Protein 3K5W (pdb70)

B-factor: mean 48.66, std 11.47, range [19.4, 100.02]

Radius of gyration: 25.43 Å; Cα contacts (8 Å, |Δi|>4): 1025; chains: 1; bounding box: 56×66×70 Å

CATH classification: 3.40.50.10260 (+1 more: 3.40.1190.20)

Sequence (454 aa):
SLSVYEKVNALDKRAIEELFLSEDILENAAALERAVLQNASLGAKVIILCGSGDNGGDGYALARRLVGRFRVLVFEKLTKSPCQLQKERAKKAGVVIKTYEENNLECDVLIDCVIGSHFKGKLEPFLNFESLSQKARFKIACDIPSGIDSKGRVDKRAFKADLTISGAIKSCLLSDRAKDYVGELKVGHLGVFNPIYEIPTDTFLLEKSDLKLPLRDKKNAHKGDYGHAHVLLGKHSGAGLLSALSALSFGSGVVSVQALECEITSNNKPLELVFCENFPNLLSAFALGGLENIPKDFNRWLELAPCVLDAGVFYHKEILQALEKEAVLTPHPKEFLSLLNLVGINISLELLDNKLARDFSQKYPKVVLLLKGANTLIAHQGQVFINILGSVALAKAGSGDVLAGLILSLLSQNYTPLDAAINASLAHALASLEFKNNYALTPLDLIEKIKQLE

Solvent-accessible surface area: 20883 Å² total

Secondary structure (DSSP, 8-state):
-EEEES--HHHHHHHHHTS---TTT------HHHHHHTTS-TT-EEEEEE-SSHHHHHHHHHHHHHBTTBEEEEE--------HHHHHHHHHTT-EEE--------EEEEEEES--TT--S---TT--HHHHTTTEEEEEEESS-TTB-TTS-B-TT----SEEE---EEGGGG-GGGHHHH-EEEPPP-SS-HHHH----SEEE--GGG--------SS--GGGG-EEEEEE-SSHHHHHHHHHHHHHTT-SEEEEEESSS--SSSSS-TTSEEESS--SS-SEEEE---SS--TTHHHHHHHS-EEEEGGGGGSGGGGTTTTSSEEEE--HHHHHHHHHHTS------GGGS---HHHHHH-TTEEEEE-SSSEEEEETTEEEEE----GGG-STTHHHHHHHHHHHHHHTT--HHHHHHHHHHHHHHGGGG-SSTT---HHHHHHHHHT--

Structure (mmCIF, N/CA/C/O backbone):
data_3K5W
#
_entry.id   3K5W
#
_cell.length_a   119.955
_cell.length_b   119.955
_cell.length_c   162.226
_cell.angle_alpha   90.00
_cell.angle_beta   90.00
_cell.angle_gamma   90.00
#
_symmetry.space_group_name_H-M   'I 4 2 2'
#
loop_
_entity.id
_entity.type
_entity.pdbx_description
1 polymer 'Carbohydrate kinase'
2 non-polymer 'PHOSPHATE ION'
3 water water
#
loop_
_atom_site.group_PDB
_atom_site.id
_atom_site.type_symbol
_atom_site.label_atom_id
_atom_site.label_alt_id
_atom_site.label_comp_id
_atom_site.label_asym_id
_atom_site.label_entity_id
_atom_site.label_seq_id
_atom_site.pdbx_PDB_ins_code
_atom_site.Cartn_x
_atom_site.Cartn_y
_atom_site.Cartn_z
_atom_site.occupancy
_atom_site.B_iso_or_equiv
_atom_site.auth_seq_id
_atom_site.auth_comp_id
_atom_site.auth_asym_id
_atom_site.auth_atom_id
_atom_site.pdbx_PDB_model_num
ATOM 1 N N . SER A 1 2 ? 32.502 -9.111 21.686 1.00 41.36 -1 SER A N 1
ATOM 2 C CA . SER A 1 2 ? 33.680 -8.690 22.495 1.00 40.14 -1 SER A CA 1
ATOM 3 C C . SER A 1 2 ? 34.837 -8.296 21.592 1.00 40.22 -1 SER A C 1
ATOM 4 O O . SER A 1 2 ? 35.223 -9.045 20.704 1.00 41.32 -1 SER A O 1
ATOM 7 N N . LEU A 1 3 ? 35.389 -7.112 21.809 1.00 41.00 2 LEU A N 1
ATOM 8 C CA . LEU A 1 3 ? 36.510 -6.658 21.004 1.00 40.09 2 LEU A CA 1
ATOM 9 C C . LEU A 1 3 ? 37.719 -6.559 21.899 1.00 40.86 2 LEU A C 1
ATOM 10 O O . LEU A 1 3 ? 37.620 -6.131 23.050 1.00 42.04 2 LEU A O 1
ATOM 15 N N . SER A 1 4 ? 38.861 -6.956 21.360 1.00 41.01 3 SER A N 1
ATOM 16 C CA . SER A 1 4 ? 40.118 -6.901 22.088 1.00 41.07 3 SER A CA 1
ATOM 17 C C . SER A 1 4 ? 40.477 -5.427 22.293 1.00 41.11 3 SER A C 1
ATOM 18 O O . SER A 1 4 ? 40.231 -4.592 21.421 1.00 39.29 3 SER A O 1
ATOM 21 N N . VAL A 1 5 ? 41.055 -5.110 23.447 1.00 42.15 4 VAL A N 1
ATOM 22 C CA . VAL A 1 5 ? 41.441 -3.737 23.752 1.00 41.50 4 VAL A CA 1
ATOM 23 C C . VAL A 1 5 ? 42.923 -3.664 24.102 1.00 40.82 4 VAL A C 1
ATOM 24 O O . VAL A 1 5 ? 43.457 -4.547 24.763 1.00 39.90 4 VAL A O 1
ATOM 28 N N . TYR A 1 6 ? 43.586 -2.605 23.658 1.00 42.07 5 TYR A N 1
ATOM 29 C CA . TYR A 1 6 ? 45.014 -2.438 23.932 1.00 42.84 5 TYR A CA 1
ATOM 30 C C . TYR A 1 6 ? 45.300 -1.012 24.396 1.00 44.45 5 TYR A C 1
ATOM 31 O O . TYR A 1 6 ? 44.633 -0.067 23.962 1.00 43.66 5 TYR A O 1
ATOM 40 N N . GLU A 1 7 ? 46.293 -0.859 25.272 1.00 47.25 6 GLU A N 1
ATOM 41 C CA . GLU A 1 7 ? 46.674 0.462 25.761 1.00 50.37 6 GLU A CA 1
ATOM 42 C C . GLU A 1 7 ? 47.438 1.163 24.643 1.00 51.01 6 GLU A C 1
ATOM 43 O O . GLU A 1 7 ? 47.310 2.371 24.438 1.00 51.39 6 GLU A O 1
ATOM 49 N N . LYS A 1 8 ? 48.233 0.382 23.926 1.00 52.32 7 LYS A N 1
ATOM 50 C CA . LYS A 1 8 ? 49.008 0.869 22.789 1.00 53.97 7 LYS A CA 1
ATOM 51 C C . LYS A 1 8 ? 49.033 -0.254 21.755 1.00 53.32 7 LYS A C 1
ATOM 52 O O . LYS A 1 8 ? 49.085 -1.433 22.111 1.00 52.72 7 LYS A O 1
ATOM 58 N N . VAL A 1 9 ? 48.985 0.109 20.480 1.00 53.03 8 VAL A N 1
ATOM 59 C CA . VAL A 1 9 ? 49.020 -0.883 19.419 1.00 53.40 8 VAL A CA 1
ATOM 60 C C . VAL A 1 9 ? 50.415 -0.927 18.795 1.00 53.92 8 VAL A C 1
ATOM 61 O O . VAL A 1 9 ? 50.611 -1.487 17.712 1.00 53.70 8 VAL A O 1
ATOM 65 N N . ASN A 1 10 ? 51.383 -0.338 19.487 1.00 53.73 9 ASN A N 1
ATOM 66 C CA . ASN A 1 10 ? 52.746 -0.307 18.988 1.00 54.55 9 ASN A CA 1
ATOM 67 C C . ASN A 1 10 ? 53.205 -1.697 18.600 1.00 53.28 9 ASN A C 1
ATOM 68 O O . ASN A 1 10 ? 53.591 -1.935 17.450 1.00 52.49 9 ASN A O 1
ATOM 73 N N . ALA A 1 11 ? 53.151 -2.618 19.554 1.00 51.67 10 ALA A N 1
ATOM 74 C CA . ALA A 1 11 ? 53.556 -3.991 19.295 1.00 51.33 10 ALA A CA 1
ATOM 75 C C . ALA A 1 11 ? 52.819 -4.589 18.087 1.00 51.26 10 ALA A C 1
ATOM 76 O O . ALA A 1 11 ? 53.424 -5.290 17.271 1.00 51.92 10 ALA A O 1
ATOM 78 N N . LEU A 1 12 ? 51.523 -4.305 17.966 1.00 50.19 11 LEU A N 1
ATOM 79 C CA . LEU A 1 12 ? 50.731 -4.840 16.860 1.00 49.82 11 LEU A CA 1
ATOM 80 C C . LEU A 1 12 ? 51.151 -4.323 15.487 1.00 49.64 11 LEU A C 1
ATOM 81 O O . LEU A 1 12 ? 51.151 -5.077 14.511 1.00 48.34 11 LEU A O 1
ATOM 86 N N . ASP A 1 13 ? 51.505 -3.045 15.406 1.00 50.42 12 ASP A N 1
ATOM 87 C CA . ASP A 1 13 ? 51.958 -2.460 14.142 1.00 51.87 12 ASP A CA 1
ATOM 88 C C . ASP A 1 13 ? 53.295 -3.099 13.792 1.00 52.02 12 ASP A C 1
ATOM 89 O O . ASP A 1 13 ? 53.541 -3.496 12.650 1.00 52.05 12 ASP A O 1
ATOM 94 N N . LYS A 1 14 ? 54.151 -3.185 14.805 1.00 52.03 13 LYS A N 1
ATOM 95 C CA . LYS A 1 14 ? 55.470 -3.780 14.694 1.00 50.75 13 LYS A CA 1
ATOM 96 C C . LYS A 1 14 ? 55.313 -5.187 14.115 1.00 49.37 13 LYS A C 1
ATOM 97 O O . LYS A 1 14 ? 55.948 -5.546 13.124 1.00 48.64 13 LYS A O 1
ATOM 103 N N . ARG A 1 15 ? 54.448 -5.969 14.754 1.00 46.74 14 ARG A N 1
ATOM 104 C CA . ARG A 1 15 ? 54.175 -7.347 14.358 1.00 43.62 14 ARG A CA 1
ATOM 105 C C . ARG A 1 15 ? 53.497 -7.470 12.986 1.00 41.96 14 ARG A C 1
ATOM 106 O O . ARG A 1 15 ? 53.595 -8.506 12.323 1.00 41.35 14 ARG A O 1
ATOM 114 N N . ALA A 1 16 ? 52.799 -6.419 12.570 1.00 39.59 15 ALA A N 1
ATOM 115 C CA . ALA A 1 16 ? 52.121 -6.426 11.286 1.00 38.04 15 ALA A CA 1
ATOM 116 C C . ALA A 1 16 ? 53.174 -6.376 10.193 1.00 38.27 15 ALA A C 1
ATOM 117 O O . ALA A 1 16 ? 52.953 -6.833 9.070 1.00 37.97 15 ALA A O 1
ATOM 119 N N . ILE A 1 17 ? 54.328 -5.821 10.544 1.00 39.81 16 ILE A N 1
ATOM 120 C CA . ILE A 1 17 ? 55.446 -5.689 9.626 1.00 40.58 16 ILE A CA 1
ATOM 121 C C . ILE A 1 17 ? 56.438 -6.850 9.742 1.00 41.28 16 ILE A C 1
ATOM 122 O O . ILE A 1 17 ? 56.875 -7.402 8.733 1.00 41.20 16 ILE A O 1
ATOM 127 N N . GLU A 1 18 ? 56.775 -7.237 10.970 1.00 43.29 17 GLU A N 1
ATOM 128 C CA . GLU A 1 18 ? 57.736 -8.316 11.202 1.00 44.60 17 GLU A CA 1
ATOM 129 C C . GLU A 1 18 ? 57.199 -9.736 11.064 1.00 45.27 17 GLU A C 1
ATOM 130 O O . GLU A 1 18 ? 57.903 -10.608 10.565 1.00 45.39 17 GLU A O 1
ATOM 136 N N . GLU A 1 19 ? 55.966 -9.976 11.510 1.00 46.64 18 GLU A N 1
ATOM 137 C CA . GLU A 1 19 ? 55.359 -11.315 11.423 1.00 46.25 18 GLU A CA 1
ATOM 138 C C . GLU A 1 19 ? 54.416 -11.486 10.230 1.00 43.31 18 GLU A C 1
ATOM 139 O O . GLU A 1 19 ? 54.404 -12.537 9.590 1.00 42.15 18 GLU A O 1
ATOM 145 N N . LEU A 1 20 ? 53.633 -10.451 9.930 1.00 41.51 19 LEU A N 1
ATOM 146 C CA . LEU A 1 20 ? 52.672 -10.512 8.830 1.00 39.07 19 LEU A CA 1
ATOM 147 C C . LEU A 1 20 ? 53.203 -10.039 7.477 1.00 37.49 19 LEU A C 1
ATOM 148 O O . LEU A 1 20 ? 52.538 -10.201 6.449 1.00 37.52 19 LEU A O 1
ATOM 153 N N . PHE A 1 21 ? 54.395 -9.450 7.475 1.00 35.04 20 PHE A N 1
ATOM 154 C CA . PHE A 1 21 ? 55.006 -8.973 6.243 1.00 32.57 20 PHE A CA 1
ATOM 155 C C . PHE A 1 21 ? 54.210 -7.881 5.535 1.00 32.31 20 PHE A C 1
ATOM 156 O O . PHE A 1 21 ? 54.216 -7.795 4.309 1.00 31.30 20 PHE A O 1
ATOM 164 N N . LEU A 1 22 ? 53.507 -7.062 6.305 1.00 32.09 21 LEU A N 1
ATOM 165 C CA . LEU A 1 22 ? 52.763 -5.950 5.731 1.00 32.87 21 LEU A CA 1
ATOM 166 C C . LEU A 1 22 ? 53.748 -4.787 5.737 1.00 34.92 21 LEU A C 1
ATOM 167 O O . LEU A 1 22 ? 54.691 -4.762 6.541 1.00 36.49 21 LEU A O 1
ATOM 172 N N . SER A 1 23 ? 53.554 -3.835 4.835 1.00 35.04 22 SER A N 1
ATOM 173 C CA . SER A 1 23 ? 54.426 -2.669 4.782 1.00 34.41 22 SER A CA 1
ATOM 174 C C . SER A 1 23 ? 53.675 -1.507 5.405 1.00 35.39 22 SER A C 1
ATOM 175 O O . SER A 1 23 ? 52.449 -1.546 5.528 1.00 36.32 22 SER A O 1
ATOM 178 N N . GLU A 1 24 ? 54.400 -0.473 5.802 1.00 36.67 23 GLU A N 1
ATOM 179 C CA . GLU A 1 24 ? 53.754 0.694 6.376 1.00 37.19 23 GLU A CA 1
ATOM 180 C C . GLU A 1 24 ? 52.828 1.330 5.338 1.00 35.17 23 GLU A C 1
ATOM 181 O O . GLU A 1 24 ? 51.747 1.804 5.676 1.00 35.47 23 GLU A O 1
ATOM 187 N N . ASP A 1 25 ? 53.239 1.308 4.074 1.00 35.06 24 ASP A N 1
ATOM 188 C CA . ASP A 1 25 ? 52.429 1.869 2.988 1.00 34.64 24 ASP A CA 1
ATOM 189 C C . ASP A 1 25 ? 51.030 1.212 2.932 1.00 34.46 24 ASP A C 1
ATOM 190 O O . ASP A 1 25 ? 50.021 1.887 2.773 1.00 33.32 24 ASP A O 1
ATOM 195 N N . ILE A 1 26 ? 50.995 -0.111 3.063 1.00 35.74 25 ILE A N 1
ATOM 196 C CA . ILE A 1 26 ? 49.753 -0.876 3.045 1.00 37.75 25 ILE A CA 1
ATOM 197 C C . ILE A 1 26 ? 48.917 -0.586 4.293 1.00 37.98 25 ILE A C 1
ATOM 198 O O . ILE A 1 26 ? 47.697 -0.500 4.213 1.00 38.17 25 ILE A O 1
ATOM 203 N N . LEU A 1 27 ? 49.560 -0.436 5.447 1.00 38.70 26 LEU A N 1
ATOM 204 C CA . LEU A 1 27 ? 48.802 -0.138 6.656 1.00 40.57 26 LEU A CA 1
ATOM 205 C C . LEU A 1 27 ? 48.086 1.203 6.485 1.00 39.87 26 LEU A C 1
ATOM 206 O O . LEU A 1 27 ? 46.872 1.309 6.688 1.00 39.87 26 LEU A O 1
ATOM 219 N N . GLU A 1 29 ? 47.471 2.972 3.661 1.00 33.32 28 GLU A N 1
ATOM 220 C CA . GLU A 1 29 ? 46.515 2.985 2.567 1.00 31.54 28 GLU A CA 1
ATOM 221 C C . GLU A 1 29 ? 45.195 2.407 3.079 1.00 32.24 28 GLU A C 1
ATOM 222 O O . GLU A 1 29 ? 44.110 2.899 2.758 1.00 28.07 28 GLU A O 1
ATOM 228 N N . ASN A 1 30 ? 45.294 1.358 3.888 1.00 31.95 29 ASN A N 1
ATOM 229 C CA . ASN A 1 30 ? 44.101 0.741 4.428 1.00 33.49 29 ASN A CA 1
ATOM 230 C C . ASN A 1 30 ? 43.427 1.682 5.414 1.00 34.15 29 ASN A C 1
ATOM 231 O O . ASN A 1 30 ? 42.195 1.785 5.449 1.00 34.11 29 ASN A O 1
ATOM 236 N N . ALA A 1 31 ? 44.241 2.345 6.235 1.00 35.38 30 ALA A N 1
ATOM 237 C CA . ALA A 1 31 ? 43.723 3.298 7.214 1.00 34.90 30 ALA A CA 1
ATOM 238 C C . ALA A 1 31 ? 42.948 4.335 6.424 1.00 34.84 30 ALA A C 1
ATOM 239 O O . ALA A 1 31 ? 41.884 4.773 6.844 1.00 35.46 30 ALA A O 1
ATOM 241 N N . ALA A 1 32 ? 43.484 4.715 5.269 1.00 34.78 31 ALA A N 1
ATOM 242 C CA . ALA A 1 32 ? 42.842 5.708 4.420 1.00 34.96 31 ALA A CA 1
ATOM 243 C C . ALA A 1 32 ? 41.513 5.197 3.873 1.00 36.11 31 ALA A C 1
ATOM 244 O O . ALA A 1 32 ? 40.585 5.964 3.660 1.00 34.95 31 ALA A O 1
ATOM 254 N N . ALA A 1 34 ? 39.543 2.983 5.466 1.00 37.78 33 ALA A N 1
ATOM 255 C CA . ALA A 1 34 ? 38.636 2.966 6.604 1.00 36.76 33 ALA A CA 1
ATOM 256 C C . ALA A 1 34 ? 38.028 4.357 6.773 1.00 36.15 33 ALA A C 1
ATOM 257 O O . ALA A 1 34 ? 36.843 4.506 7.062 1.00 34.94 33 ALA A O 1
ATOM 259 N N . LEU A 1 35 ? 38.856 5.375 6.584 1.00 35.82 34 LEU A N 1
ATOM 260 C CA . LEU A 1 35 ? 38.400 6.752 6.701 1.00 37.46 34 LEU A CA 1
ATOM 261 C C . LEU A 1 35 ? 37.440 7.068 5.558 1.00 38.79 34 LEU A C 1
ATOM 262 O O . LEU A 1 35 ? 36.411 7.725 5.744 1.00 39.07 34 LEU A O 1
ATOM 267 N N . GLU A 1 36 ? 37.775 6.581 4.372 1.00 40.21 35 GLU A N 1
ATOM 268 C CA . GLU A 1 36 ? 36.946 6.812 3.199 1.00 40.71 35 GLU A CA 1
ATOM 269 C C . GLU A 1 36 ? 35.554 6.223 3.405 1.00 42.49 35 GLU A C 1
ATOM 270 O O . GLU A 1 36 ? 34.542 6.861 3.104 1.00 42.81 35 GLU A O 1
ATOM 276 N N . ARG A 1 37 ? 35.518 4.999 3.918 1.00 43.77 36 ARG A N 1
ATOM 277 C CA . ARG A 1 37 ? 34.275 4.294 4.172 1.00 46.26 36 ARG A CA 1
ATOM 278 C C . ARG A 1 37 ? 33.411 5.124 5.129 1.00 46.73 36 ARG A C 1
ATOM 279 O O . ARG A 1 37 ? 32.189 5.193 4.975 1.00 46.25 36 ARG A O 1
ATOM 287 N N . ALA A 1 38 ? 34.055 5.757 6.109 1.00 45.15 37 ALA A N 1
ATOM 288 C CA . ALA A 1 38 ? 33.349 6.571 7.090 1.00 43.76 37 ALA A CA 1
ATOM 289 C C . ALA A 1 38 ? 32.775 7.831 6.456 1.00 43.35 37 ALA A C 1
ATOM 290 O O . ALA A 1 38 ? 31.710 8.295 6.848 1.00 43.46 37 ALA A O 1
ATOM 292 N N . VAL A 1 39 ? 33.477 8.389 5.476 1.00 43.32 38 VAL A N 1
ATOM 293 C CA . VAL A 1 39 ? 32.990 9.588 4.809 1.00 44.36 38 VAL A CA 1
ATOM 294 C C . VAL A 1 39 ? 31.809 9.249 3.899 1.00 45.26 38 VAL A C 1
ATOM 295 O O . VAL A 1 39 ? 30.807 9.969 3.877 1.00 45.87 38 VAL A O 1
ATOM 299 N N . LEU A 1 40 ? 31.927 8.149 3.160 1.00 45.54 39 LEU A N 1
ATOM 300 C CA . LEU A 1 40 ? 30.871 7.703 2.257 1.00 45.56 39 LEU A CA 1
ATOM 301 C C . LEU A 1 40 ? 29.603 7.327 3.018 1.00 46.17 39 LEU A C 1
ATOM 302 O O . LEU A 1 40 ? 28.503 7.420 2.480 1.00 46.66 39 LEU A O 1
ATOM 307 N N . GLN A 1 41 ? 29.764 6.906 4.269 1.00 46.92 40 GLN A N 1
ATOM 308 C CA . GLN A 1 41 ? 28.635 6.513 5.111 1.00 47.62 40 GLN A CA 1
ATOM 309 C C . GLN A 1 41 ? 27.940 7.685 5.802 1.00 47.80 40 GLN A C 1
ATOM 310 O O . GLN A 1 41 ? 26.846 7.517 6.342 1.00 48.69 40 GLN A O 1
ATOM 316 N N . ASN A 1 42 ? 28.554 8.864 5.797 1.00 46.75 41 ASN A N 1
ATOM 317 C CA . ASN A 1 42 ? 27.934 10.004 6.457 1.00 46.60 41 ASN A CA 1
AT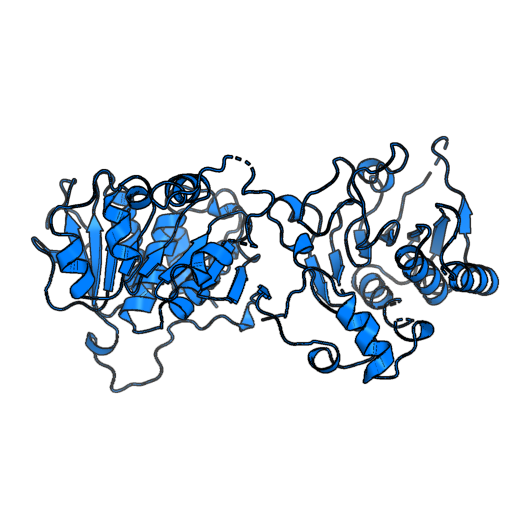OM 318 C C . ASN A 1 42 ? 27.935 11.292 5.650 1.00 47.20 41 ASN A C 1
ATOM 319 O O . ASN A 1 42 ? 27.682 12.364 6.195 1.00 47.95 41 ASN A O 1
ATOM 324 N N . ALA A 1 43 ? 28.209 11.198 4.354 1.00 47.62 42 ALA A N 1
ATOM 325 C CA . ALA A 1 43 ? 28.219 12.390 3.511 1.00 48.55 42 ALA A CA 1
ATOM 326 C C . ALA A 1 43 ? 27.957 12.036 2.048 1.00 50.00 42 ALA A C 1
ATOM 327 O O . ALA A 1 43 ? 28.499 11.057 1.525 1.00 51.54 42 ALA A O 1
ATOM 329 N N . SER A 1 44 ? 27.122 12.832 1.389 1.00 49.31 43 SER A N 1
ATOM 330 C CA . SER A 1 44 ? 26.793 12.594 -0.009 1.00 48.76 43 SER A CA 1
ATOM 331 C C . SER A 1 44 ? 27.924 12.946 -0.963 1.00 48.25 43 SER A C 1
ATOM 332 O O . SER A 1 44 ? 28.792 13.760 -0.654 1.00 47.58 43 SER A O 1
ATOM 335 N N . LEU A 1 45 ? 27.884 12.320 -2.134 1.00 48.65 44 LEU A N 1
ATOM 336 C CA . LEU A 1 45 ? 28.880 12.505 -3.180 1.00 49.43 44 LEU A CA 1
ATOM 337 C C . LEU A 1 45 ? 28.895 13.921 -3.733 1.00 49.89 44 LEU A C 1
ATOM 338 O O . LEU A 1 45 ? 28.236 14.202 -4.727 1.00 52.55 44 LEU A O 1
ATOM 343 N N . GLY A 1 46 ? 29.655 14.807 -3.100 1.00 49.67 45 GLY A N 1
ATOM 344 C CA . GLY A 1 46 ? 29.732 16.181 -3.564 1.00 48.05 45 GLY A CA 1
ATOM 345 C C . GLY A 1 46 ? 29.969 17.142 -2.414 1.00 47.82 45 GLY A C 1
ATOM 346 O O . GLY A 1 46 ? 30.402 18.284 -2.611 1.00 46.74 45 GLY A O 1
ATOM 347 N N . ALA A 1 47 ? 29.691 16.671 -1.203 1.00 47.12 46 ALA A N 1
ATOM 348 C CA . ALA A 1 47 ? 29.864 17.482 -0.009 1.00 47.19 46 ALA A CA 1
ATOM 349 C C . ALA A 1 47 ? 31.287 18.032 0.148 1.00 47.97 46 ALA A C 1
ATOM 350 O O . ALA A 1 47 ? 32.235 17.577 -0.514 1.00 48.30 46 ALA A O 1
ATOM 352 N N . LYS A 1 48 ? 31.419 19.022 1.029 1.00 47.51 47 LYS A N 1
ATOM 353 C CA . LYS A 1 48 ? 32.698 19.650 1.318 1.00 46.41 47 LYS A CA 1
ATOM 354 C C . LYS A 1 48 ? 33.313 18.894 2.490 1.00 45.58 47 LYS A C 1
ATOM 355 O O . LYS A 1 48 ? 32.669 18.701 3.525 1.00 44.23 47 LYS A O 1
ATOM 361 N N . VAL A 1 49 ? 34.554 18.452 2.321 1.00 44.75 48 VAL A N 1
ATOM 362 C CA . VAL A 1 49 ? 35.236 17.721 3.375 1.00 43.54 48 VAL A CA 1
ATOM 363 C C . VAL A 1 49 ? 36.536 18.402 3.776 1.00 42.40 48 VAL A C 1
ATOM 364 O O . VAL A 1 49 ? 37.409 18.640 2.941 1.00 42.50 48 VAL A O 1
ATOM 368 N N . ILE A 1 50 ? 36.657 18.733 5.058 1.00 41.20 49 ILE A N 1
ATOM 369 C CA . ILE A 1 50 ? 37.878 19.359 5.550 1.00 39.58 49 ILE A CA 1
ATOM 370 C C . ILE A 1 50 ? 38.671 18.352 6.369 1.00 38.20 49 ILE A C 1
ATOM 371 O O . ILE A 1 50 ? 38.135 17.680 7.265 1.00 37.76 49 ILE A O 1
ATOM 376 N N . ILE A 1 51 ? 39.952 18.254 6.053 1.00 36.56 50 ILE A N 1
ATOM 377 C CA . ILE A 1 51 ? 40.834 17.332 6.744 1.00 36.96 50 ILE A CA 1
ATOM 378 C C . ILE A 1 51 ? 41.996 18.094 7.347 1.00 36.70 50 ILE A C 1
ATOM 379 O O . ILE A 1 51 ? 42.748 18.757 6.631 1.00 35.95 50 ILE A O 1
ATOM 384 N N . LEU A 1 52 ? 42.130 18.010 8.665 1.00 36.66 51 LEU A N 1
ATOM 385 C CA . LEU A 1 52 ? 43.225 18.677 9.365 1.00 37.46 51 LEU A CA 1
ATOM 386 C C . LEU A 1 52 ? 44.378 17.680 9.503 1.00 36.90 51 LEU A C 1
ATOM 387 O O . LEU A 1 52 ? 44.197 16.590 10.050 1.00 36.73 51 LEU A O 1
ATOM 392 N N . CYS A 1 53 ? 45.557 18.043 9.008 1.00 36.69 52 CYS A N 1
ATOM 393 C CA . CYS A 1 53 ? 46.712 17.147 9.089 1.00 37.80 52 CYS A CA 1
ATOM 394 C C . CYS A 1 53 ? 47.831 17.590 10.030 1.00 38.68 52 CYS A C 1
ATOM 395 O O . CYS A 1 53 ? 48.323 18.718 9.945 1.00 39.09 52 CYS A O 1
ATOM 398 N N . GLY A 1 54 ? 48.224 16.678 10.921 1.00 39.06 53 GLY A N 1
ATOM 399 C CA . GLY A 1 54 ? 49.310 16.934 11.850 1.00 37.62 53 GLY A CA 1
ATOM 400 C C . GLY A 1 54 ? 50.624 16.611 11.156 1.00 37.01 53 GLY A C 1
ATOM 401 O O . GLY A 1 54 ? 50.655 16.458 9.936 1.00 38.86 53 GLY A O 1
ATOM 402 N N . SER A 1 55 ? 51.703 16.463 11.919 1.00 36.24 54 SER A N 1
ATOM 403 C CA . SER A 1 55 ? 53.023 16.206 11.338 1.00 34.29 54 SER A CA 1
ATOM 404 C C . SER A 1 55 ? 53.516 14.772 11.322 1.00 34.32 54 SER A C 1
ATOM 405 O O . SER A 1 55 ? 54.558 14.482 10.735 1.00 34.94 54 SER A O 1
ATOM 408 N N . GLY A 1 56 ? 52.800 13.876 11.985 1.00 35.12 55 GLY A N 1
ATOM 409 C CA . GLY A 1 56 ? 53.224 12.490 12.010 1.00 34.41 55 GLY A CA 1
ATOM 410 C C . GLY A 1 56 ? 52.395 11.590 11.115 1.00 34.66 55 GLY A C 1
ATOM 411 O O . GLY A 1 56 ? 51.776 12.050 10.151 1.00 33.84 55 GLY A O 1
ATOM 412 N N . ASP A 1 57 ? 52.382 10.299 11.450 1.00 34.76 56 ASP A N 1
ATOM 413 C CA . ASP A 1 57 ? 51.646 9.292 10.694 1.00 34.11 56 ASP A CA 1
ATOM 414 C C . ASP A 1 57 ? 50.121 9.489 10.704 1.00 34.41 56 ASP A C 1
ATOM 415 O O . ASP A 1 57 ? 49.420 9.035 9.793 1.00 33.13 56 ASP A O 1
ATOM 420 N N . ASN A 1 58 ? 49.610 10.144 11.741 1.00 35.04 57 ASN A N 1
ATOM 421 C CA . ASN A 1 58 ? 48.183 10.406 11.833 1.00 35.34 57 ASN A CA 1
ATOM 422 C C . ASN A 1 58 ? 47.868 11.335 10.657 1.00 35.16 57 ASN A C 1
ATOM 423 O O . ASN A 1 58 ? 46.970 11.062 9.852 1.00 33.82 57 ASN A O 1
ATOM 428 N N . GLY A 1 59 ? 48.627 12.425 10.557 1.00 32.17 58 GLY A N 1
ATOM 429 C CA . GLY A 1 59 ? 48.445 13.359 9.463 1.00 31.82 58 GLY A CA 1
ATOM 430 C C . GLY A 1 59 ? 48.648 12.621 8.152 1.00 31.31 58 GLY A C 1
ATOM 431 O O . GLY A 1 59 ? 48.033 12.958 7.131 1.00 30.72 58 GLY A O 1
ATOM 432 N N . GLY A 1 60 ? 49.523 11.615 8.181 1.00 30.62 59 GLY A N 1
ATOM 433 C CA . GLY A 1 60 ? 49.776 10.817 6.996 1.00 29.02 59 GLY A CA 1
ATOM 434 C C . GLY A 1 60 ? 48.464 10.211 6.512 1.00 28.95 59 GLY A C 1
ATOM 435 O O . GLY A 1 60 ? 48.156 10.243 5.313 1.00 26.57 59 GLY A O 1
ATOM 436 N N . ASP A 1 61 ? 47.686 9.664 7.446 1.00 29.46 60 ASP A N 1
ATOM 437 C CA . ASP A 1 61 ? 46.391 9.067 7.115 1.00 30.61 60 ASP A CA 1
ATOM 438 C C . ASP A 1 61 ? 45.537 10.107 6.397 1.00 29.71 60 ASP A C 1
ATOM 439 O O . ASP A 1 61 ? 44.888 9.811 5.399 1.00 27.51 60 ASP A O 1
ATOM 444 N N . GLY A 1 62 ? 45.576 11.334 6.917 1.00 29.66 61 GLY A N 1
ATOM 445 C CA . GLY A 1 62 ? 44.816 12.431 6.356 1.00 29.14 61 GLY A CA 1
ATOM 446 C C . GLY A 1 62 ? 45.169 12.812 4.936 1.00 30.43 61 GLY A C 1
ATOM 447 O O . GLY A 1 62 ? 44.284 13.172 4.159 1.00 29.75 61 GLY A O 1
ATOM 448 N N . TYR A 1 63 ? 46.454 12.759 4.594 1.00 31.26 62 TYR A N 1
ATOM 449 C CA . TYR A 1 63 ? 46.888 13.101 3.240 1.00 33.35 62 TYR A CA 1
ATOM 450 C C . TYR A 1 63 ? 46.565 11.967 2.287 1.00 32.40 62 TYR A C 1
ATOM 451 O O . TYR A 1 63 ? 46.297 12.193 1.110 1.00 32.44 62 TYR A O 1
ATOM 460 N N . ALA A 1 64 ? 46.616 10.746 2.809 1.00 31.91 63 ALA A N 1
ATOM 461 C CA . ALA A 1 64 ? 46.314 9.568 2.024 1.00 31.72 63 ALA A CA 1
ATOM 462 C C . ALA A 1 64 ? 44.824 9.624 1.697 1.00 32.60 63 ALA A C 1
ATOM 463 O O . ALA A 1 64 ? 44.425 9.389 0.558 1.00 31.67 63 ALA A O 1
ATOM 465 N N . LEU A 1 65 ? 44.013 9.961 2.697 1.00 32.30 64 LEU A N 1
ATOM 466 C CA . LEU A 1 65 ? 42.568 10.072 2.528 1.00 33.60 64 LEU A CA 1
ATOM 467 C C . LEU A 1 65 ? 42.198 11.164 1.520 1.00 34.99 64 LEU A C 1
ATOM 468 O O . LEU A 1 65 ? 41.397 10.937 0.603 1.00 33.96 64 LEU A O 1
ATOM 473 N N . ALA A 1 66 ? 42.779 12.345 1.705 1.00 35.11 65 ALA A N 1
ATOM 474 C CA . ALA A 1 66 ? 42.540 13.477 0.819 1.00 36.12 65 ALA A CA 1
ATOM 475 C C . ALA A 1 66 ? 42.738 13.000 -0.612 1.00 37.99 65 ALA A C 1
ATOM 476 O O . ALA A 1 66 ? 41.924 13.273 -1.507 1.00 37.75 65 ALA A O 1
ATOM 478 N N . ARG A 1 67 ? 43.833 12.278 -0.814 1.00 38.00 66 ARG A N 1
ATOM 479 C CA . ARG A 1 67 ? 44.163 11.749 -2.119 1.00 37.36 66 ARG A CA 1
ATOM 480 C C . ARG A 1 67 ? 43.010 10.906 -2.669 1.00 37.84 66 ARG A C 1
ATOM 481 O O . ARG A 1 67 ? 42.558 11.121 -3.795 1.00 37.86 66 ARG A O 1
ATOM 489 N N . ARG A 1 68 ? 42.530 9.965 -1.858 1.00 38.62 67 ARG A N 1
ATOM 490 C CA . ARG A 1 68 ? 41.458 9.052 -2.248 1.00 38.90 67 ARG A CA 1
ATOM 491 C C . ARG A 1 68 ? 40.086 9.686 -2.508 1.00 39.90 67 ARG A C 1
ATOM 492 O O . ARG A 1 68 ? 39.236 9.081 -3.169 1.00 40.96 67 ARG A O 1
ATOM 500 N N . LEU A 1 69 ? 39.864 10.894 -1.996 1.00 38.80 68 LEU A N 1
ATOM 501 C CA . LEU A 1 69 ? 38.576 11.567 -2.172 1.00 37.30 68 LEU A CA 1
ATOM 502 C C . LEU A 1 69 ? 38.498 12.487 -3.401 1.00 37.57 68 LEU A C 1
ATOM 503 O O . LEU A 1 69 ? 37.402 12.823 -3.868 1.00 36.03 68 LEU A O 1
ATOM 508 N N . VAL A 1 70 ? 39.649 12.887 -3.926 1.00 36.53 69 VAL A N 1
ATOM 509 C CA . VAL A 1 70 ? 39.676 13.754 -5.100 1.00 37.84 69 VAL A CA 1
ATOM 510 C C . VAL A 1 70 ? 38.729 13.227 -6.186 1.00 40.26 69 VAL A C 1
ATOM 511 O O . VAL A 1 70 ? 38.806 12.054 -6.578 1.00 41.30 69 VAL A O 1
ATOM 515 N N . GLY A 1 71 ? 37.832 14.092 -6.656 1.00 40.85 70 GLY A N 1
ATOM 516 C CA . GLY A 1 71 ? 36.894 13.697 -7.693 1.00 41.86 70 GLY A CA 1
ATOM 517 C C . GLY A 1 71 ? 35.494 13.316 -7.227 1.00 42.85 70 GLY A C 1
ATOM 518 O O . GLY A 1 71 ? 34.551 13.345 -8.015 1.00 44.49 70 GLY A O 1
ATOM 519 N N . ARG A 1 72 ? 35.346 12.950 -5.960 1.00 42.18 71 ARG A N 1
ATOM 520 C CA . ARG A 1 72 ? 34.039 12.574 -5.430 1.00 41.62 71 ARG A CA 1
ATOM 521 C C . ARG A 1 72 ? 33.581 13.543 -4.340 1.00 41.55 71 ARG A C 1
ATOM 522 O O . ARG A 1 72 ? 32.435 13.487 -3.887 1.00 42.45 71 ARG A O 1
ATOM 530 N N . PHE A 1 73 ? 34.480 14.431 -3.921 1.00 41.26 72 PHE A N 1
ATOM 531 C CA . PHE A 1 73 ? 34.174 15.398 -2.868 1.00 42.27 72 PHE A CA 1
ATOM 532 C C . PHE A 1 73 ? 35.020 16.644 -3.038 1.00 42.01 72 PHE A C 1
ATOM 533 O O . PHE A 1 73 ? 36.035 16.624 -3.724 1.00 42.77 72 PHE A O 1
ATOM 541 N N . ARG A 1 74 ? 34.597 17.739 -2.423 1.00 42.90 73 ARG A N 1
ATOM 542 C CA . ARG A 1 74 ? 35.385 18.964 -2.481 1.00 44.50 73 ARG A CA 1
ATOM 543 C C . ARG A 1 74 ? 36.239 18.918 -1.222 1.00 43.89 73 ARG A C 1
ATOM 544 O O . ARG A 1 74 ? 35.745 19.101 -0.100 1.00 42.74 73 ARG A O 1
ATOM 552 N N . VAL A 1 75 ? 37.523 18.658 -1.428 1.00 41.87 74 VAL A N 1
ATOM 553 C CA . VAL A 1 75 ? 38.461 18.498 -0.337 1.00 39.99 74 VAL A CA 1
ATOM 554 C C . VAL A 1 75 ? 39.416 19.651 -0.121 1.00 39.00 74 VAL A C 1
ATOM 555 O O . VAL A 1 75 ? 40.012 20.169 -1.060 1.00 38.24 74 VAL A O 1
ATOM 559 N N . LEU A 1 76 ? 39.552 20.037 1.142 1.00 38.98 75 LEU A N 1
ATOM 560 C CA . LEU A 1 76 ? 40.464 21.095 1.558 1.00 37.58 75 LEU A CA 1
ATOM 561 C C . LEU A 1 76 ? 41.276 20.510 2.706 1.00 37.57 75 LEU A C 1
ATOM 562 O O . LEU A 1 76 ? 40.729 20.075 3.724 1.00 35.57 75 LEU A O 1
ATOM 567 N N . VAL A 1 77 ? 42.586 20.477 2.536 1.00 38.96 76 VAL A N 1
ATOM 568 C CA . VAL A 1 77 ? 43.428 19.955 3.581 1.00 41.49 76 VAL A CA 1
ATOM 569 C C . VAL A 1 77 ? 44.150 21.095 4.271 1.00 41.46 76 VAL A C 1
ATOM 570 O O . VAL A 1 77 ? 44.815 21.900 3.630 1.00 39.95 76 VAL A O 1
ATOM 574 N N . PHE A 1 78 ? 43.989 21.167 5.584 1.00 43.00 77 PHE A N 1
ATOM 575 C CA . PHE A 1 78 ? 44.668 22.175 6.372 1.00 44.59 77 PHE A CA 1
ATOM 576 C C . PHE A 1 78 ? 45.867 21.533 7.050 1.00 45.01 77 PHE A C 1
ATOM 577 O O . PHE A 1 78 ? 45.712 20.656 7.892 1.00 43.88 77 PHE A O 1
ATOM 585 N N . GLU A 1 79 ? 47.059 21.972 6.662 1.00 47.74 78 GLU A N 1
ATOM 586 C CA . GLU A 1 79 ? 48.306 21.472 7.232 1.00 50.14 78 GLU A CA 1
ATOM 587 C C . GLU A 1 79 ? 48.537 22.177 8.572 1.00 51.55 78 GLU A C 1
ATOM 588 O O . GLU A 1 79 ? 49.189 23.223 8.626 1.00 51.38 78 GLU A O 1
ATOM 602 N N . LYS A 1 81 ? 50.400 21.342 11.047 1.00 52.79 80 LYS A N 1
ATOM 603 C CA . LYS A 1 81 ? 51.813 21.339 11.399 1.00 52.94 80 LYS A CA 1
ATOM 604 C C . LYS A 1 81 ? 52.571 20.884 10.171 1.00 52.72 80 LYS A C 1
ATOM 605 O O . LYS A 1 81 ? 52.066 20.071 9.397 1.00 53.46 80 LYS A O 1
ATOM 611 N N . LEU A 1 82 ? 53.775 21.406 9.977 1.00 52.29 81 LEU A N 1
ATOM 612 C CA . LEU A 1 82 ? 54.572 20.996 8.827 1.00 51.65 81 LEU A CA 1
ATOM 613 C C . LEU A 1 82 ? 54.849 19.510 8.991 1.00 49.81 81 LEU A C 1
ATOM 614 O O . LEU A 1 82 ? 54.869 19.000 10.107 1.00 49.99 81 LEU A O 1
ATOM 619 N N . THR A 1 83 ? 55.045 18.819 7.878 1.00 49.66 82 THR A N 1
ATOM 620 C CA . THR A 1 83 ? 55.306 17.387 7.906 1.00 48.61 82 THR A CA 1
ATOM 621 C C . THR A 1 83 ? 56.700 17.060 8.445 1.00 48.50 82 THR A C 1
ATOM 622 O O . THR A 1 83 ? 57.670 17.744 8.135 1.00 48.21 82 THR A O 1
ATOM 626 N N . LYS A 1 84 ? 56.788 16.014 9.261 1.00 46.75 83 LYS A N 1
ATOM 627 C CA . LYS A 1 84 ? 58.059 15.578 9.828 1.00 45.89 83 LYS A CA 1
ATOM 628 C C . LYS A 1 84 ? 58.318 14.123 9.471 1.00 43.89 83 LYS A C 1
ATOM 629 O O . LYS A 1 84 ? 59.305 13.790 8.812 1.00 43.26 83 LYS A O 1
ATOM 635 N N . SER A 1 85 ? 57.420 13.258 9.927 1.00 43.06 84 SER A N 1
ATOM 636 C CA . SER A 1 85 ? 57.526 11.831 9.672 1.00 42.74 84 SER A CA 1
ATOM 637 C C . SER A 1 85 ? 57.704 11.572 8.177 1.00 43.45 84 SER A C 1
ATOM 638 O O . SER A 1 85 ? 57.184 12.310 7.340 1.00 43.86 84 SER A O 1
ATOM 641 N N . PRO A 1 86 ? 58.458 10.527 7.817 1.00 43.61 85 PRO A N 1
ATOM 642 C CA . PRO A 1 86 ? 58.639 10.258 6.389 1.00 44.20 85 PRO A CA 1
ATOM 643 C C . PRO A 1 86 ? 57.325 9.894 5.683 1.00 44.62 85 PRO A C 1
ATOM 644 O O . PRO A 1 86 ? 57.026 10.412 4.599 1.00 43.62 85 PRO A O 1
ATOM 656 N N . CYS A 1 88 ? 54.431 10.744 6.399 1.00 43.61 87 CYS A N 1
ATOM 657 C CA . CYS A 1 88 ? 53.633 11.939 6.289 1.00 42.17 87 CYS A CA 1
ATOM 658 C C . CYS A 1 88 ? 54.086 12.778 5.095 1.00 42.14 87 CYS A C 1
ATOM 659 O O . CYS A 1 88 ? 53.260 13.293 4.340 1.00 41.88 87 CYS A O 1
ATOM 662 N N . GLN A 1 89 ? 55.399 12.917 4.924 1.00 42.87 88 GLN A N 1
ATOM 663 C CA . GLN A 1 89 ? 55.922 13.704 3.816 1.00 42.77 88 GLN A CA 1
ATOM 664 C C . GLN A 1 89 ? 55.620 13.043 2.487 1.00 40.58 88 GLN A C 1
ATOM 665 O O . GLN A 1 89 ? 55.320 13.726 1.504 1.00 41.05 88 GLN A O 1
ATOM 671 N N . LEU A 1 90 ? 55.683 11.716 2.459 1.00 37.58 89 LEU A N 1
ATOM 672 C CA . LEU A 1 90 ? 55.404 10.989 1.229 1.00 36.23 89 LEU A CA 1
ATOM 673 C C . LEU A 1 90 ? 53.945 11.207 0.825 1.00 36.69 89 LEU A C 1
ATOM 674 O O . LEU A 1 90 ? 53.650 11.552 -0.326 1.00 36.08 89 LEU A O 1
ATOM 679 N N . GLN A 1 91 ? 53.038 11.022 1.781 1.00 35.62 90 GLN A N 1
ATOM 680 C CA . GLN A 1 91 ? 51.615 11.193 1.521 1.00 34.92 90 GLN A CA 1
ATOM 681 C C . GLN A 1 91 ? 51.261 12.624 1.131 1.00 35.13 90 GLN A C 1
ATOM 682 O O . GLN A 1 91 ? 50.306 12.843 0.379 1.00 34.09 90 GLN A O 1
ATOM 688 N N . LYS A 1 92 ? 52.010 13.600 1.641 1.00 35.30 91 LYS A N 1
ATOM 689 C CA . LYS A 1 92 ? 51.720 14.989 1.304 1.00 35.81 91 LYS A CA 1
ATOM 690 C C . LYS A 1 92 ? 52.064 15.192 -0.167 1.00 36.75 91 LYS A C 1
ATOM 691 O O . LYS A 1 92 ? 51.300 15.809 -0.914 1.00 36.45 91 LYS A O 1
ATOM 697 N N . GLU A 1 93 ? 53.208 14.654 -0.583 1.00 36.78 92 GLU A N 1
ATOM 698 C CA . GLU A 1 93 ? 53.636 14.771 -1.968 1.00 38.52 92 GLU A CA 1
ATOM 699 C C . GLU A 1 93 ? 52.637 14.082 -2.873 1.00 36.86 92 GLU A C 1
ATOM 700 O O . GLU A 1 93 ? 52.325 14.569 -3.946 1.00 37.39 92 GLU A O 1
ATOM 706 N N . ARG A 1 94 ? 52.147 12.933 -2.436 1.00 37.23 93 ARG A N 1
ATOM 707 C CA . ARG A 1 94 ? 51.186 12.185 -3.221 1.00 37.76 93 ARG A CA 1
ATOM 708 C C . ARG A 1 94 ? 49.904 12.981 -3.376 1.00 37.36 93 ARG A C 1
ATOM 709 O O . ARG A 1 94 ? 49.332 13.030 -4.471 1.00 37.57 93 ARG A O 1
ATOM 717 N N . ALA A 1 95 ? 49.459 13.611 -2.289 1.00 36.92 94 ALA A N 1
ATOM 718 C CA . ALA A 1 95 ? 48.243 14.427 -2.326 1.00 38.29 94 ALA A CA 1
ATOM 719 C C . ALA A 1 95 ? 48.385 15.577 -3.327 1.00 38.68 94 ALA A C 1
ATOM 720 O O . ALA A 1 95 ? 47.510 15.778 -4.165 1.00 38.08 94 ALA A O 1
ATOM 722 N N . LYS A 1 96 ? 49.480 16.331 -3.242 1.00 39.46 95 LYS A N 1
ATOM 723 C CA . LYS A 1 96 ? 49.692 17.445 -4.162 1.00 41.38 95 LYS A CA 1
ATOM 724 C C . LYS A 1 96 ? 49.643 16.944 -5.602 1.00 41.26 95 LYS A C 1
ATOM 725 O O . LYS A 1 96 ? 48.990 17.540 -6.468 1.00 39.26 95 LYS A O 1
ATOM 731 N N . LYS A 1 97 ? 50.340 15.846 -5.855 1.00 41.12 96 LYS A N 1
ATOM 732 C CA . LYS A 1 97 ? 50.381 15.285 -7.194 1.00 42.33 96 LYS A CA 1
ATOM 733 C C . LYS A 1 97 ? 49.045 14.689 -7.621 1.00 42.33 96 LYS A C 1
ATOM 734 O O . LYS A 1 97 ? 48.793 14.491 -8.815 1.00 43.23 96 LYS A O 1
ATOM 740 N N . ALA A 1 98 ? 48.183 14.417 -6.648 1.00 40.98 97 ALA A N 1
ATOM 741 C CA . ALA A 1 98 ? 46.878 13.834 -6.937 1.00 38.98 97 ALA A CA 1
ATOM 742 C C . ALA A 1 98 ? 45.797 14.909 -7.040 1.00 38.57 97 ALA A C 1
ATOM 743 O O . ALA A 1 98 ? 44.608 14.607 -6.995 1.00 38.93 97 ALA A O 1
ATOM 745 N N . GLY A 1 99 ? 46.211 16.165 -7.173 1.00 37.73 98 GLY A N 1
ATOM 746 C CA . GLY A 1 99 ? 45.252 17.253 -7.301 1.00 37.13 98 GLY A CA 1
ATOM 747 C C . GLY A 1 99 ? 44.470 17.618 -6.050 1.00 38.35 98 GLY A C 1
ATOM 748 O O . GLY A 1 99 ? 43.294 17.983 -6.131 1.00 38.62 98 GLY A O 1
ATOM 749 N N . VAL A 1 100 ? 45.116 17.523 -4.892 1.00 38.25 99 VAL A N 1
ATOM 750 C CA . VAL A 1 100 ? 44.481 17.865 -3.627 1.00 37.71 99 VAL A CA 1
ATOM 751 C C . VAL A 1 100 ? 44.802 19.311 -3.247 1.00 37.65 99 VAL A C 1
ATOM 752 O O . VAL A 1 100 ? 45.936 19.763 -3.393 1.00 34.95 99 VAL A O 1
ATOM 756 N N . VAL A 1 101 ? 43.803 20.032 -2.753 1.00 38.29 100 VAL A N 1
ATOM 757 C CA . VAL A 1 101 ? 44.028 21.411 -2.347 1.00 39.87 100 VAL A CA 1
ATOM 758 C C . VAL A 1 101 ? 44.489 21.419 -0.904 1.00 40.78 100 VAL A C 1
ATOM 759 O O . VAL A 1 101 ? 43.714 21.122 0.001 1.00 40.59 100 VAL A O 1
ATOM 763 N N . ILE A 1 102 ? 45.759 21.750 -0.698 1.00 42.71 101 ILE A N 1
ATOM 764 C CA . ILE A 1 102 ? 46.332 21.797 0.642 1.00 44.62 101 ILE A CA 1
ATOM 765 C C . ILE A 1 102 ? 46.697 23.235 0.953 1.00 45.76 101 ILE A C 1
ATOM 766 O O . ILE A 1 102 ? 47.415 23.883 0.200 1.00 46.56 101 ILE A O 1
ATOM 771 N N . LYS A 1 103 ? 46.194 23.736 2.068 1.00 48.53 102 LYS A N 1
ATOM 772 C CA . LYS A 1 103 ? 46.481 25.095 2.470 1.00 51.25 102 LYS A CA 1
ATOM 773 C C . LYS A 1 103 ? 47.097 25.049 3.852 1.00 54.11 102 LYS A C 1
ATOM 774 O O . LYS A 1 103 ? 46.797 24.157 4.646 1.00 53.94 102 LYS A O 1
ATOM 780 N N . THR A 1 104 ? 47.976 26.007 4.119 1.00 58.91 103 THR A N 1
ATOM 781 C CA . THR A 1 104 ? 48.615 26.135 5.419 1.00 62.10 103 THR A CA 1
ATOM 782 C C . THR A 1 104 ? 47.656 26.975 6.248 1.00 64.82 103 THR A C 1
ATOM 783 O O . THR A 1 104 ? 47.206 28.025 5.808 1.00 64.69 103 THR A O 1
ATOM 787 N N . TYR A 1 105 ? 47.342 26.514 7.445 1.00 65.89 104 TYR A N 1
ATOM 788 C CA . TYR A 1 105 ? 46.414 27.224 8.307 1.00 68.27 104 TYR A CA 1
ATOM 789 C C . TYR A 1 105 ? 47.061 28.317 9.151 1.00 70.58 104 TYR A C 1
ATOM 790 O O . TYR A 1 105 ? 48.278 28.336 9.351 1.00 70.30 104 TYR A O 1
ATOM 799 N N . GLU A 1 106 ? 46.224 29.232 9.629 1.00 73.89 105 GLU A N 1
ATOM 800 C CA . GLU A 1 106 ? 46.655 30.325 10.485 1.00 77.36 105 GLU A CA 1
ATOM 801 C C . GLU A 1 106 ? 45.461 30.965 11.176 1.00 77.99 105 GLU A C 1
ATOM 802 O O . GLU A 1 106 ? 44.410 31.173 10.563 1.00 78.10 105 GLU A O 1
ATOM 808 N N . GLU A 1 107 ? 45.633 31.261 12.462 1.00 78.68 106 GLU A N 1
ATOM 809 C CA . GLU A 1 107 ? 44.581 31.859 13.275 1.00 79.65 106 GLU A CA 1
ATOM 810 C C . GLU A 1 107 ? 43.837 33.017 12.606 1.00 79.82 106 GLU A C 1
ATOM 811 O O . GLU A 1 107 ? 42.607 33.080 12.666 1.00 79.61 106 GLU A O 1
ATOM 817 N N . ASN A 1 108 ? 44.570 33.929 11.972 1.00 79.81 107 ASN A N 1
ATOM 818 C CA . ASN A 1 108 ? 43.933 35.064 11.304 1.00 80.04 107 ASN A CA 1
ATOM 819 C C . ASN A 1 108 ? 43.051 34.612 10.137 1.00 79.33 107 ASN A C 1
ATOM 820 O O . ASN A 1 108 ? 43.482 34.586 8.982 1.00 78.34 107 ASN A O 1
ATOM 825 N N . ASN A 1 113 ? 35.882 30.223 6.800 1.00 66.84 112 ASN A N 1
ATOM 826 C CA . ASN A 1 113 ? 35.001 29.273 6.123 1.00 66.74 112 ASN A CA 1
ATOM 827 C C . ASN A 1 113 ? 35.365 27.814 6.427 1.00 66.03 112 ASN A C 1
ATOM 828 O O . ASN A 1 113 ? 35.486 26.996 5.510 1.00 66.90 112 ASN A O 1
ATOM 833 N N . LEU A 1 114 ? 35.554 27.492 7.706 1.00 64.08 113 LEU A N 1
ATOM 834 C CA . LEU A 1 114 ? 35.875 26.123 8.102 1.00 61.02 113 LEU A CA 1
ATOM 835 C C . LEU A 1 114 ? 34.578 25.344 8.039 1.00 59.09 113 LEU A C 1
ATOM 836 O O . LEU A 1 114 ? 34.436 24.288 8.657 1.00 59.86 113 LEU A O 1
ATOM 841 N N . GLU A 1 115 ? 33.630 25.892 7.290 1.00 55.70 114 GLU A N 1
ATOM 842 C CA . GLU A 1 115 ? 32.324 25.287 7.118 1.00 53.60 114 GLU A CA 1
ATOM 843 C C . GLU A 1 115 ? 32.507 24.096 6.196 1.00 50.56 114 GLU A C 1
ATOM 844 O O . GLU A 1 115 ? 33.154 24.204 5.157 1.00 50.01 114 GLU A O 1
ATOM 850 N N . CYS A 1 116 ? 31.940 22.960 6.581 1.00 47.49 115 CYS A N 1
ATOM 851 C CA . CYS A 1 116 ? 32.075 21.751 5.792 1.00 45.07 115 CYS A CA 1
ATOM 852 C C . CYS A 1 116 ? 30.997 20.753 6.182 1.00 44.15 115 CYS A C 1
ATOM 853 O O . CYS A 1 116 ? 30.321 20.918 7.198 1.00 43.10 115 CYS A O 1
ATOM 856 N N . ASP A 1 117 ? 30.849 19.708 5.378 1.00 43.32 116 ASP A N 1
ATOM 857 C CA . ASP A 1 117 ? 29.857 18.688 5.648 1.00 44.03 116 ASP A CA 1
ATOM 858 C C . ASP A 1 117 ? 30.430 17.667 6.622 1.00 43.43 116 ASP A C 1
ATOM 859 O O . ASP A 1 117 ? 29.715 17.077 7.438 1.00 41.99 116 ASP A O 1
ATOM 864 N N . VAL A 1 118 ? 31.731 17.449 6.515 1.00 43.32 117 VAL A N 1
ATOM 865 C CA . VAL A 1 118 ? 32.418 16.511 7.385 1.00 42.77 117 VAL A CA 1
ATOM 866 C C . VAL A 1 118 ? 33.859 16.943 7.560 1.00 41.39 117 VAL A C 1
ATOM 867 O O . VAL A 1 118 ? 34.592 17.126 6.584 1.00 40.08 117 VAL A O 1
ATOM 871 N N . LEU A 1 119 ? 34.234 17.132 8.821 1.00 39.51 118 LEU A N 1
ATOM 872 C CA . LEU A 1 119 ? 35.575 17.538 9.209 1.00 37.72 118 LEU A CA 1
ATOM 873 C C . LEU A 1 119 ? 36.278 16.304 9.765 1.00 36.87 118 LEU A C 1
ATOM 874 O O . LEU A 1 119 ? 35.697 15.530 10.531 1.00 34.72 118 LEU A O 1
ATOM 879 N N . ILE A 1 120 ? 37.534 16.121 9.390 1.00 36.29 119 ILE A N 1
ATOM 880 C CA . ILE A 1 120 ? 38.272 14.963 9.869 1.00 36.10 119 ILE A CA 1
ATOM 881 C C . ILE A 1 120 ? 39.535 15.361 10.610 1.00 35.65 119 ILE A C 1
ATOM 882 O O . ILE A 1 120 ? 40.402 16.038 10.062 1.00 36.98 119 ILE A O 1
ATOM 887 N N . ASP A 1 121 ? 39.618 14.919 11.858 1.00 34.80 120 ASP A N 1
ATOM 888 C CA . ASP A 1 121 ? 40.743 15.192 12.746 1.00 34.13 120 ASP A CA 1
ATOM 889 C C . ASP A 1 121 ? 41.901 14.215 12.535 1.00 32.58 120 ASP A C 1
ATOM 890 O O . ASP A 1 121 ? 41.816 13.051 12.907 1.00 29.58 120 ASP A O 1
ATOM 895 N N . CYS A 1 122 ? 42.985 14.691 11.944 1.00 33.95 121 CYS A N 1
ATOM 896 C CA . CYS A 1 122 ? 44.166 13.852 11.723 1.00 36.85 121 CYS A CA 1
ATOM 897 C C . CYS A 1 122 ? 45.414 14.589 12.220 1.00 36.45 121 CYS A C 1
ATOM 898 O O . CYS A 1 122 ? 46.494 14.468 11.639 1.00 37.35 121 CYS A O 1
ATOM 901 N N . VAL A 1 123 ? 45.265 15.334 13.310 1.00 37.45 122 VAL A N 1
ATOM 902 C CA . VAL A 1 123 ? 46.374 16.121 13.838 1.00 39.83 122 VAL A CA 1
ATOM 903 C C . VAL A 1 123 ? 47.376 15.347 14.681 1.00 40.71 122 VAL A C 1
ATOM 904 O O . VAL A 1 123 ? 48.567 15.320 14.357 1.00 40.02 122 VAL A O 1
ATOM 908 N N . ILE A 1 124 ? 46.911 14.742 15.768 1.00 41.71 123 ILE A N 1
ATOM 909 C CA . ILE A 1 124 ? 47.802 13.958 16.609 1.00 45.53 123 ILE A CA 1
ATOM 910 C C . ILE A 1 124 ? 47.132 12.622 16.907 1.00 46.86 123 ILE A C 1
ATOM 911 O O . ILE A 1 124 ? 45.918 12.555 17.131 1.00 47.41 123 ILE A O 1
ATOM 916 N N . GLY A 1 125 ? 47.926 11.557 16.896 1.00 48.19 124 GLY A N 1
ATOM 917 C CA . GLY A 1 125 ? 47.387 10.235 17.147 1.00 50.13 124 GLY A CA 1
ATOM 918 C C . GLY A 1 125 ? 47.506 9.710 18.565 1.00 51.85 124 GLY A C 1
ATOM 919 O O . GLY A 1 125 ? 47.031 10.326 19.521 1.00 52.50 124 GLY A O 1
ATOM 920 N N . SER A 1 126 ? 48.162 8.562 18.687 1.00 53.64 125 SER A N 1
ATOM 921 C CA . SER A 1 126 ? 48.340 7.875 19.958 1.00 55.48 125 SER A CA 1
ATOM 922 C C . SER A 1 126 ? 49.612 8.237 20.703 1.00 58.11 125 SER A C 1
ATOM 923 O O . SER A 1 126 ? 49.998 7.549 21.647 1.00 58.40 125 SER A O 1
ATOM 926 N N . HIS A 1 127 ? 50.270 9.309 20.282 1.00 61.70 126 HIS A N 1
ATOM 927 C CA . HIS A 1 127 ? 51.503 9.730 20.936 1.00 64.42 126 HIS A CA 1
ATOM 928 C C . HIS A 1 127 ? 51.373 11.111 21.580 1.00 64.48 126 HIS A C 1
ATOM 929 O O . HIS A 1 127 ? 52.368 11.739 21.934 1.00 63.21 126 HIS A O 1
ATOM 936 N N . PHE A 1 128 ? 50.130 11.565 21.735 1.00 65.14 127 PHE A N 1
ATOM 937 C CA . PHE A 1 128 ? 49.831 12.859 22.338 1.00 65.85 127 PHE A CA 1
ATOM 938 C C . PHE A 1 128 ? 50.490 12.960 23.699 1.00 66.68 127 PHE A C 1
ATOM 939 O O . PHE A 1 128 ? 50.328 12.074 24.536 1.00 66.92 127 PHE A O 1
ATOM 947 N N . LYS A 1 129 ? 51.225 14.045 23.922 1.00 68.18 128 LYS A N 1
ATOM 948 C CA . LYS A 1 129 ? 51.911 14.240 25.194 1.00 69.35 128 LYS A CA 1
ATOM 949 C C . LYS A 1 129 ? 51.543 15.553 25.876 1.00 68.80 128 LYS A C 1
ATOM 950 O O . LYS A 1 129 ? 51.614 16.626 25.283 1.00 68.64 128 LYS A O 1
ATOM 956 N N . GLY A 1 130 ? 51.134 15.444 27.130 1.00 69.15 129 GLY A N 1
ATOM 957 C CA . GLY A 1 130 ? 50.812 16.609 27.931 1.00 68.44 129 GLY A CA 1
ATOM 958 C C . GLY A 1 130 ? 49.848 17.698 27.502 1.00 68.17 129 GLY A C 1
ATOM 959 O O . GLY A 1 130 ? 48.710 17.717 27.975 1.00 68.82 129 GLY A O 1
ATOM 960 N N . LYS A 1 131 ? 50.271 18.609 26.624 1.00 67.22 130 LYS A N 1
ATOM 961 C CA . LYS A 1 131 ? 49.380 19.711 26.265 1.00 66.79 130 LYS A CA 1
ATOM 962 C C . LYS A 1 131 ? 49.218 20.123 24.799 1.00 66.62 130 LYS A C 1
ATOM 963 O O . LYS A 1 131 ? 50.160 20.101 24.010 1.00 66.58 130 LYS A O 1
ATOM 969 N N . LEU A 1 132 ? 47.996 20.525 24.465 1.00 66.01 131 LEU A N 1
ATOM 970 C CA . LEU A 1 132 ? 47.637 20.970 23.123 1.00 64.89 131 LEU A CA 1
ATOM 971 C C . LEU A 1 132 ? 47.827 22.484 23.063 1.00 65.30 131 LEU A C 1
ATOM 972 O O . LEU A 1 132 ? 47.337 23.209 23.933 1.00 64.75 131 LEU A O 1
ATOM 977 N N . GLU A 1 133 ? 48.534 22.958 22.043 1.00 65.98 132 GLU A N 1
ATOM 978 C CA . GLU A 1 133 ? 48.783 24.388 21.880 1.00 67.18 132 GLU A CA 1
ATOM 979 C C . GLU A 1 133 ? 47.503 25.197 21.624 1.00 67.19 132 GLU A C 1
ATOM 980 O O . GLU A 1 133 ? 46.490 24.660 21.185 1.00 67.41 132 GLU A O 1
ATOM 986 N N . PRO A 1 134 ? 47.542 26.511 21.897 1.00 67.08 133 PRO A N 1
ATOM 987 C CA . PRO A 1 134 ? 46.408 27.424 21.717 1.00 66.93 133 PRO A CA 1
ATOM 988 C C . PRO A 1 134 ? 45.748 27.502 20.337 1.00 66.58 133 PRO A C 1
ATOM 989 O O . PRO A 1 134 ? 44.538 27.720 20.242 1.00 66.55 133 PRO A O 1
ATOM 993 N N . PHE A 1 135 ? 46.525 27.340 19.269 1.00 66.26 134 PHE A N 1
ATOM 994 C CA . PHE A 1 135 ? 45.948 27.416 17.927 1.00 66.00 134 PHE A CA 1
ATOM 995 C C . PHE A 1 135 ? 45.224 26.124 17.554 1.00 66.09 134 PHE A C 1
ATOM 996 O O . PHE A 1 135 ? 44.611 26.017 16.492 1.00 66.03 134 PHE A O 1
ATOM 1004 N N . LEU A 1 136 ? 45.282 25.149 18.450 1.00 65.25 135 LEU A N 1
ATOM 1005 C CA . LEU A 1 136 ? 44.615 23.883 18.219 1.00 64.54 135 LEU A CA 1
ATOM 1006 C C . LEU A 1 136 ? 43.317 23.822 19.013 1.00 65.15 135 LEU A C 1
ATOM 1007 O O . LEU A 1 136 ? 43.071 22.868 19.754 1.00 64.79 135 LEU A O 1
ATOM 1012 N N . ASN A 1 137 ? 42.495 24.858 18.866 1.00 65.75 136 ASN A N 1
ATOM 1013 C CA . ASN A 1 137 ? 41.205 24.902 19.546 1.00 66.11 136 ASN A CA 1
ATOM 1014 C C . ASN A 1 137 ? 40.173 24.263 18.617 1.00 65.46 136 ASN A C 1
ATOM 1015 O O . ASN A 1 137 ? 39.457 24.957 17.891 1.00 65.21 136 ASN A O 1
ATOM 1020 N N . PHE A 1 138 ? 40.108 22.935 18.644 1.00 64.93 137 PHE A N 1
ATOM 1021 C CA . PHE A 1 138 ? 39.180 22.192 17.804 1.00 64.49 137 PHE A CA 1
ATOM 1022 C C . PHE A 1 138 ? 37.734 22.615 18.011 1.00 65.24 137 PHE A C 1
ATOM 1023 O O . PHE A 1 138 ? 36.956 22.640 17.055 1.00 65.50 137 PHE A O 1
ATOM 1031 N N . GLU A 1 139 ? 37.376 22.944 19.252 1.00 66.27 138 GLU A N 1
ATOM 1032 C CA . GLU A 1 139 ? 36.015 23.377 19.551 1.00 66.56 138 GLU A CA 1
ATOM 1033 C C . GLU A 1 139 ? 35.662 24.454 18.531 1.00 65.97 138 GLU A C 1
ATOM 1034 O O . GLU A 1 139 ? 34.568 24.459 17.959 1.00 66.21 138 GLU A O 1
ATOM 1040 N N . SER A 1 140 ? 36.617 25.353 18.304 1.00 64.55 139 SER A N 1
ATOM 1041 C CA . SER A 1 140 ? 36.454 26.452 17.364 1.00 63.78 139 SER A CA 1
ATOM 1042 C C . SER A 1 140 ? 36.565 25.995 15.912 1.00 63.10 139 SER A C 1
ATOM 1043 O O . SER A 1 140 ? 35.734 26.349 15.071 1.00 62.35 139 SER A O 1
ATOM 1046 N N . LEU A 1 141 ? 37.604 25.212 15.635 1.00 61.99 140 LEU A N 1
ATOM 1047 C CA . LEU A 1 141 ? 37.870 24.691 14.298 1.00 61.29 140 LEU A CA 1
ATOM 1048 C C . LEU A 1 141 ? 36.687 23.943 13.706 1.00 60.74 140 LEU A C 1
ATOM 1049 O O . LEU A 1 141 ? 36.492 23.925 12.486 1.00 58.99 140 LEU A O 1
ATOM 1054 N N . SER A 1 142 ? 35.895 23.336 14.582 1.00 60.87 141 SER A N 1
ATOM 1055 C CA . SER A 1 142 ? 34.757 22.538 14.159 1.00 61.99 141 SER A CA 1
ATOM 1056 C C . SER A 1 142 ? 33.377 23.097 14.476 1.00 62.32 141 SER A C 1
ATOM 1057 O O . SER A 1 142 ? 32.406 22.343 14.520 1.00 62.73 141 SER A O 1
ATOM 1060 N N . GLN A 1 143 ? 33.277 24.406 14.682 1.00 62.60 142 GLN A N 1
ATOM 1061 C CA . GLN A 1 143 ? 31.986 25.012 14.994 1.00 62.31 142 GLN A CA 1
ATOM 1062 C C . GLN A 1 143 ? 31.059 25.024 13.781 1.00 61.11 142 GLN A C 1
ATOM 1063 O O . GLN A 1 143 ? 29.837 25.064 13.924 1.00 60.69 142 GLN A O 1
ATOM 1069 N N . LYS A 1 144 ? 31.639 24.985 12.586 1.00 59.95 143 LYS A N 1
ATOM 1070 C CA . LYS A 1 144 ? 30.849 25.007 11.360 1.00 58.94 143 LYS A CA 1
ATOM 1071 C C . LYS A 1 144 ? 30.942 23.703 10.571 1.00 57.72 143 LYS A C 1
ATOM 1072 O O . LYS A 1 144 ? 30.951 23.712 9.336 1.00 58.17 143 LYS A O 1
ATOM 1078 N N . ALA A 1 145 ? 31.000 22.586 11.293 1.00 55.25 144 ALA A N 1
ATOM 1079 C CA . ALA A 1 145 ? 31.101 21.266 10.684 1.00 52.65 144 ALA A CA 1
ATOM 1080 C C . ALA A 1 145 ? 29.909 20.396 11.058 1.00 51.04 144 ALA A C 1
ATOM 1081 O O . ALA A 1 145 ? 29.618 20.213 12.237 1.00 50.90 144 ALA A O 1
ATOM 1083 N N . ARG A 1 146 ? 29.232 19.847 10.055 1.00 49.46 145 ARG A N 1
ATOM 1084 C CA . ARG A 1 146 ? 28.068 19.000 10.298 1.00 49.76 145 ARG A CA 1
ATOM 1085 C C . ARG A 1 146 ? 28.474 17.692 10.956 1.00 47.90 145 ARG A C 1
ATOM 1086 O O . ARG A 1 146 ? 27.957 17.328 12.008 1.00 48.17 145 ARG A O 1
ATOM 1094 N N . PHE A 1 147 ? 29.405 16.982 10.332 1.00 46.07 146 PHE A N 1
ATOM 1095 C CA . PHE A 1 147 ? 29.863 15.719 10.880 1.00 44.04 146 PHE A CA 1
ATOM 1096 C C . PHE A 1 147 ? 31.367 15.791 11.186 1.00 44.09 146 PHE A C 1
ATOM 1097 O O . PHE A 1 147 ? 32.157 16.269 10.367 1.00 43.58 146 PHE A O 1
ATOM 1105 N N . LYS A 1 148 ? 31.743 15.325 12.374 1.00 43.22 147 LYS A N 1
ATOM 1106 C CA . LYS A 1 148 ? 33.131 15.310 12.816 1.00 41.91 147 LYS A CA 1
ATOM 1107 C C . LYS A 1 148 ? 33.621 13.882 13.030 1.00 41.17 147 LYS A C 1
ATOM 1108 O O . LYS A 1 148 ? 33.049 13.119 13.823 1.00 39.45 147 LYS A O 1
ATOM 1114 N N . ILE A 1 149 ? 34.697 13.536 12.324 1.00 41.32 148 ILE A N 1
ATOM 1115 C CA . ILE A 1 149 ? 35.302 12.208 12.404 1.00 38.75 148 ILE A CA 1
ATOM 1116 C C . ILE A 1 149 ? 36.744 12.282 12.898 1.00 38.49 148 ILE A C 1
ATOM 1117 O O . ILE A 1 149 ? 37.547 13.070 12.398 1.00 39.42 148 ILE A O 1
ATOM 1122 N N . ALA A 1 150 ? 37.064 11.456 13.886 1.00 38.10 149 ALA A N 1
ATOM 1123 C CA . ALA A 1 150 ? 38.410 11.414 14.452 1.00 37.85 149 ALA A CA 1
ATOM 1124 C C . ALA A 1 150 ? 39.180 10.211 13.923 1.00 36.84 149 ALA A C 1
ATOM 1125 O O . ALA A 1 150 ? 38.687 9.089 13.981 1.00 36.77 149 ALA A O 1
ATOM 1127 N N . CYS A 1 151 ? 40.391 10.459 13.419 1.00 36.53 150 CYS A N 1
ATOM 1128 C CA . CYS A 1 151 ? 41.261 9.411 12.896 1.00 35.01 150 CYS A CA 1
ATOM 1129 C C . CYS A 1 151 ? 42.062 8.738 14.018 1.00 35.19 150 CYS A C 1
ATOM 1130 O O . CYS A 1 151 ? 42.999 9.321 14.566 1.00 33.58 150 CYS A O 1
ATOM 1133 N N . ASP A 1 152 ? 41.675 7.507 14.343 1.00 35.98 151 ASP A N 1
ATOM 1134 C CA . ASP A 1 152 ? 42.317 6.689 15.373 1.00 36.29 151 ASP A CA 1
ATOM 1135 C C . ASP A 1 152 ? 41.968 7.082 16.797 1.00 35.82 151 ASP A C 1
ATOM 1136 O O . ASP A 1 152 ? 41.460 6.256 17.548 1.00 35.66 151 ASP A O 1
ATOM 1141 N N . ILE A 1 153 ? 42.258 8.333 17.161 1.00 35.11 152 ILE A N 1
ATOM 1142 C CA . ILE A 1 153 ? 42.004 8.863 18.505 1.00 33.81 152 ILE A CA 1
ATOM 1143 C C . ILE A 1 153 ? 41.844 10.380 18.423 1.00 33.97 152 ILE A C 1
ATOM 1144 O O . ILE A 1 153 ? 42.660 11.053 17.800 1.00 35.89 152 ILE A O 1
ATOM 1149 N N . PRO A 1 154 ? 40.806 10.945 19.059 1.00 32.53 153 PRO A N 1
ATOM 1150 C CA . PRO A 1 154 ? 40.677 12.402 18.971 1.00 32.43 153 PRO A CA 1
ATOM 1151 C C . PRO A 1 154 ? 41.931 13.111 19.504 1.00 33.73 153 PRO A C 1
ATOM 1152 O O . PRO A 1 154 ? 42.431 12.782 20.585 1.00 32.39 153 PRO A O 1
ATOM 1156 N N . SER A 1 155 ? 42.424 14.082 18.736 1.00 35.16 154 SER A N 1
ATOM 1157 C CA . SER A 1 155 ? 43.593 14.867 19.113 1.00 36.09 154 SER A CA 1
ATOM 1158 C C . SER A 1 155 ? 43.406 15.432 20.518 1.00 38.15 154 SER A C 1
ATOM 1159 O O . SER A 1 155 ? 42.417 16.121 20.784 1.00 36.85 154 SER A O 1
ATOM 1162 N N . GLY A 1 156 ? 44.354 15.149 21.411 1.00 39.01 155 GLY A N 1
ATOM 1163 C CA . GLY A 1 156 ? 44.259 15.655 22.768 1.00 39.77 155 GLY A CA 1
ATOM 1164 C C . GLY A 1 156 ? 43.906 14.612 23.815 1.00 40.80 155 GLY A C 1
ATOM 1165 O O . GLY A 1 156 ? 43.567 14.943 24.957 1.00 41.13 155 GLY A O 1
ATOM 1166 N N . ILE A 1 157 ? 43.971 13.342 23.437 1.00 40.80 156 ILE A N 1
ATOM 1167 C CA . ILE A 1 157 ? 43.676 12.286 24.386 1.00 40.09 156 ILE A CA 1
ATOM 1168 C C . ILE A 1 157 ? 44.903 11.400 24.519 1.00 41.51 156 ILE A C 1
ATOM 1169 O O . ILE A 1 157 ? 45.418 10.886 23.522 1.00 41.70 156 ILE A O 1
ATOM 1174 N N . ASP A 1 158 ? 45.381 11.241 25.753 1.00 43.29 157 ASP A N 1
ATOM 1175 C CA . ASP A 1 158 ? 46.561 10.424 26.014 1.00 44.43 157 ASP A CA 1
ATOM 1176 C C . ASP A 1 158 ? 46.206 8.966 26.288 1.00 44.54 157 ASP A C 1
ATOM 1177 O O . ASP A 1 158 ? 45.035 8.613 26.458 1.00 42.60 157 ASP A O 1
ATOM 1182 N N . SER A 1 159 ? 47.237 8.130 26.337 1.00 46.15 158 SER A N 1
ATOM 1183 C CA . SER A 1 159 ? 47.080 6.700 26.552 1.00 47.16 158 SER A CA 1
ATOM 1184 C C . SER A 1 159 ? 46.335 6.306 27.826 1.00 47.49 158 SER A C 1
ATOM 1185 O O . SER A 1 159 ? 45.752 5.222 27.892 1.00 46.89 158 SER A O 1
ATOM 1188 N N . LYS A 1 160 ? 46.349 7.174 28.835 1.00 47.55 159 LYS A N 1
ATOM 1189 C CA . LYS A 1 160 ? 45.682 6.864 30.096 1.00 47.05 159 LYS A CA 1
ATOM 1190 C C . LYS A 1 160 ? 44.217 7.264 30.128 1.00 46.54 159 LYS A C 1
ATOM 1191 O O . LYS A 1 160 ? 43.518 6.972 31.092 1.00 47.02 159 LYS A O 1
ATOM 1197 N N . GLY A 1 161 ? 43.751 7.929 29.075 1.00 46.51 160 GLY A N 1
ATOM 1198 C CA . GLY A 1 161 ? 42.354 8.329 29.011 1.00 45.51 160 GLY A CA 1
ATOM 1199 C C . GLY A 1 161 ? 42.049 9.748 29.456 1.00 46.28 160 GLY A C 1
ATOM 1200 O O . GLY A 1 161 ? 40.877 10.114 29.609 1.00 44.65 160 GLY A O 1
ATOM 1201 N N . ARG A 1 162 ? 43.089 10.550 29.675 1.00 45.94 161 ARG A N 1
ATOM 1202 C CA . ARG A 1 162 ? 42.896 11.937 30.094 1.00 46.90 161 ARG A CA 1
ATOM 1203 C C . ARG A 1 162 ? 42.703 12.823 28.861 1.00 46.61 161 ARG A C 1
ATOM 1204 O O . ARG A 1 162 ? 43.405 12.658 27.862 1.00 47.55 161 ARG A O 1
ATOM 1212 N N . VAL A 1 163 ? 41.770 13.768 28.937 1.00 46.12 162 VAL A N 1
ATOM 1213 C CA . VAL A 1 163 ? 41.460 14.628 27.797 1.00 46.76 162 VAL A CA 1
ATOM 1214 C C . VAL A 1 163 ? 41.826 16.105 27.929 1.00 47.05 162 VAL A C 1
ATOM 1215 O O . VAL A 1 163 ? 41.400 16.783 28.857 1.00 46.13 162 VAL A O 1
ATOM 1219 N N . ASP A 1 164 ? 42.606 16.601 26.973 1.00 48.78 163 ASP A N 1
ATOM 1220 C CA . ASP A 1 164 ? 43.020 18.003 26.955 1.00 51.33 163 ASP A CA 1
ATOM 1221 C C . ASP A 1 164 ? 41.770 18.879 26.858 1.00 52.20 163 ASP A C 1
ATOM 1222 O O . ASP A 1 164 ? 40.765 18.482 26.257 1.00 50.43 163 ASP A O 1
ATOM 1227 N N . LYS A 1 165 ? 41.836 20.073 27.438 1.00 52.94 164 LYS A N 1
ATOM 1228 C CA . LYS A 1 165 ? 40.692 20.972 27.425 1.00 54.76 164 LYS A CA 1
ATOM 1229 C C . LYS A 1 165 ? 40.174 21.266 26.020 1.00 55.02 164 LYS A C 1
ATOM 1230 O O . LYS A 1 165 ? 38.964 21.359 25.805 1.00 55.55 164 LYS A O 1
ATOM 1236 N N . ARG A 1 166 ? 41.075 21.406 25.056 1.00 54.38 165 ARG A N 1
ATOM 1237 C CA . ARG A 1 166 ? 40.627 21.695 23.704 1.00 53.33 165 ARG A CA 1
ATOM 1238 C C . ARG A 1 166 ? 40.694 20.492 22.764 1.00 52.35 165 ARG A C 1
ATOM 1239 O O . ARG A 1 166 ? 40.827 20.648 21.545 1.00 52.52 165 ARG A O 1
ATOM 1247 N N . ALA A 1 167 ? 40.585 19.296 23.341 1.00 48.38 166 ALA A N 1
ATOM 1248 C CA . ALA A 1 167 ? 40.611 18.056 22.576 1.00 45.64 166 ALA A CA 1
ATOM 1249 C C . ALA A 1 167 ? 39.520 18.083 21.526 1.00 44.98 166 ALA A C 1
ATOM 1250 O O . ALA A 1 167 ? 38.584 18.880 21.605 1.00 47.24 166 ALA A O 1
ATOM 1252 N N . PHE A 1 168 ? 39.636 17.203 20.543 1.00 43.45 167 PHE A N 1
ATOM 1253 C CA . PHE A 1 168 ? 38.658 17.142 19.468 1.00 40.99 167 PHE A CA 1
ATOM 1254 C C . PHE A 1 168 ? 37.441 16.332 19.913 1.00 40.82 167 PHE A C 1
ATOM 1255 O O . PHE A 1 168 ? 37.570 15.345 20.638 1.00 40.20 167 PHE A O 1
ATOM 1263 N N . LYS A 1 169 ? 36.256 16.768 19.499 1.00 41.92 168 LYS A N 1
ATOM 1264 C CA . LYS A 1 169 ? 35.017 16.061 19.821 1.00 42.99 168 LYS A CA 1
ATOM 1265 C C . LYS A 1 169 ? 34.471 15.544 18.513 1.00 43.32 168 LYS A C 1
ATOM 1266 O O . LYS A 1 169 ? 34.060 16.332 17.665 1.00 44.99 168 LYS A O 1
ATOM 1272 N N . ALA A 1 170 ? 34.463 14.225 18.351 1.00 43.29 169 ALA A N 1
ATOM 1273 C CA . ALA A 1 170 ? 33.977 13.605 17.117 1.00 41.46 169 ALA A CA 1
ATOM 1274 C C . ALA A 1 170 ? 32.669 12.843 17.301 1.00 40.86 169 ALA A C 1
ATOM 1275 O O . ALA A 1 170 ? 32.350 12.378 18.397 1.00 38.56 169 ALA A O 1
ATOM 1277 N N . ASP A 1 171 ? 31.904 12.728 16.223 1.00 40.72 170 ASP A N 1
ATOM 1278 C CA . ASP A 1 171 ? 30.659 11.977 16.286 1.00 41.03 170 ASP A CA 1
ATOM 1279 C C . ASP A 1 171 ? 31.065 10.513 16.123 1.00 40.87 170 ASP A C 1
ATOM 1280 O O . ASP A 1 171 ? 30.482 9.610 16.726 1.00 38.88 170 ASP A O 1
ATOM 1285 N N . LEU A 1 172 ? 32.097 10.301 15.310 1.00 41.14 171 LEU A N 1
ATOM 1286 C CA . LEU A 1 172 ? 32.618 8.969 15.039 1.00 40.48 171 LEU A CA 1
ATOM 1287 C C . LEU A 1 172 ? 34.143 8.898 15.148 1.00 39.90 171 LEU A C 1
ATOM 1288 O O . LEU A 1 172 ? 34.862 9.766 14.654 1.00 40.69 171 LEU A O 1
ATOM 1293 N N . THR A 1 173 ? 34.629 7.864 15.819 1.00 38.53 172 THR A N 1
ATOM 1294 C CA . THR A 1 173 ? 36.061 7.661 15.960 1.00 36.59 172 THR A CA 1
ATOM 1295 C C . THR A 1 173 ? 36.398 6.334 15.294 1.00 35.98 172 THR A C 1
ATOM 1296 O O . THR A 1 173 ? 35.777 5.304 15.587 1.00 35.99 172 THR A O 1
ATOM 1300 N N . ILE A 1 174 ? 37.367 6.361 14.386 1.00 34.48 173 ILE A N 1
ATOM 1301 C CA . ILE A 1 174 ? 37.781 5.154 13.691 1.00 34.66 173 ILE A CA 1
ATOM 1302 C C . ILE A 1 174 ? 39.119 4.672 14.268 1.00 35.16 173 ILE A C 1
ATOM 1303 O O . ILE A 1 174 ? 40.199 5.099 13.849 1.00 34.66 173 ILE A O 1
ATOM 1308 N N . SER A 1 175 ? 39.031 3.791 15.254 1.00 35.54 174 SER A N 1
ATOM 1309 C CA . SER A 1 175 ? 40.207 3.236 15.903 1.00 36.79 174 SER A CA 1
ATOM 1310 C C . SER A 1 175 ? 40.923 2.337 14.885 1.00 38.15 174 SER A C 1
ATOM 1311 O O . SER A 1 175 ? 40.340 1.383 14.379 1.00 39.29 174 SER A O 1
ATOM 1322 N N . GLY A 1 177 ? 43.269 -0.565 13.387 1.00 39.98 176 GLY A N 1
ATOM 1323 C CA . GLY A 1 177 ? 43.759 -1.871 13.795 1.00 39.56 176 GLY A CA 1
ATOM 1324 C C . GLY A 1 177 ? 42.995 -2.512 14.936 1.00 41.32 176 GLY A C 1
ATOM 1325 O O . GLY A 1 177 ? 42.632 -3.693 14.865 1.00 40.78 176 GLY A O 1
ATOM 1326 N N . ALA A 1 178 ? 42.759 -1.737 15.993 1.00 40.64 177 ALA A N 1
ATOM 1327 C CA . ALA A 1 178 ? 42.045 -2.219 17.165 1.00 41.18 177 ALA A CA 1
ATOM 1328 C C . ALA A 1 178 ? 41.755 -1.068 18.113 1.00 42.16 177 ALA A C 1
ATOM 1329 O O . ALA A 1 178 ? 42.325 0.017 17.975 1.00 43.21 177 ALA A O 1
ATOM 1331 N N . ILE A 1 179 ? 40.868 -1.329 19.074 1.00 40.99 178 ILE A N 1
ATOM 1332 C CA . ILE A 1 179 ? 40.448 -0.355 20.082 1.00 40.80 178 ILE A CA 1
ATOM 1333 C C . ILE A 1 179 ? 41.519 -0.066 21.153 1.00 41.35 178 ILE A C 1
ATOM 1334 O O . ILE A 1 179 ? 42.130 -0.990 21.704 1.00 40.27 178 ILE A O 1
ATOM 1339 N N . LYS A 1 180 ? 41.743 1.211 21.453 1.00 41.60 179 LYS A N 1
ATOM 1340 C CA . LYS A 1 180 ? 42.693 1.558 22.512 1.00 43.08 179 LYS A CA 1
ATOM 1341 C C . LYS A 1 180 ? 41.900 1.827 23.792 1.00 42.64 179 LYS A C 1
ATOM 1342 O O . LYS A 1 180 ? 40.748 2.264 23.743 1.00 42.68 179 LYS A O 1
ATOM 1348 N N . SER A 1 181 ? 42.533 1.560 24.930 1.00 42.71 180 SER A N 1
ATOM 1349 C CA . SER A 1 181 ? 41.935 1.762 26.248 1.00 41.38 180 SER A CA 1
ATOM 1350 C C . SER A 1 181 ? 41.423 3.186 26.409 1.00 40.64 180 SER A C 1
ATOM 1351 O O . SER A 1 181 ? 40.287 3.406 26.835 1.00 39.45 180 SER A O 1
ATOM 1354 N N . CYS A 1 182 ? 42.286 4.142 26.069 1.00 40.86 181 CYS A N 1
ATOM 1355 C CA . CYS A 1 182 ? 41.987 5.563 26.179 1.00 41.68 181 CYS A CA 1
ATOM 1356 C C . CYS A 1 182 ? 40.642 5.992 25.598 1.00 42.95 181 CYS A C 1
ATOM 1357 O O . CYS A 1 182 ? 40.005 6.919 26.104 1.00 43.86 181 CYS A O 1
ATOM 1360 N N . LEU A 1 183 ? 40.195 5.325 24.543 1.00 43.79 182 LEU A N 1
ATOM 1361 C CA . LEU A 1 183 ? 38.920 5.700 23.948 1.00 44.10 182 LEU A CA 1
ATOM 1362 C C . LEU A 1 183 ? 37.746 5.314 24.843 1.00 44.42 182 LEU A C 1
ATOM 1363 O O . LEU A 1 183 ? 36.629 5.780 24.636 1.00 46.32 182 LEU A O 1
ATOM 1368 N N . LEU A 1 184 ? 38.013 4.486 25.853 1.00 43.76 183 LEU A N 1
ATOM 1369 C CA . LEU A 1 184 ? 36.976 4.006 26.771 1.00 42.37 183 LEU A CA 1
ATOM 1370 C C . LEU A 1 184 ? 36.988 4.645 28.161 1.00 43.31 183 LEU A C 1
ATOM 1371 O O . LEU A 1 184 ? 36.349 4.138 29.082 1.00 41.99 183 LEU A O 1
ATOM 1376 N N . SER A 1 185 ? 37.722 5.736 28.333 1.00 44.72 184 SER A N 1
ATOM 1377 C CA . SER A 1 185 ? 37.753 6.381 29.637 1.00 47.43 184 SER A CA 1
ATOM 1378 C C . SER A 1 185 ? 36.442 7.140 29.824 1.00 48.96 184 SER A C 1
ATOM 1379 O O . SER A 1 185 ? 35.877 7.663 28.854 1.00 48.30 184 SER A O 1
ATOM 1382 N N . ASP A 1 186 ? 35.955 7.190 31.063 1.00 49.67 185 ASP A N 1
ATOM 1383 C CA . ASP A 1 186 ? 34.706 7.884 31.359 1.00 51.33 185 ASP A CA 1
ATOM 1384 C C . ASP A 1 186 ? 34.712 9.315 30.824 1.00 51.44 185 ASP A C 1
ATOM 1385 O O . ASP A 1 186 ? 33.746 9.761 30.210 1.00 52.36 185 ASP A O 1
ATOM 1390 N N . ARG A 1 187 ? 35.815 10.017 31.049 1.00 51.17 186 ARG A N 1
ATOM 1391 C CA . ARG A 1 187 ? 35.964 11.393 30.611 1.00 51.57 186 ARG A CA 1
ATOM 1392 C C . ARG A 1 187 ? 36.039 11.529 29.098 1.00 52.11 186 ARG A C 1
ATOM 1393 O O . ARG A 1 187 ? 35.707 12.578 28.551 1.00 52.46 186 ARG A O 1
ATOM 1401 N N . ALA A 1 188 ? 36.467 10.472 28.420 1.00 51.80 187 ALA A N 1
ATOM 1402 C CA . ALA A 1 188 ? 36.580 10.511 26.966 1.00 51.53 187 ALA A CA 1
ATOM 1403 C C . ALA A 1 188 ? 35.275 10.211 26.235 1.00 51.85 187 ALA A C 1
ATOM 1404 O O . ALA A 1 188 ? 35.177 10.426 25.020 1.00 51.90 187 ALA A O 1
ATOM 1406 N N . LYS A 1 189 ? 34.271 9.716 26.957 1.00 52.24 188 LYS A N 1
ATOM 1407 C CA . LYS A 1 189 ? 33.003 9.395 26.313 1.00 52.20 188 LYS A CA 1
ATOM 1408 C C . LYS A 1 189 ? 32.483 10.561 25.498 1.00 52.33 188 LYS A C 1
ATOM 1409 O O . LYS A 1 189 ? 32.021 10.378 24.376 1.00 54.67 188 LYS A O 1
ATOM 1415 N N . ASP A 1 190 ? 32.571 11.762 26.051 1.00 51.22 189 ASP A N 1
ATOM 1416 C CA . ASP A 1 190 ? 32.067 12.942 25.366 1.00 51.53 189 ASP A CA 1
ATOM 1417 C C . ASP A 1 190 ? 32.897 13.430 24.189 1.00 50.74 189 ASP A C 1
ATOM 1418 O O . ASP A 1 190 ? 32.535 14.416 23.552 1.00 49.50 189 ASP A O 1
ATOM 1423 N N . TYR A 1 191 ? 33.993 12.741 23.888 1.00 50.17 190 TYR A N 1
ATOM 1424 C CA . TYR A 1 191 ? 34.871 13.153 22.794 1.00 50.36 190 TYR A CA 1
ATOM 1425 C C . TYR A 1 191 ? 35.044 12.139 21.664 1.00 49.04 190 TYR A C 1
ATOM 1426 O O . TYR A 1 191 ? 35.438 12.497 20.554 1.00 49.52 190 TYR A O 1
ATOM 1435 N N . VAL A 1 192 ? 34.748 10.878 21.939 1.00 47.69 191 VAL A N 1
ATOM 1436 C CA . VAL A 1 192 ? 34.939 9.846 20.934 1.00 45.86 191 VAL A CA 1
ATOM 1437 C C . VAL A 1 192 ? 33.749 9.519 20.047 1.00 45.67 191 VAL A C 1
ATOM 1438 O O . VAL A 1 192 ? 33.915 8.974 18.954 1.00 46.21 191 VAL A O 1
ATOM 1442 N N . GLY A 1 193 ? 32.549 9.851 20.500 1.00 45.08 192 GLY A N 1
ATOM 1443 C CA . GLY A 1 193 ? 31.386 9.550 19.689 1.00 43.26 192 GLY A CA 1
ATOM 1444 C C . GLY A 1 193 ? 31.259 8.052 19.517 1.00 42.16 192 GLY A C 1
ATOM 1445 O O . GLY A 1 193 ? 31.452 7.294 20.470 1.00 41.92 192 GLY A O 1
ATOM 1446 N N . GLU A 1 194 ? 30.941 7.610 18.308 1.00 41.80 193 GLU A N 1
ATOM 1447 C CA . GLU A 1 194 ? 30.798 6.182 18.069 1.00 42.23 193 GLU A CA 1
ATOM 1448 C C . GLU A 1 194 ? 32.178 5.565 17.814 1.00 40.79 193 GLU A C 1
ATOM 1449 O O . GLU A 1 194 ? 33.020 6.174 17.149 1.00 38.61 193 GLU A O 1
ATOM 1455 N N . LEU A 1 195 ? 32.409 4.370 18.360 1.00 39.30 194 LEU A N 1
ATOM 1456 C CA . LEU A 1 195 ? 33.680 3.674 18.167 1.00 37.94 194 LEU A CA 1
ATOM 1457 C C . LEU A 1 195 ? 33.537 2.633 17.083 1.00 38.45 194 LEU A C 1
ATOM 1458 O O . LEU A 1 195 ? 32.646 1.796 17.138 1.00 38.73 194 LEU A O 1
ATOM 1463 N N . LYS A 1 196 ? 34.413 2.692 16.092 1.00 40.18 195 LYS A N 1
ATOM 1464 C CA . LYS A 1 196 ? 34.401 1.718 15.013 1.00 40.25 195 LYS A CA 1
ATOM 1465 C C . LYS A 1 196 ? 35.854 1.358 14.703 1.00 38.81 195 LYS A C 1
ATOM 1466 O O . LYS A 1 196 ? 36.709 2.237 14.575 1.00 38.32 195 LYS A O 1
ATOM 1472 N N . VAL A 1 197 ? 36.132 0.064 14.616 1.00 37.91 196 VAL A N 1
ATOM 1473 C CA . VAL A 1 197 ? 37.474 -0.407 14.310 1.00 37.61 196 VAL A CA 1
ATOM 1474 C C . VAL A 1 197 ? 37.719 -0.351 12.810 1.00 38.35 196 VAL A C 1
ATOM 1475 O O . VAL A 1 197 ? 36.904 -0.848 12.023 1.00 39.26 196 VAL A O 1
ATOM 1479 N N . GLY A 1 198 ? 38.830 0.267 12.422 1.00 37.01 197 GLY A N 1
ATOM 1480 C CA . GLY A 1 198 ? 39.184 0.350 11.018 1.00 38.54 197 GLY A CA 1
ATOM 1481 C C . GLY A 1 198 ? 40.241 -0.707 10.740 1.00 40.15 197 GLY A C 1
ATOM 1482 O O . GLY A 1 198 ? 41.296 -0.713 11.373 1.00 40.35 197 GLY A O 1
ATOM 1483 N N . HIS A 1 199 ? 39.978 -1.600 9.793 1.00 40.83 198 HIS A N 1
ATOM 1484 C CA . HIS A 1 199 ? 40.927 -2.664 9.480 1.00 42.09 198 HIS A CA 1
ATOM 1485 C C . HIS A 1 199 ? 42.134 -2.229 8.656 1.00 41.19 198 HIS A C 1
ATOM 1486 O O . HIS A 1 199 ? 42.050 -1.333 7.816 1.00 39.06 198 HIS A O 1
ATOM 1493 N N . LEU A 1 200 ? 43.262 -2.890 8.903 1.00 40.97 199 LEU A N 1
ATOM 1494 C CA . LEU A 1 200 ? 44.518 -2.534 8.249 1.00 40.31 199 LEU A CA 1
ATOM 1495 C C . LEU A 1 200 ? 45.037 -3.385 7.090 1.00 40.58 199 LEU A C 1
ATOM 1496 O O . LEU A 1 200 ? 46.188 -3.232 6.689 1.00 41.71 199 LEU A O 1
ATOM 1501 N N . GLY A 1 201 ? 44.215 -4.269 6.540 1.00 40.90 200 GLY A N 1
ATOM 1502 C CA . GLY A 1 201 ? 44.690 -5.079 5.435 1.00 39.96 200 GLY A CA 1
ATOM 1503 C C . GLY A 1 201 ? 44.511 -6.564 5.670 1.00 40.17 200 GLY A C 1
ATOM 1504 O O . GLY A 1 201 ? 44.628 -7.363 4.738 1.00 40.08 200 GLY A O 1
ATOM 1505 N N . VAL A 1 202 ? 44.243 -6.934 6.920 1.00 39.72 201 VAL A N 1
ATOM 1506 C CA . VAL A 1 202 ? 44.014 -8.328 7.276 1.00 38.97 201 VAL A CA 1
ATOM 1507 C C . VAL A 1 202 ? 42.835 -8.429 8.246 1.00 39.89 201 VAL A C 1
ATOM 1508 O O . VAL A 1 202 ? 42.460 -7.438 8.896 1.00 39.81 201 VAL A O 1
ATOM 1512 N N . PHE A 1 203 ? 42.251 -9.626 8.316 1.00 39.50 202 PHE A N 1
ATOM 1513 C CA . PHE A 1 203 ? 41.134 -9.932 9.207 1.00 38.93 202 PHE A CA 1
ATOM 1514 C C . PHE A 1 203 ? 41.695 -9.647 10.607 1.00 40.10 202 PHE A C 1
ATOM 1515 O O . PHE A 1 203 ? 42.802 -10.088 10.936 1.00 40.60 202 PHE A O 1
ATOM 1523 N N . ASN A 1 204 ? 40.941 -8.909 11.419 1.00 41.48 203 ASN A N 1
ATOM 1524 C CA . ASN A 1 204 ? 41.413 -8.495 12.738 1.00 44.73 203 ASN A CA 1
ATOM 1525 C C . ASN A 1 204 ? 41.997 -9.529 13.700 1.00 46.32 203 ASN A C 1
ATOM 1526 O O . ASN A 1 204 ? 42.947 -9.224 14.420 1.00 46.60 203 ASN A O 1
ATOM 1531 N N . PRO A 1 205 ? 41.453 -10.756 13.737 1.00 46.39 204 PRO A N 1
ATOM 1532 C CA . PRO A 1 205 ? 42.038 -11.732 14.668 1.00 45.92 204 PRO A CA 1
ATOM 1533 C C . PRO A 1 205 ? 43.518 -12.001 14.332 1.00 45.66 204 PRO A C 1
ATOM 1534 O O . PRO A 1 205 ? 44.324 -12.332 15.207 1.00 46.42 204 PRO A O 1
ATOM 1538 N N . ILE A 1 206 ? 43.861 -11.846 13.056 1.00 42.89 205 ILE A N 1
ATOM 1539 C CA . ILE A 1 206 ? 45.224 -12.055 12.577 1.00 40.73 205 ILE A CA 1
ATOM 1540 C C . ILE A 1 206 ? 46.095 -10.922 13.092 1.00 39.98 205 ILE A C 1
ATOM 1541 O O . ILE A 1 206 ? 47.226 -11.137 13.526 1.00 40.27 205 ILE A O 1
ATOM 1546 N N . TYR A 1 207 ? 45.555 -9.710 13.025 1.00 40.29 206 TYR A N 1
ATOM 1547 C CA . TYR A 1 207 ? 46.258 -8.515 13.479 1.00 40.66 206 TYR A CA 1
ATOM 1548 C C . TYR A 1 207 ? 46.356 -8.486 15.008 1.00 40.18 206 TYR A C 1
ATOM 1549 O O . TYR A 1 207 ? 47.351 -8.024 15.572 1.00 38.21 206 TYR A O 1
ATOM 1558 N N . GLU A 1 208 ? 45.326 -8.998 15.672 1.00 40.34 207 GLU A N 1
ATOM 1559 C CA . GLU A 1 208 ? 45.299 -9.013 17.127 1.00 41.31 207 GLU A CA 1
ATOM 1560 C C . GLU A 1 208 ? 46.244 -10.015 17.773 1.00 40.80 207 GLU A C 1
ATOM 1561 O O . GLU A 1 208 ? 46.667 -10.993 17.162 1.00 40.40 207 GLU A O 1
ATOM 1567 N N . ILE A 1 209 ? 46.573 -9.736 19.025 1.00 40.34 208 ILE A N 1
ATOM 1568 C CA . ILE A 1 209 ? 47.442 -10.578 19.832 1.00 40.09 208 ILE A CA 1
ATOM 1569 C C . ILE A 1 209 ? 46.756 -10.685 21.201 1.00 41.34 208 ILE A C 1
ATOM 1570 O O . ILE A 1 209 ? 45.908 -9.852 21.547 1.00 41.66 208 ILE A O 1
ATOM 1575 N N . PRO A 1 210 ? 47.102 -11.709 21.991 1.00 40.85 209 PRO A N 1
ATOM 1576 C CA . PRO A 1 210 ? 46.494 -11.880 23.313 1.00 40.57 209 PRO A CA 1
ATOM 1577 C C . PRO A 1 210 ? 46.423 -10.586 24.123 1.00 40.93 209 PRO A C 1
ATOM 1578 O O . PRO A 1 210 ? 47.270 -9.699 23.990 1.00 41.10 209 PRO A O 1
ATOM 1582 N N . THR A 1 211 ? 45.401 -10.485 24.963 1.00 41.17 210 THR A N 1
ATOM 1583 C CA . THR A 1 211 ? 45.221 -9.319 25.811 1.00 40.93 210 THR A CA 1
ATOM 1584 C C . THR A 1 211 ? 44.344 -9.698 26.999 1.00 41.38 210 THR A C 1
ATOM 1585 O O . THR A 1 211 ? 43.892 -10.834 27.105 1.00 41.12 210 THR A O 1
ATOM 1589 N N . ASP A 1 212 ? 44.107 -8.752 27.897 1.00 42.92 211 ASP A N 1
ATOM 1590 C CA . ASP A 1 212 ? 43.275 -9.021 29.064 1.00 44.44 211 ASP A CA 1
ATOM 1591 C C . ASP A 1 212 ? 42.291 -7.884 29.288 1.00 43.73 211 ASP A C 1
ATOM 1592 O O . ASP A 1 212 ? 41.874 -7.617 30.412 1.00 44.67 211 ASP A O 1
ATOM 1597 N N . THR A 1 213 ? 41.932 -7.208 28.207 1.00 42.10 212 THR A N 1
ATOM 1598 C CA . THR A 1 213 ? 40.991 -6.109 28.283 1.00 42.03 212 THR A CA 1
ATOM 1599 C C . THR A 1 213 ? 40.059 -6.281 27.109 1.00 41.25 212 THR A C 1
ATOM 1600 O O . THR A 1 213 ? 40.511 -6.478 25.979 1.00 40.21 212 THR A O 1
ATOM 1604 N N . PHE A 1 214 ? 38.757 -6.213 27.374 1.00 40.44 213 PHE A N 1
ATOM 1605 C CA . PHE A 1 214 ? 37.774 -6.394 26.317 1.00 39.63 213 PHE A CA 1
ATOM 1606 C C . PHE A 1 214 ? 36.626 -5.410 26.385 1.00 39.39 213 PHE A C 1
ATOM 1607 O O . PHE A 1 214 ? 36.161 -5.038 27.467 1.00 39.35 213 PHE A O 1
ATOM 1615 N N . LEU A 1 215 ? 36.192 -4.979 25.205 1.00 39.41 214 LEU A N 1
ATOM 1616 C CA . LEU A 1 215 ? 35.072 -4.063 25.070 1.00 38.31 214 LEU A CA 1
ATOM 1617 C C . LEU A 1 215 ? 33.898 -4.963 24.700 1.00 37.42 214 LEU A C 1
ATOM 1618 O O . LEU A 1 215 ? 33.912 -5.615 23.666 1.00 38.48 214 LEU A O 1
ATOM 1623 N N . LEU A 1 216 ? 32.899 -5.021 25.566 1.00 37.01 215 LEU A N 1
ATOM 1624 C CA . LEU A 1 216 ? 31.727 -5.855 25.334 1.00 37.44 215 LEU A CA 1
ATOM 1625 C C . LEU A 1 216 ? 30.863 -5.304 24.203 1.00 37.50 215 LEU A C 1
ATOM 1626 O O . LEU A 1 216 ? 30.880 -4.114 23.926 1.00 38.07 215 LEU A O 1
ATOM 1631 N N . GLU A 1 217 ? 30.120 -6.175 23.537 1.00 39.50 216 GLU A N 1
ATOM 1632 C CA . GLU A 1 217 ? 29.222 -5.742 22.465 1.00 41.04 216 GLU A CA 1
ATOM 1633 C C . GLU A 1 217 ? 27.838 -6.263 22.800 1.00 40.54 216 GLU A C 1
ATOM 1634 O O . GLU A 1 217 ? 27.675 -7.128 23.668 1.00 39.46 216 GLU A O 1
ATOM 1640 N N . LYS A 1 218 ? 26.846 -5.746 22.091 1.00 40.62 217 LYS A N 1
ATOM 1641 C CA . LYS A 1 218 ? 25.483 -6.185 22.288 1.00 41.35 217 LYS A CA 1
ATOM 1642 C C . LYS A 1 218 ? 25.428 -7.707 22.098 1.00 41.03 217 LYS A C 1
ATOM 1643 O O . LYS A 1 218 ? 24.701 -8.404 22.800 1.00 39.99 217 LYS A O 1
ATOM 1649 N N . SER A 1 219 ? 26.217 -8.224 21.164 1.00 40.89 218 SER A N 1
ATOM 1650 C CA . SER A 1 219 ? 26.210 -9.656 20.904 1.00 42.61 218 SER A CA 1
ATOM 1651 C C . SER A 1 219 ? 26.728 -10.534 22.047 1.00 42.97 218 SER A C 1
ATOM 1652 O O . SER A 1 219 ? 26.402 -11.721 22.099 1.00 42.26 218 SER A O 1
ATOM 1655 N N . ASP A 1 220 ? 27.522 -9.975 22.961 1.00 43.79 219 ASP A N 1
ATOM 1656 C CA . ASP A 1 220 ? 28.034 -10.770 24.085 1.00 43.9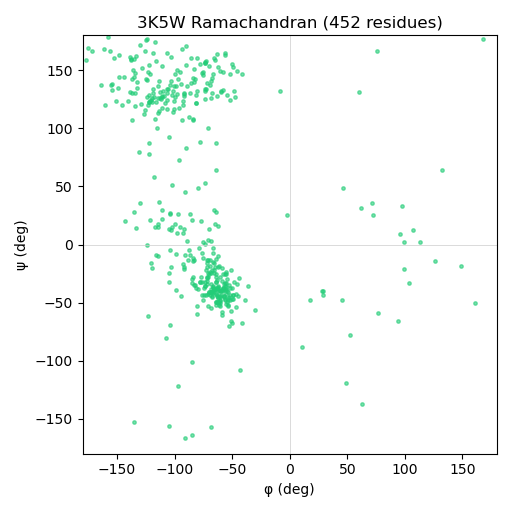9 219 ASP A CA 1
ATOM 1657 C C . ASP A 1 220 ? 26.931 -11.084 25.102 1.00 44.28 219 ASP A C 1
ATOM 1658 O O . ASP A 1 220 ? 27.099 -11.959 25.949 1.00 43.72 219 ASP A O 1
ATOM 1663 N N . LEU A 1 221 ? 25.817 -10.358 25.024 1.00 44.37 220 LEU A N 1
ATOM 1664 C CA . LEU A 1 221 ? 24.707 -10.549 25.952 1.00 44.87 220 LEU A CA 1
ATOM 1665 C C . LEU A 1 221 ? 24.051 -11.920 25.887 1.00 44.81 220 LEU A C 1
ATOM 1666 O O . LEU A 1 221 ? 23.654 -12.374 24.815 1.00 43.36 220 LEU A O 1
ATOM 1671 N N . LYS A 1 222 ? 23.928 -12.569 27.044 1.00 45.13 221 LYS A N 1
ATOM 1672 C CA . LYS A 1 222 ? 23.293 -13.878 27.132 1.00 46.03 221 LYS A CA 1
ATOM 1673 C C . LYS A 1 222 ? 22.101 -13.857 28.095 1.00 44.37 221 LYS A C 1
ATOM 1674 O O . LYS A 1 222 ? 22.205 -14.307 29.229 1.00 45.91 221 LYS A O 1
ATOM 1680 N N . LEU A 1 223 ? 20.970 -13.333 27.639 1.00 41.40 222 LEU A N 1
ATOM 1681 C CA . LEU A 1 223 ? 19.774 -13.273 28.467 1.00 39.33 222 LEU A CA 1
ATOM 1682 C C . LEU A 1 223 ? 19.491 -14.632 29.098 1.00 38.81 222 LEU A C 1
ATOM 1683 O O . LEU A 1 223 ? 19.872 -15.662 28.550 1.00 38.00 222 LEU A O 1
ATOM 1688 N N . PRO A 1 224 ? 18.825 -14.650 30.265 1.00 38.17 223 PRO A N 1
ATOM 1689 C CA . PRO A 1 224 ? 18.500 -15.903 30.950 1.00 38.46 223 PRO A CA 1
ATOM 1690 C C . PRO A 1 224 ? 17.284 -16.599 30.345 1.00 40.18 223 PRO A C 1
ATOM 1691 O O . PRO A 1 224 ? 16.368 -16.996 31.064 1.00 40.59 223 PRO A O 1
ATOM 1695 N N . LEU A 1 225 ? 17.271 -16.738 29.024 1.00 41.67 224 LEU A N 1
ATOM 1696 C CA . LEU A 1 225 ? 16.158 -17.390 28.338 1.00 42.12 224 LEU A CA 1
ATOM 1697 C C . LEU A 1 225 ? 16.151 -18.865 28.682 1.00 42.74 224 LEU A C 1
ATOM 1698 O O . LEU A 1 225 ? 17.157 -19.541 28.525 1.00 44.57 224 LEU A O 1
ATOM 1703 N N . ARG A 1 226 ? 15.026 -19.370 29.168 1.00 44.58 225 ARG A N 1
ATOM 1704 C CA . ARG A 1 226 ? 14.951 -20.784 29.542 1.00 48.21 225 ARG A CA 1
ATOM 1705 C C . ARG A 1 226 ? 14.902 -21.646 28.274 1.00 51.30 225 ARG A C 1
ATOM 1706 O O . ARG A 1 226 ? 14.134 -21.343 27.357 1.00 51.26 225 ARG A O 1
ATOM 1714 N N . ASP A 1 227 ? 15.701 -22.714 28.208 1.00 53.60 226 ASP A N 1
ATOM 1715 C CA . ASP A 1 227 ? 15.699 -23.544 26.999 1.00 55.95 226 ASP A CA 1
ATOM 1716 C C . ASP A 1 227 ? 15.401 -25.029 27.177 1.00 58.20 226 ASP A C 1
ATOM 1717 O O . ASP A 1 227 ? 15.398 -25.782 26.198 1.00 60.60 226 ASP A O 1
ATOM 1722 N N . LYS A 1 228 ? 15.182 -25.456 28.418 1.00 59.58 227 LYS A N 1
ATOM 1723 C CA . LYS A 1 228 ? 14.815 -26.848 28.685 1.00 60.13 227 LYS A CA 1
ATOM 1724 C C . LYS A 1 228 ? 13.345 -26.757 29.028 1.00 62.00 227 LYS A C 1
ATOM 1725 O O . LYS A 1 228 ? 12.850 -25.662 29.309 1.00 62.96 227 LYS A O 1
ATOM 1731 N N . LYS A 1 229 ? 12.640 -27.880 29.017 1.00 61.67 228 LYS A N 1
ATOM 1732 C CA . LYS A 1 229 ? 11.226 -27.831 29.333 1.00 61.36 228 LYS A CA 1
ATOM 1733 C C . LYS A 1 229 ? 10.891 -28.696 30.524 1.00 61.43 228 LYS A C 1
ATOM 1734 O O . LYS A 1 229 ? 9.825 -28.564 31.121 1.00 62.31 228 LYS A O 1
ATOM 1740 N N . ASN A 1 230 ? 11.813 -29.584 30.869 1.00 61.97 229 ASN A N 1
ATOM 1741 C CA . ASN A 1 230 ? 11.632 -30.453 32.015 1.00 62.25 229 ASN A CA 1
ATOM 1742 C C . ASN A 1 230 ? 12.139 -29.667 33.228 1.00 62.48 229 ASN A C 1
ATOM 1743 O O . ASN A 1 230 ? 12.568 -30.239 34.228 1.00 62.55 229 ASN A O 1
ATOM 1748 N N . ALA A 1 231 ? 12.083 -28.343 33.119 1.00 63.97 230 ALA A N 1
ATOM 1749 C CA . ALA A 1 231 ? 12.532 -27.448 34.183 1.00 64.41 230 ALA A CA 1
ATOM 1750 C C . ALA A 1 231 ? 11.448 -27.225 35.232 1.00 64.86 230 ALA A C 1
ATOM 1751 O O . ALA A 1 231 ? 10.260 -27.134 34.913 1.00 65.13 230 ALA A O 1
ATOM 1753 N N . HIS A 1 232 ? 11.876 -27.125 36.485 1.00 64.96 231 HIS A N 1
ATOM 1754 C CA . HIS A 1 232 ? 10.970 -26.918 37.607 1.00 64.90 231 HIS A CA 1
ATOM 1755 C C . HIS A 1 232 ? 11.423 -25.627 38.287 1.00 63.56 231 HIS A C 1
ATOM 1756 O O . HIS A 1 232 ? 12.589 -25.250 38.190 1.00 63.41 231 HIS A O 1
ATOM 1763 N N . LYS A 1 233 ? 10.506 -24.951 38.966 1.00 62.27 232 LYS A N 1
ATOM 1764 C CA . LYS A 1 233 ? 10.821 -23.699 39.656 1.00 60.67 232 LYS A CA 1
ATOM 1765 C C . LYS A 1 233 ? 12.198 -23.727 40.323 1.00 58.98 232 LYS A C 1
ATOM 1766 O O . LYS A 1 233 ? 12.996 -22.803 40.167 1.00 57.10 232 LYS A O 1
ATOM 1772 N N . GLY A 1 234 ? 12.466 -24.805 41.054 1.00 57.44 233 GLY A N 1
ATOM 1773 C CA . GLY A 1 234 ? 13.733 -24.959 41.746 1.00 55.28 233 GLY A CA 1
ATOM 1774 C C . GLY A 1 234 ? 14.965 -24.856 40.866 1.00 54.50 233 GLY A C 1
ATOM 1775 O O . GLY A 1 234 ? 16.005 -24.366 41.309 1.00 54.20 233 GLY A O 1
ATOM 1776 N N . ASP A 1 235 ? 14.862 -25.311 39.621 1.00 53.16 234 ASP A N 1
ATOM 1777 C CA . ASP A 1 235 ? 15.994 -25.256 38.703 1.00 51.27 234 ASP A CA 1
ATOM 1778 C C . ASP A 1 235 ? 16.451 -23.828 38.422 1.00 49.00 234 ASP A C 1
ATOM 1779 O O . ASP A 1 235 ? 17.574 -23.607 37.974 1.00 48.77 234 ASP A O 1
ATOM 1784 N N . TYR A 1 236 ? 15.588 -22.854 38.683 1.00 47.26 235 TYR A N 1
ATOM 1785 C CA . TYR A 1 236 ? 15.946 -21.471 38.406 1.00 46.64 235 TYR A CA 1
ATOM 1786 C C . TYR A 1 236 ? 16.418 -20.651 39.602 1.00 46.45 235 TYR A C 1
ATOM 1787 O O . TYR A 1 236 ? 16.459 -19.416 39.549 1.00 45.61 235 TYR A O 1
ATOM 1796 N N . GLY A 1 237 ? 16.792 -21.365 40.665 1.00 46.12 236 GLY A N 1
ATOM 1797 C CA . GLY A 1 237 ? 17.318 -20.743 41.869 1.00 46.28 236 GLY A CA 1
ATOM 1798 C C . GLY A 1 237 ? 16.393 -20.036 42.844 1.00 45.93 236 GLY A C 1
ATOM 1799 O O . GLY A 1 237 ? 15.225 -19.754 42.562 1.00 46.35 236 GLY A O 1
ATOM 1800 N N . HIS A 1 238 ? 16.942 -19.756 44.017 1.00 45.58 237 HIS A N 1
ATOM 1801 C CA . HIS A 1 238 ? 16.216 -19.061 45.071 1.00 45.34 237 HIS A CA 1
ATOM 1802 C C . HIS A 1 238 ? 17.072 -17.866 45.479 1.00 44.48 237 HIS A C 1
ATOM 1803 O O . HIS A 1 238 ? 18.163 -18.021 46.042 1.00 43.02 237 HIS A O 1
ATOM 1810 N N . ALA A 1 239 ? 16.574 -16.676 45.177 1.00 43.23 238 ALA A N 1
ATOM 1811 C CA . ALA A 1 239 ? 17.282 -15.455 45.500 1.00 43.82 238 ALA A CA 1
ATOM 1812 C C . ALA A 1 239 ? 16.740 -14.829 46.792 1.00 43.84 238 ALA A C 1
ATOM 1813 O O . ALA A 1 239 ? 15.532 -14.757 47.009 1.00 42.64 238 ALA A O 1
ATOM 1815 N N . HIS A 1 240 ? 17.651 -14.379 47.648 1.00 44.43 239 HIS A N 1
ATOM 1816 C CA . HIS A 1 240 ? 17.274 -13.771 48.919 1.00 44.52 239 HIS A CA 1
ATOM 1817 C C . HIS A 1 240 ? 17.823 -12.349 49.017 1.00 44.13 239 HIS A C 1
ATOM 1818 O O . HIS A 1 240 ? 19.029 -12.131 48.881 1.00 43.87 239 HIS A O 1
ATOM 1825 N N . VAL A 1 241 ? 16.936 -11.383 49.239 1.00 43.20 240 VAL A N 1
ATOM 1826 C CA . VAL A 1 241 ? 17.341 -9.984 49.354 1.00 42.80 240 VAL A CA 1
ATOM 1827 C C . VAL A 1 241 ? 17.193 -9.492 50.796 1.00 45.12 240 VAL A C 1
ATOM 1828 O O . VAL A 1 241 ? 16.150 -9.709 51.429 1.00 43.69 240 VAL A O 1
ATOM 1832 N N . LEU A 1 242 ? 18.233 -8.834 51.308 1.00 46.16 241 LEU A N 1
ATOM 1833 C CA . LEU A 1 242 ? 18.208 -8.272 52.663 1.00 47.30 241 LEU A CA 1
ATOM 1834 C C . LEU A 1 242 ? 17.827 -6.793 52.602 1.00 47.76 241 LEU A C 1
ATOM 1835 O O . LEU A 1 242 ? 18.542 -5.983 52.014 1.00 47.31 241 LEU A O 1
ATOM 1840 N N . LEU A 1 243 ? 16.696 -6.448 53.210 1.00 48.08 242 LEU A N 1
ATOM 1841 C CA . LEU A 1 243 ? 16.203 -5.069 53.224 1.00 48.35 242 LEU A CA 1
ATOM 1842 C C . LEU A 1 243 ? 16.875 -4.210 54.295 1.00 49.47 242 LEU A C 1
ATOM 1843 O O . LEU A 1 243 ? 16.811 -4.525 55.485 1.00 50.80 242 LEU A O 1
ATOM 1848 N N . GLY A 1 244 ? 17.511 -3.122 53.873 1.00 49.51 243 GLY A N 1
ATOM 1849 C CA . GLY A 1 244 ? 18.170 -2.241 54.820 1.00 48.88 243 GLY A CA 1
ATOM 1850 C C . GLY A 1 244 ? 17.237 -1.145 55.301 1.00 49.95 243 GLY A C 1
ATOM 1851 O O . GLY A 1 244 ? 16.023 -1.225 55.094 1.00 49.90 243 GLY A O 1
ATOM 1852 N N . LYS A 1 245 ? 17.802 -0.125 55.945 1.00 51.28 244 LYS A N 1
ATOM 1853 C CA . LYS A 1 245 ? 17.034 1.004 56.459 1.00 51.41 244 LYS A CA 1
ATOM 1854 C C . LYS A 1 245 ? 16.191 1.640 55.357 1.00 52.17 244 LYS A C 1
ATOM 1855 O O . LYS A 1 245 ? 15.048 2.043 55.588 1.00 51.95 244 LYS A O 1
ATOM 1861 N N . HIS A 1 246 ? 16.765 1.746 54.162 1.00 52.39 245 HIS A N 1
ATOM 1862 C CA . HIS A 1 246 ? 16.050 2.309 53.021 1.00 52.21 245 HIS A CA 1
ATOM 1863 C C . HIS A 1 246 ? 15.475 1.137 52.228 1.00 51.80 245 HIS A C 1
ATOM 1864 O O . HIS A 1 246 ? 15.959 0.808 51.153 1.00 51.29 245 HIS A O 1
ATOM 1871 N N . SER A 1 247 ? 14.439 0.516 52.791 1.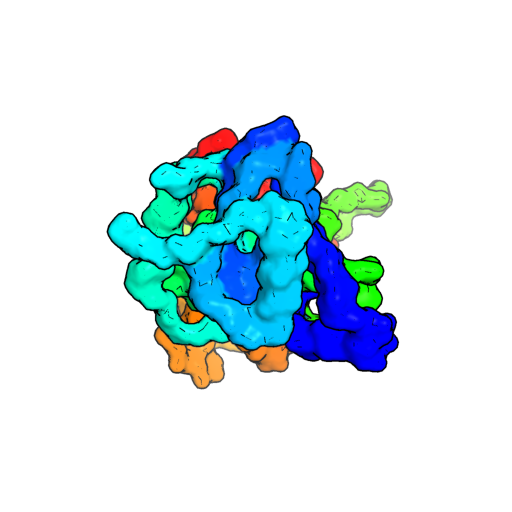00 51.93 246 SER A N 1
ATOM 1872 C CA . SER A 1 247 ? 13.768 -0.651 52.213 1.00 51.76 246 SER A CA 1
ATOM 1873 C C . SER A 1 247 ? 13.460 -0.619 50.718 1.00 50.84 246 SER A C 1
ATOM 1874 O O . SER A 1 247 ? 13.414 -1.666 50.072 1.00 50.86 246 SER A O 1
ATOM 1877 N N . GLY A 1 248 ? 13.256 0.571 50.169 1.00 49.73 247 GLY A N 1
ATOM 1878 C CA . GLY A 1 248 ? 12.957 0.680 48.754 1.00 49.59 247 GLY A CA 1
ATOM 1879 C C . GLY A 1 248 ? 14.023 0.040 47.887 1.00 49.86 247 GLY A C 1
ATOM 1880 O O . GLY A 1 248 ? 13.715 -0.736 46.974 1.00 49.57 247 GLY A O 1
ATOM 1881 N N . ALA A 1 249 ? 15.282 0.364 48.175 1.00 49.10 248 ALA A N 1
ATOM 1882 C CA . ALA A 1 249 ? 16.401 -0.178 47.416 1.00 47.37 248 ALA A CA 1
ATOM 1883 C C . ALA A 1 249 ? 16.288 -1.687 47.313 1.00 47.05 248 ALA A C 1
ATOM 1884 O O . ALA A 1 249 ? 16.065 -2.222 46.232 1.00 47.69 248 ALA A O 1
ATOM 1886 N N . GLY A 1 250 ? 16.444 -2.367 48.446 1.00 46.19 249 GLY A N 1
ATOM 1887 C CA . GLY A 1 250 ? 16.375 -3.821 48.464 1.00 43.30 249 GLY A CA 1
ATOM 1888 C C . GLY A 1 250 ? 15.162 -4.374 47.747 1.00 41.90 249 GLY A C 1
ATOM 1889 O O . GLY A 1 250 ? 15.255 -5.339 46.986 1.00 39.44 249 GLY A O 1
ATOM 1890 N N . LEU A 1 251 ? 14.015 -3.750 47.994 1.00 40.95 250 LEU A N 1
ATOM 1891 C CA . LEU A 1 251 ? 12.766 -4.168 47.380 1.00 38.66 250 LEU A CA 1
ATOM 1892 C C . LEU A 1 251 ? 12.835 -4.064 45.860 1.00 38.46 250 LEU A C 1
ATOM 1893 O O . LEU A 1 251 ? 12.454 -4.993 45.152 1.00 37.24 250 LEU A O 1
ATOM 1898 N N . LEU A 1 252 ? 13.316 -2.930 45.363 1.00 39.13 251 LEU A N 1
ATOM 1899 C CA . LEU A 1 252 ? 13.436 -2.731 43.926 1.00 40.16 251 LEU A CA 1
ATOM 1900 C C . LEU A 1 252 ? 14.295 -3.863 43.370 1.00 40.90 251 LEU A C 1
ATOM 1901 O O . LEU A 1 252 ? 14.018 -4.404 42.293 1.00 40.83 251 LEU A O 1
ATOM 1906 N N . SER A 1 253 ? 15.324 -4.233 44.130 1.00 40.78 252 SER A N 1
ATOM 1907 C CA . SER A 1 253 ? 16.234 -5.304 43.740 1.00 40.02 252 SER A CA 1
ATOM 1908 C C . SER A 1 253 ? 15.503 -6.633 43.625 1.00 40.85 252 SER A C 1
ATOM 1909 O O . SER A 1 253 ? 15.719 -7.385 42.669 1.00 42.44 252 SER A O 1
ATOM 1912 N N . ALA A 1 254 ? 14.659 -6.936 44.610 1.00 39.44 253 ALA A N 1
ATOM 1913 C CA . ALA A 1 254 ? 13.916 -8.192 44.603 1.00 39.29 253 ALA A CA 1
ATOM 1914 C C . ALA A 1 254 ? 13.015 -8.257 43.366 1.00 39.97 253 ALA A C 1
ATOM 1915 O O . ALA A 1 254 ? 13.018 -9.245 42.634 1.00 39.91 253 ALA A O 1
ATOM 1917 N N . LEU A 1 255 ? 12.248 -7.197 43.134 1.00 40.46 254 LEU A N 1
ATOM 1918 C CA . LEU A 1 255 ? 11.371 -7.146 41.980 1.00 40.21 254 LEU A CA 1
ATOM 1919 C C . LEU A 1 255 ? 12.198 -7.331 40.706 1.00 40.35 254 LEU A C 1
ATOM 1920 O O . LEU A 1 255 ? 11.731 -7.933 39.741 1.00 40.63 254 LEU A O 1
ATOM 1925 N N . SER A 1 256 ? 13.429 -6.831 40.701 1.00 39.03 255 SER A N 1
ATOM 1926 C CA . SER A 1 256 ? 14.277 -7.000 39.528 1.00 38.34 255 SER A CA 1
ATOM 1927 C C . SER A 1 256 ? 14.718 -8.456 39.376 1.00 38.20 255 SER A C 1
ATOM 1928 O O . SER A 1 256 ? 14.742 -8.987 38.270 1.00 38.92 255 SER A O 1
ATOM 1931 N N . ALA A 1 257 ? 15.066 -9.107 40.482 1.00 38.08 256 ALA A N 1
ATOM 1932 C CA . ALA A 1 257 ? 15.505 -10.498 40.414 1.00 38.54 256 ALA A CA 1
ATOM 1933 C C . ALA A 1 257 ? 14.369 -11.410 39.940 1.00 38.84 256 ALA A C 1
ATOM 1934 O O . ALA A 1 257 ? 14.599 -12.352 39.174 1.00 38.48 256 ALA A O 1
ATOM 1936 N N . LEU A 1 258 ? 13.148 -11.125 40.390 1.00 39.47 257 LEU A N 1
ATOM 1937 C CA . LEU A 1 258 ? 11.992 -11.926 39.999 1.00 39.74 257 LEU A CA 1
ATOM 1938 C C . LEU A 1 258 ? 11.699 -11.738 38.508 1.00 40.46 257 LEU A C 1
ATOM 1939 O O . LEU A 1 258 ? 11.389 -12.692 37.797 1.00 41.52 257 LEU A O 1
ATOM 1944 N N . SER A 1 259 ? 11.811 -10.499 38.045 1.00 38.81 258 SER A N 1
ATOM 1945 C CA . SER A 1 259 ? 11.566 -10.167 36.652 1.00 38.19 258 SER A CA 1
ATOM 1946 C C . SER A 1 259 ? 12.599 -10.765 35.708 1.00 37.01 258 SER A C 1
ATOM 1947 O O . SER A 1 259 ? 12.341 -10.941 34.510 1.00 36.06 258 SER A O 1
ATOM 1950 N N . PHE A 1 260 ? 13.767 -11.086 36.246 1.00 35.73 259 PHE A N 1
ATOM 1951 C CA . PHE A 1 260 ? 14.832 -11.597 35.411 1.00 34.48 259 PHE A CA 1
ATOM 1952 C C . PHE A 1 260 ? 14.981 -13.114 35.399 1.00 35.34 259 PHE A C 1
ATOM 1953 O O . PHE A 1 260 ? 15.970 -13.624 34.886 1.00 37.49 259 PHE A O 1
ATOM 1961 N N . GLY A 1 261 ? 14.033 -13.846 35.976 1.00 34.99 260 GLY A N 1
ATOM 1962 C CA . GLY A 1 261 ? 14.139 -15.297 35.917 1.00 36.92 260 GLY A CA 1
ATOM 1963 C C . GLY A 1 261 ? 14.382 -16.155 37.147 1.00 38.18 260 GLY A C 1
ATOM 1964 O O . GLY A 1 261 ? 14.502 -17.380 37.026 1.00 37.80 260 GLY A O 1
ATOM 1965 N N . SER A 1 262 ? 14.463 -15.557 38.328 1.00 38.56 261 SER A N 1
ATOM 1966 C CA . SER A 1 262 ? 14.685 -16.363 39.523 1.00 39.43 261 SER A CA 1
ATOM 1967 C C . SER A 1 262 ? 13.449 -17.207 39.831 1.00 38.96 261 SER A C 1
ATOM 1968 O O . SER A 1 262 ? 12.318 -16.727 39.739 1.00 39.09 261 SER A O 1
ATOM 1971 N N . GLY A 1 263 ? 13.666 -18.468 40.185 1.00 37.33 262 GLY A N 1
ATOM 1972 C CA . GLY A 1 263 ? 12.546 -19.333 40.491 1.00 36.86 262 GLY A CA 1
ATOM 1973 C C . GLY A 1 263 ? 11.706 -18.806 41.637 1.00 37.04 262 GLY A C 1
ATOM 1974 O O . GLY A 1 263 ? 10.477 -18.877 41.620 1.00 35.09 262 GLY A O 1
ATOM 1975 N N . VAL A 1 264 ? 12.379 -18.274 42.645 1.00 39.09 263 VAL A N 1
ATOM 1976 C CA . VAL A 1 264 ? 11.709 -17.743 43.823 1.00 41.57 263 VAL A CA 1
ATOM 1977 C C . VAL A 1 264 ? 12.551 -16.600 44.346 1.00 42.29 263 VAL A C 1
ATOM 1978 O O . VAL A 1 264 ? 13.778 -16.654 44.288 1.00 43.30 263 VAL A O 1
ATOM 1982 N N . VAL A 1 265 ? 11.895 -15.568 44.858 1.00 42.51 264 VAL A N 1
ATOM 1983 C CA . VAL A 1 265 ? 12.614 -14.437 45.411 1.00 41.76 264 VAL A CA 1
ATOM 1984 C C . VAL A 1 265 ? 12.000 -14.056 46.757 1.00 42.80 264 VAL A C 1
ATOM 1985 O O . VAL A 1 265 ? 10.815 -13.716 46.851 1.00 42.07 264 VAL A O 1
ATOM 1989 N N . SER A 1 266 ? 12.816 -14.136 47.802 1.00 43.30 265 SER A N 1
ATOM 1990 C CA . SER A 1 266 ? 12.367 -13.806 49.145 1.00 45.27 265 SER A CA 1
ATOM 1991 C C . SER A 1 266 ? 13.121 -12.599 49.683 1.00 46.64 265 SER A C 1
ATOM 1992 O O . SER A 1 266 ? 14.209 -12.271 49.214 1.00 47.46 265 SER A O 1
ATOM 1995 N N . VAL A 1 267 ? 12.528 -11.928 50.660 1.00 47.55 266 VAL A N 1
ATOM 1996 C CA . VAL A 1 267 ? 13.163 -10.767 51.262 1.00 49.63 266 VAL A CA 1
ATOM 1997 C C . VAL A 1 267 ? 13.265 -10.979 52.765 1.00 51.04 266 VAL A C 1
ATOM 1998 O O . VAL A 1 267 ? 12.785 -11.976 53.296 1.00 52.53 266 VAL A O 1
ATOM 2002 N N . GLN A 1 268 ? 13.902 -10.039 53.445 1.00 51.92 267 GLN A N 1
ATOM 2003 C CA . GLN A 1 268 ? 14.061 -10.127 54.880 1.00 52.42 267 GLN A CA 1
ATOM 2004 C C . GLN A 1 268 ? 14.370 -8.753 55.428 1.00 53.46 267 GLN A C 1
ATOM 2005 O O . GLN A 1 268 ? 15.366 -8.139 55.059 1.00 53.91 267 GLN A O 1
ATOM 2011 N N . ALA A 1 269 ? 13.502 -8.274 56.307 1.00 54.83 268 ALA A N 1
ATOM 2012 C CA . ALA A 1 269 ? 13.679 -6.971 56.924 1.00 55.92 268 ALA A CA 1
ATOM 2013 C C . ALA A 1 269 ? 14.792 -6.992 57.972 1.00 57.18 268 ALA A C 1
ATOM 2014 O O . ALA A 1 269 ? 14.791 -7.811 58.894 1.00 57.12 268 ALA A O 1
ATOM 2016 N N . LEU A 1 270 ? 15.753 -6.093 57.817 1.00 58.72 269 LEU A N 1
ATOM 2017 C CA . LEU A 1 270 ? 16.848 -5.995 58.765 1.00 60.12 269 LEU A CA 1
ATOM 2018 C C . LEU A 1 270 ? 16.629 -4.732 59.565 1.00 61.87 269 LEU A C 1
ATOM 2019 O O . LEU A 1 270 ? 16.088 -4.771 60.668 1.00 63.74 269 LEU A O 1
ATOM 2024 N N . GLU A 1 271 ? 17.014 -3.607 58.978 1.00 63.10 270 GLU A N 1
ATOM 2025 C CA . GLU A 1 271 ? 16.894 -2.308 59.622 1.00 63.68 270 GLU A CA 1
ATOM 2026 C C . GLU A 1 271 ? 15.631 -1.576 59.177 1.00 63.91 270 GLU A C 1
ATOM 2027 O O . GLU A 1 271 ? 15.580 -0.346 59.212 1.00 65.25 270 GLU A O 1
ATOM 2033 N N . CYS A 1 272 ? 14.608 -2.323 58.770 1.00 64.71 271 CYS A N 1
ATOM 2034 C CA . CYS A 1 272 ? 13.367 -1.703 58.289 1.00 65.08 271 CYS A CA 1
ATOM 2035 C C . CYS A 1 272 ? 12.096 -2.387 58.784 1.00 65.84 271 CYS A C 1
ATOM 2036 O O . CYS A 1 272 ? 12.113 -3.560 59.149 1.00 65.07 271 CYS A O 1
ATOM 2039 N N . GLU A 1 273 ? 10.988 -1.652 58.755 1.00 67.78 272 GLU A N 1
ATOM 2040 C CA . GLU A 1 273 ? 9.710 -2.171 59.228 1.00 69.84 272 GLU A CA 1
ATOM 2041 C C . GLU A 1 273 ? 8.836 -2.849 58.173 1.00 70.39 272 GLU A C 1
ATOM 2042 O O . GLU A 1 273 ? 7.631 -2.605 58.095 1.00 70.37 272 GLU A O 1
ATOM 2048 N N . ILE A 1 274 ? 9.442 -3.702 57.359 1.00 71.40 273 ILE A N 1
ATOM 2049 C CA . ILE A 1 274 ? 8.685 -4.434 56.354 1.00 72.79 273 ILE A CA 1
ATOM 2050 C C . ILE A 1 274 ? 8.463 -5.853 56.895 1.00 73.52 273 ILE A C 1
ATOM 2051 O O . ILE A 1 274 ? 9.394 -6.497 57.384 1.00 72.51 273 ILE A O 1
ATOM 2056 N N . THR A 1 275 ? 7.222 -6.323 56.822 1.00 74.68 274 THR A N 1
ATOM 2057 C CA . THR A 1 275 ? 6.869 -7.660 57.300 1.00 75.82 274 THR A CA 1
ATOM 2058 C C . THR A 1 275 ? 5.982 -8.243 56.209 1.00 76.95 274 THR A C 1
ATOM 2059 O O . THR A 1 275 ? 6.111 -7.876 55.035 1.00 77.01 274 THR A O 1
ATOM 2063 N N . SER A 1 276 ? 5.086 -9.156 56.577 1.00 78.05 275 SER A N 1
ATOM 2064 C CA . SER A 1 276 ? 4.151 -9.682 55.592 1.00 78.52 275 SER A CA 1
ATOM 2065 C C . SER A 1 276 ? 3.241 -8.463 55.379 1.00 78.83 275 SER A C 1
ATOM 2066 O O . SER A 1 276 ? 2.244 -8.508 54.653 1.00 79.21 275 SER A O 1
ATOM 2069 N N . ASN A 1 277 ? 3.629 -7.378 56.055 1.00 78.85 276 ASN A N 1
ATOM 2070 C CA . ASN A 1 277 ? 2.976 -6.075 56.032 1.00 78.02 276 ASN A CA 1
ATOM 2071 C C . ASN A 1 277 ? 2.604 -5.713 54.593 1.00 77.17 276 ASN A C 1
ATOM 2072 O O . ASN A 1 277 ? 1.675 -6.304 54.035 1.00 77.04 276 ASN A O 1
ATOM 2077 N N . ASN A 1 278 ? 3.304 -4.762 53.987 1.00 76.32 277 ASN A N 1
ATOM 2078 C CA . ASN A 1 278 ? 3.007 -4.391 52.616 1.00 75.16 277 ASN A CA 1
ATOM 2079 C C . ASN A 1 278 ? 3.783 -5.399 51.799 1.00 73.23 277 ASN A C 1
ATOM 2080 O O . ASN A 1 278 ? 3.352 -6.550 51.665 1.00 73.58 277 ASN A O 1
ATOM 2085 N N . LYS A 1 279 ? 4.933 -4.995 51.272 1.00 70.59 278 LYS A N 1
ATOM 2086 C CA . LYS A 1 279 ? 5.720 -5.939 50.502 1.00 67.13 278 LYS A CA 1
ATOM 2087 C C . LYS A 1 279 ? 4.863 -6.384 49.323 1.00 64.17 278 LYS A C 1
ATOM 2088 O O . LYS A 1 279 ? 3.700 -6.750 49.477 1.00 64.22 278 LYS A O 1
ATOM 2094 N N . PRO A 1 280 ? 5.425 -6.348 48.120 1.00 61.15 279 PRO A N 1
ATOM 2095 C CA . PRO A 1 280 ? 4.634 -6.766 46.960 1.00 58.87 279 PRO A CA 1
ATOM 2096 C 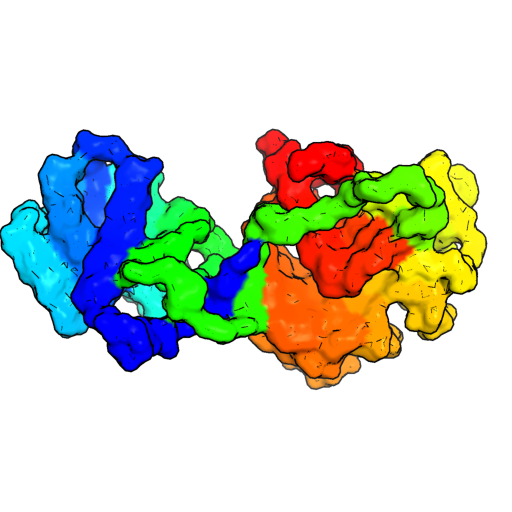C . PRO A 1 280 ? 4.105 -8.196 47.074 1.00 55.23 279 PRO A C 1
ATOM 2097 O O . PRO A 1 280 ? 4.738 -9.064 47.681 1.00 53.22 279 PRO A O 1
ATOM 2101 N N . LEU A 1 281 ? 2.937 -8.421 46.483 1.00 51.57 280 LEU A N 1
ATOM 2102 C CA . LEU A 1 281 ? 2.304 -9.731 46.477 1.00 49.58 280 LEU A CA 1
ATOM 2103 C C . LEU A 1 281 ? 3.193 -10.803 45.846 1.00 48.02 280 LEU A C 1
ATOM 2104 O O . LEU A 1 281 ? 3.055 -11.984 46.163 1.00 49.91 280 LEU A O 1
ATOM 2109 N N . GLU A 1 282 ? 4.100 -10.401 44.960 1.00 46.13 281 GLU A N 1
ATOM 2110 C CA . GLU A 1 282 ? 4.963 -11.358 44.272 1.00 46.21 281 GLU A CA 1
ATOM 2111 C C . GLU A 1 282 ? 6.222 -11.789 45.023 1.00 46.09 281 GLU A C 1
ATOM 2112 O O . GLU A 1 282 ? 6.861 -12.780 44.661 1.00 45.11 281 GLU A O 1
ATOM 2118 N N . LEU A 1 283 ? 6.575 -11.059 46.073 1.00 46.52 282 LEU A N 1
ATOM 2119 C CA . LEU A 1 283 ? 7.754 -11.387 46.864 1.00 45.96 282 LEU A CA 1
ATOM 2120 C C . LEU A 1 283 ? 7.394 -12.227 48.075 1.00 46.79 282 LEU A C 1
ATOM 2121 O O . LEU A 1 283 ? 6.302 -12.107 48.623 1.00 47.36 282 LEU A O 1
ATOM 2126 N N . VAL A 1 284 ? 8.319 -13.089 48.477 1.00 47.80 283 VAL A N 1
ATOM 2127 C CA . VAL A 1 284 ? 8.133 -13.946 49.641 1.00 48.00 283 VAL A CA 1
ATOM 2128 C C . VAL A 1 284 ? 8.900 -13.296 50.786 1.00 49.77 283 VAL A C 1
ATOM 2129 O O . VAL A 1 284 ? 10.030 -12.842 50.604 1.00 49.07 283 VAL A O 1
ATOM 2133 N N . PHE A 1 285 ? 8.295 -13.241 51.965 1.00 51.97 284 PHE A N 1
ATOM 2134 C CA . PHE A 1 285 ? 8.969 -12.633 53.103 1.00 54.97 284 PHE A CA 1
ATOM 2135 C C . PHE A 1 285 ? 9.521 -13.660 54.088 1.00 55.82 284 PHE A C 1
ATOM 2136 O O . PHE A 1 285 ? 8.892 -14.679 54.358 1.00 56.82 284 PHE A O 1
ATOM 2144 N N . CYS A 1 286 ? 10.707 -13.380 54.617 1.00 56.90 285 CYS A N 1
ATOM 2145 C CA . CYS A 1 286 ? 11.348 -14.262 55.588 1.00 58.90 285 CYS A CA 1
ATOM 2146 C C . CYS A 1 286 ? 11.622 -13.539 56.902 1.00 59.89 285 CYS A C 1
ATOM 2147 O O . CYS A 1 286 ? 11.902 -12.336 56.922 1.00 60.41 285 CYS A O 1
ATOM 2150 N N . GLU A 1 287 ? 11.534 -14.270 58.006 1.00 61.10 286 GLU A N 1
ATOM 2151 C CA . GLU A 1 287 ? 11.829 -13.679 59.299 1.00 61.63 286 GLU A CA 1
ATOM 2152 C C . GLU A 1 287 ? 13.303 -13.940 59.593 1.00 60.08 286 GLU A C 1
ATOM 2153 O O . GLU A 1 287 ? 13.901 -13.281 60.437 1.00 60.59 286 GLU A O 1
ATOM 2159 N N . ASN A 1 288 ? 13.885 -14.893 58.864 1.00 59.42 287 ASN A N 1
ATOM 2160 C CA . ASN A 1 288 ? 15.289 -15.267 59.025 1.00 59.14 287 ASN A CA 1
ATOM 2161 C C . ASN A 1 288 ? 15.915 -15.730 57.707 1.00 59.29 287 ASN A C 1
ATOM 2162 O O . ASN A 1 288 ? 15.214 -16.064 56.750 1.00 59.43 287 ASN A O 1
ATOM 2167 N N . PHE A 1 289 ? 17.244 -15.760 57.677 1.00 58.87 288 PHE A N 1
ATOM 2168 C CA . PHE A 1 289 ? 18.004 -16.176 56.502 1.00 59.42 288 PHE A CA 1
ATOM 2169 C C . PHE A 1 289 ? 17.781 -17.668 56.264 1.00 61.77 288 PHE A C 1
ATOM 2170 O O . PHE A 1 289 ? 17.912 -18.468 57.185 1.00 61.89 288 PHE A O 1
ATOM 2178 N N . PRO A 1 290 ? 17.444 -18.062 55.024 1.00 64.56 289 PRO A N 1
ATOM 2179 C CA . PRO A 1 290 ? 17.211 -19.478 54.708 1.00 65.78 289 PRO A CA 1
ATOM 2180 C C . PRO A 1 290 ? 18.509 -20.243 54.476 1.00 67.68 289 PRO A C 1
ATOM 2181 O O . PRO A 1 290 ? 19.375 -19.789 53.729 1.00 69.41 289 PRO A O 1
ATOM 2185 N N . ASN A 1 291 ? 18.643 -21.406 55.104 1.00 69.00 290 ASN A N 1
ATOM 2186 C CA . ASN A 1 291 ? 19.852 -22.207 54.945 1.00 70.25 290 ASN A CA 1
ATOM 2187 C C . ASN A 1 291 ? 19.980 -22.797 53.550 1.00 69.63 290 ASN A C 1
ATOM 2188 O O . ASN A 1 291 ? 21.044 -23.290 53.173 1.00 70.26 290 ASN A O 1
ATOM 2193 N N . LEU A 1 292 ? 18.895 -22.754 52.785 1.00 67.54 291 LEU A N 1
ATOM 2194 C CA . LEU A 1 292 ? 18.922 -23.289 51.434 1.00 65.12 291 LEU A CA 1
ATOM 2195 C C . LEU A 1 292 ? 18.540 -22.256 50.385 1.00 63.19 291 LEU A C 1
ATOM 2196 O O . LEU A 1 292 ? 17.374 -22.128 50.013 1.00 64.91 291 LEU A O 1
ATOM 2201 N N . LEU A 1 293 ? 19.535 -21.510 49.920 1.00 59.28 292 LEU A N 1
ATOM 2202 C CA . LEU A 1 293 ? 19.333 -20.504 48.890 1.00 55.32 292 LEU A CA 1
ATOM 2203 C C . LEU A 1 293 ? 20.370 -20.714 47.801 1.00 53.13 292 LEU A C 1
ATOM 2204 O O . LEU A 1 293 ? 21.277 -21.528 47.951 1.00 52.17 292 LEU A O 1
ATOM 2209 N N . SER A 1 294 ? 20.225 -19.983 46.701 1.00 51.54 293 SER A N 1
ATOM 2210 C CA . SER A 1 294 ? 21.153 -20.083 45.582 1.00 48.84 293 SER A CA 1
ATOM 2211 C C . SER A 1 294 ? 22.061 -18.870 45.581 1.00 48.57 293 SER A C 1
ATOM 2212 O O . SER A 1 294 ? 23.170 -18.919 45.044 1.00 48.42 293 SER A O 1
ATOM 2215 N N . ALA A 1 295 ? 21.574 -17.783 46.185 1.00 47.36 294 ALA A N 1
ATOM 2216 C CA . ALA A 1 295 ? 22.320 -16.527 46.258 1.00 45.73 294 ALA A CA 1
ATOM 2217 C C . ALA A 1 295 ? 21.575 -15.455 47.055 1.00 44.07 294 ALA A C 1
ATOM 2218 O O . ALA A 1 295 ? 20.355 -15.536 47.224 1.00 44.15 294 ALA A O 1
ATOM 2220 N N . PHE A 1 296 ? 22.317 -14.459 47.544 1.00 42.30 295 PHE A N 1
ATOM 2221 C CA . PHE A 1 296 ? 21.721 -13.356 48.291 1.00 42.00 295 PHE A CA 1
ATOM 2222 C C . PHE A 1 296 ? 22.333 -12.009 47.907 1.00 42.03 295 PHE A C 1
ATOM 2223 O O . PHE A 1 296 ? 23.415 -11.948 47.314 1.00 41.71 295 PHE A O 1
ATOM 2231 N N . ALA A 1 297 ? 21.622 -10.932 48.227 1.00 41.67 296 ALA A N 1
ATOM 2232 C CA . ALA A 1 297 ? 22.084 -9.584 47.924 1.00 42.66 296 ALA A CA 1
ATOM 2233 C C . ALA A 1 297 ? 22.098 -8.762 49.206 1.00 43.80 296 ALA A C 1
ATOM 2234 O O . ALA A 1 297 ? 21.212 -8.891 50.046 1.00 42.91 296 ALA A O 1
ATOM 2236 N N . LEU A 1 298 ? 23.105 -7.905 49.342 1.00 46.26 297 LEU A N 1
ATOM 2237 C CA . LEU A 1 298 ? 23.255 -7.078 50.532 1.00 46.33 297 LEU A CA 1
ATOM 2238 C C . LEU A 1 298 ? 24.021 -5.799 50.251 1.00 47.87 297 LEU A C 1
ATOM 2239 O O . LEU A 1 298 ? 25.036 -5.804 49.535 1.00 46.89 297 LEU A O 1
ATOM 2244 N N . GLY A 1 299 ? 23.536 -4.704 50.828 1.00 49.08 298 GLY A N 1
ATOM 2245 C CA . GLY A 1 299 ? 24.205 -3.430 50.652 1.00 50.46 298 GLY A CA 1
ATOM 2246 C C . GLY A 1 299 ? 23.292 -2.281 50.286 1.00 50.89 298 GLY A C 1
ATOM 2247 O O . GLY A 1 299 ? 23.460 -1.168 50.788 1.00 50.10 298 GLY A O 1
ATOM 2256 N N . GLY A 1 301 ? 20.670 0.339 50.324 1.00 52.82 300 GLY A N 1
ATOM 2257 C CA . GLY A 1 301 ? 19.919 1.018 51.363 1.00 52.10 300 GLY A CA 1
ATOM 2258 C C . GLY A 1 301 ? 20.262 0.491 52.739 1.00 51.94 300 GLY A C 1
ATOM 2259 O O . GLY A 1 301 ? 19.454 0.589 53.661 1.00 51.91 300 GLY A O 1
ATOM 2260 N N . LEU A 1 302 ? 21.465 -0.056 52.882 1.00 52.52 301 LEU A N 1
ATOM 2261 C CA . LEU A 1 302 ? 21.913 -0.630 54.147 1.00 53.95 301 LEU A CA 1
ATOM 2262 C C . LEU A 1 302 ? 22.760 0.349 54.946 1.00 55.78 301 LEU A C 1
ATOM 2263 O O . LEU A 1 302 ? 23.568 1.089 54.383 1.00 55.79 301 LEU A O 1
ATOM 2268 N N . GLU A 1 303 ? 22.581 0.334 56.264 1.00 58.65 302 GLU A N 1
ATOM 2269 C CA . GLU A 1 303 ? 23.320 1.229 57.151 1.00 60.62 302 GLU A CA 1
ATOM 2270 C C . GLU A 1 303 ? 24.435 0.531 57.924 1.00 60.28 302 GLU A C 1
ATOM 2271 O O . GLU A 1 303 ? 25.463 1.141 58.216 1.00 59.62 302 GLU A O 1
ATOM 2277 N N . ASN A 1 304 ? 24.230 -0.744 58.255 1.00 60.18 303 ASN A N 1
ATOM 2278 C CA . ASN A 1 304 ? 25.227 -1.518 58.994 1.00 60.59 303 ASN A CA 1
ATOM 2279 C C . ASN A 1 304 ? 25.223 -2.997 58.660 1.00 60.77 303 ASN A C 1
ATOM 2280 O O . ASN A 1 304 ? 24.165 -3.626 58.598 1.00 60.88 303 ASN A O 1
ATOM 2285 N N . ILE A 1 305 ? 26.410 -3.557 58.451 1.00 60.82 304 ILE A N 1
ATOM 2286 C CA . ILE A 1 305 ? 26.517 -4.977 58.141 1.00 61.17 304 ILE A CA 1
ATOM 2287 C C . ILE A 1 305 ? 25.914 -5.787 59.286 1.00 62.06 304 ILE A C 1
ATOM 2288 O O . ILE A 1 305 ? 26.220 -5.552 60.454 1.00 61.87 304 ILE A O 1
ATOM 2293 N N . PRO A 1 306 ? 25.035 -6.746 58.963 1.00 62.53 305 PRO A N 1
ATOM 2294 C CA . PRO A 1 306 ? 24.408 -7.567 60.001 1.00 62.51 305 PRO A CA 1
ATOM 2295 C C . PRO A 1 306 ? 25.389 -8.465 60.741 1.00 61.80 305 PRO A C 1
ATOM 2296 O O . PRO A 1 306 ? 26.484 -8.759 60.263 1.00 59.93 305 PRO A O 1
ATOM 2300 N N . LYS A 1 307 ? 24.960 -8.902 61.913 1.00 62.35 306 LYS A N 1
ATOM 2301 C CA . LYS A 1 307 ? 25.737 -9.774 62.770 1.00 63.40 306 LYS A CA 1
ATOM 2302 C C . LYS A 1 307 ? 26.217 -11.023 62.031 1.00 63.05 306 LYS A C 1
ATOM 2303 O O . LYS A 1 307 ? 27.405 -11.179 61.746 1.00 63.40 306 LYS A O 1
ATOM 2309 N N . ASP A 1 308 ? 25.268 -11.898 61.712 1.00 62.67 307 ASP A N 1
ATOM 2310 C CA . ASP A 1 308 ? 25.525 -13.179 61.049 1.00 63.02 307 ASP A CA 1
ATOM 2311 C C . ASP A 1 308 ? 26.086 -13.186 59.625 1.00 63.06 307 ASP A C 1
ATOM 2312 O O . ASP A 1 308 ? 26.030 -14.212 58.946 1.00 63.32 307 ASP A O 1
ATOM 2317 N N . PHE A 1 309 ? 26.643 -12.062 59.185 1.00 62.27 308 PHE A N 1
ATOM 2318 C CA . PHE A 1 309 ? 27.217 -11.943 57.846 1.00 60.71 308 PHE A CA 1
ATOM 2319 C C . PHE A 1 309 ? 28.025 -13.170 57.406 1.00 59.88 308 PHE A C 1
ATOM 2320 O O . PHE A 1 309 ? 27.624 -13.892 56.496 1.00 59.57 308 PHE A O 1
ATOM 2328 N N . ASN A 1 310 ? 29.157 -13.398 58.066 1.00 58.49 309 ASN A N 1
ATOM 2329 C CA . ASN A 1 310 ? 30.065 -14.507 57.763 1.00 56.40 309 ASN A CA 1
ATOM 2330 C C . ASN A 1 310 ? 29.421 -15.875 57.685 1.00 55.92 309 ASN A C 1
ATOM 2331 O O . ASN A 1 310 ? 29.981 -16.798 57.090 1.00 54.60 309 ASN A O 1
ATOM 2336 N N . ARG A 1 311 ? 28.268 -16.031 58.314 1.00 55.72 310 ARG A N 1
ATOM 2337 C CA . ARG A 1 311 ? 27.603 -17.320 58.247 1.00 55.33 310 ARG A CA 1
ATOM 2338 C C . ARG A 1 311 ? 27.104 -17.416 56.825 1.00 54.80 310 ARG A C 1
ATOM 2339 O O . ARG A 1 311 ? 27.380 -18.372 56.106 1.00 54.55 310 ARG A O 1
ATOM 2347 N N . TRP A 1 312 ? 26.379 -16.377 56.434 1.00 52.16 311 TRP A N 1
ATOM 2348 C CA . TRP A 1 312 ? 25.800 -16.283 55.115 1.00 49.55 311 TRP A CA 1
ATOM 2349 C C . TRP A 1 312 ? 26.807 -16.490 53.994 1.00 50.59 311 TRP A C 1
ATOM 2350 O O . TRP A 1 312 ? 26.460 -17.063 52.969 1.00 51.54 311 TRP A O 1
ATOM 2361 N N . LEU A 1 313 ? 28.047 -16.038 54.176 1.00 51.28 312 LEU A N 1
ATOM 2362 C CA . LEU A 1 313 ? 29.054 -16.202 53.128 1.00 52.51 312 LEU A CA 1
ATOM 2363 C C . LEU A 1 313 ? 29.434 -17.655 52.887 1.00 53.01 312 LEU A C 1
ATOM 2364 O O . LEU A 1 313 ? 30.183 -17.966 51.958 1.00 53.58 312 LEU A O 1
ATOM 2369 N N . GLU A 1 314 ? 28.929 -18.546 53.728 1.00 53.74 313 GLU A N 1
ATOM 2370 C CA . GLU A 1 314 ? 29.224 -19.963 53.570 1.00 54.76 313 GLU A CA 1
ATOM 2371 C C . GLU A 1 314 ? 27.992 -20.627 52.956 1.00 53.10 313 GLU A C 1
ATOM 2372 O O . GLU A 1 314 ? 28.086 -21.709 52.385 1.00 53.60 313 GLU A O 1
ATOM 2378 N N . LEU A 1 315 ? 26.842 -19.963 53.065 1.00 50.68 314 LEU A N 1
ATOM 2379 C CA . LEU A 1 315 ? 25.593 -20.514 52.549 1.00 49.56 314 LEU A CA 1
ATOM 2380 C C . LEU A 1 315 ? 25.347 -20.436 51.048 1.00 48.60 314 LEU A C 1
ATOM 2381 O O . LEU A 1 315 ? 24.688 -21.321 50.495 1.00 49.33 314 LEU A O 1
ATOM 2386 N N . ALA A 1 316 ? 25.851 -19.392 50.388 1.00 47.19 315 ALA A N 1
ATOM 2387 C CA . ALA A 1 316 ? 25.645 -19.244 48.944 1.00 46.28 315 ALA A CA 1
ATOM 2388 C C . ALA A 1 316 ? 26.383 -18.048 48.353 1.00 45.02 315 ALA A C 1
ATOM 2389 O O . ALA A 1 316 ? 26.906 -17.204 49.089 1.00 44.32 315 ALA A O 1
ATOM 2391 N N . PRO A 1 317 ? 26.441 -17.970 47.006 1.00 44.19 316 PRO A N 1
ATOM 2392 C CA . PRO A 1 317 ? 27.104 -16.872 46.287 1.00 43.07 316 PRO A CA 1
ATOM 2393 C C . PRO A 1 317 ? 26.368 -15.580 46.623 1.00 41.94 316 PRO A C 1
ATOM 2394 O O . PRO A 1 317 ? 25.234 -15.618 47.107 1.00 40.69 316 PRO A O 1
ATOM 2398 N N . CYS A 1 318 ? 26.986 -14.437 46.354 1.00 40.22 317 CYS A N 1
ATOM 2399 C CA . CYS A 1 318 ? 26.333 -13.176 46.677 1.00 38.69 317 CYS A CA 1
ATOM 2400 C C . CYS A 1 318 ? 26.819 -11.989 45.864 1.00 38.22 317 CYS A C 1
ATOM 2401 O O . CYS A 1 318 ? 27.852 -12.047 45.190 1.00 37.51 317 CYS A O 1
ATOM 2404 N N . VAL A 1 319 ? 26.045 -10.911 45.950 1.00 37.23 318 VAL A N 1
ATOM 2405 C CA . VAL A 1 319 ? 26.358 -9.655 45.299 1.00 38.05 318 VAL A CA 1
ATOM 2406 C C . VAL A 1 319 ? 26.326 -8.627 46.424 1.00 38.29 318 VAL A C 1
ATOM 2407 O O . VAL A 1 319 ? 25.290 -8.416 47.051 1.00 38.31 318 VAL A O 1
ATOM 2411 N N . LEU A 1 320 ? 27.472 -8.019 46.703 1.00 39.26 319 LEU A N 1
ATOM 2412 C CA . LEU A 1 320 ? 27.567 -7.015 47.751 1.00 40.95 319 LEU A CA 1
ATOM 2413 C C . LEU A 1 320 ? 27.488 -5.625 47.114 1.00 42.04 319 LEU A C 1
ATOM 2414 O O . LEU A 1 320 ? 28.209 -5.318 46.158 1.00 40.17 319 LEU A O 1
ATOM 2419 N N . ASP A 1 321 ? 26.612 -4.781 47.653 1.00 44.43 320 ASP A N 1
ATOM 2420 C CA . ASP A 1 321 ? 26.397 -3.451 47.091 1.00 45.78 320 ASP A CA 1
ATOM 2421 C C . ASP A 1 321 ? 26.593 -2.273 48.045 1.00 46.91 320 ASP A C 1
ATOM 2422 O O . ASP A 1 321 ? 26.858 -2.436 49.231 1.00 47.53 320 ASP A O 1
ATOM 2427 N N . ALA A 1 322 ? 26.459 -1.082 47.470 1.00 48.30 321 ALA A N 1
ATOM 2428 C CA . ALA A 1 322 ? 26.565 0.212 48.134 1.00 49.42 321 ALA A CA 1
ATOM 2429 C C . ALA A 1 322 ? 27.086 0.297 49.572 1.00 50.64 321 ALA A C 1
ATOM 2430 O O . ALA A 1 322 ? 28.277 0.490 49.806 1.00 50.91 321 ALA A O 1
ATOM 2432 N N . GLY A 1 323 ? 26.170 0.167 50.524 1.00 52.19 322 GLY A N 1
ATOM 2433 C CA . GLY A 1 323 ? 26.496 0.285 51.936 1.00 52.91 322 GLY A CA 1
ATOM 2434 C C . GLY A 1 323 ? 27.565 -0.566 52.596 1.00 53.79 322 GLY A C 1
ATOM 2435 O O . GLY A 1 323 ? 28.110 -0.164 53.627 1.00 55.12 322 GLY A O 1
ATOM 2436 N N . VAL A 1 324 ? 27.882 -1.726 52.039 1.00 53.08 323 VAL A N 1
ATOM 2437 C CA . VAL A 1 324 ? 28.886 -2.573 52.667 1.00 53.72 323 VAL A CA 1
ATOM 2438 C C . VAL A 1 324 ? 30.312 -2.056 52.555 1.00 53.93 323 VAL A C 1
ATOM 2439 O O . VAL A 1 324 ? 31.144 -2.328 53.416 1.00 53.97 323 VAL A O 1
ATOM 2443 N N . PHE A 1 325 ? 30.597 -1.307 51.500 1.00 55.15 324 PHE A N 1
ATOM 2444 C CA . PHE A 1 325 ? 31.946 -0.806 51.283 1.00 56.89 324 PHE A CA 1
ATOM 2445 C C . PHE A 1 325 ? 32.433 0.206 52.318 1.00 57.38 324 PHE A C 1
ATOM 2446 O O . PHE A 1 325 ? 33.585 0.638 52.277 1.00 57.34 324 PHE A O 1
ATOM 2454 N N . TYR A 1 326 ? 31.569 0.570 53.259 1.00 58.07 325 TYR A N 1
ATOM 2455 C CA . TYR A 1 326 ? 31.969 1.511 54.303 1.00 60.05 325 TYR A CA 1
ATOM 2456 C C . TYR A 1 326 ? 32.047 0.801 55.665 1.00 60.42 325 TYR A C 1
ATOM 2457 O O . TYR A 1 326 ? 31.830 1.419 56.709 1.00 60.80 325 TYR A O 1
ATOM 2466 N N . HIS A 1 327 ? 32.371 -0.493 55.643 1.00 61.03 326 HIS A N 1
ATOM 2467 C CA . HIS A 1 327 ? 32.457 -1.298 56.863 1.00 61.37 326 HIS A CA 1
ATOM 2468 C C . HIS A 1 327 ? 33.541 -2.393 56.849 1.00 61.34 326 HIS A C 1
ATOM 2469 O O . HIS A 1 327 ? 33.519 -3.299 56.014 1.00 60.92 326 HIS A O 1
ATOM 2476 N N . LYS A 1 328 ? 34.473 -2.300 57.795 1.00 61.39 327 LYS A N 1
ATOM 2477 C CA . LYS A 1 328 ? 35.577 -3.255 57.947 1.00 62.09 327 LYS A CA 1
ATOM 2478 C C . LYS A 1 328 ? 35.211 -4.707 57.642 1.00 60.36 327 LYS A C 1
ATOM 2479 O O . LYS A 1 328 ? 36.031 -5.466 57.123 1.00 59.32 327 LYS A O 1
ATOM 2485 N N . GLU A 1 329 ? 33.990 -5.095 57.996 1.00 58.70 328 GLU A N 1
ATOM 2486 C CA . GLU A 1 329 ? 33.536 -6.468 57.792 1.00 57.38 328 GLU A CA 1
ATOM 2487 C C . GLU A 1 329 ? 33.420 -6.872 56.323 1.00 56.22 328 GLU A C 1
ATOM 2488 O O . GLU A 1 329 ? 33.340 -8.056 56.005 1.00 55.09 328 GLU A O 1
ATOM 2494 N N . ILE A 1 330 ? 33.416 -5.895 55.425 1.00 56.46 329 ILE A N 1
ATOM 2495 C CA . ILE A 1 330 ? 33.333 -6.203 54.003 1.00 55.37 329 ILE A CA 1
ATOM 2496 C C . ILE A 1 330 ? 34.623 -6.887 53.570 1.00 56.38 329 ILE A C 1
ATOM 2497 O O . ILE A 1 330 ? 34.820 -7.197 52.398 1.00 56.21 329 ILE A O 1
ATOM 2502 N N . LEU A 1 331 ? 35.504 -7.117 54.531 1.00 55.86 330 LEU A N 1
ATOM 2503 C CA . LEU A 1 331 ? 36.785 -7.736 54.250 1.00 55.89 330 LEU A CA 1
ATOM 2504 C C . LEU A 1 331 ? 36.728 -9.250 54.193 1.00 56.26 330 LEU A C 1
ATOM 2505 O O . LEU A 1 331 ? 37.440 -9.876 53.405 1.00 56.75 330 LEU A O 1
ATOM 2510 N N . GLN A 1 332 ? 35.882 -9.831 55.034 1.00 57.19 331 GLN A N 1
ATOM 2511 C CA . GLN A 1 332 ? 35.748 -11.279 55.112 1.00 57.84 331 GLN A CA 1
ATOM 2512 C C . GLN A 1 332 ? 35.168 -11.872 53.838 1.00 57.46 331 GLN A C 1
ATOM 2513 O O . GLN A 1 332 ? 35.258 -13.080 53.614 1.00 58.24 331 GLN A O 1
ATOM 2519 N N . ALA A 1 333 ? 34.593 -11.013 53.000 1.00 56.62 332 ALA A N 1
ATOM 2520 C CA . ALA A 1 333 ? 33.984 -11.437 51.746 1.00 55.20 332 ALA A CA 1
ATOM 2521 C C . ALA A 1 333 ? 34.953 -11.478 50.561 1.00 55.89 332 ALA A C 1
ATOM 2522 O O . ALA A 1 333 ? 34.636 -12.048 49.516 1.00 56.38 332 ALA A O 1
ATOM 2524 N N . LEU A 1 334 ? 36.133 -10.886 50.723 1.00 55.94 333 LEU A N 1
ATOM 2525 C CA . LEU A 1 334 ? 37.135 -10.847 49.659 1.00 56.55 333 LEU A CA 1
ATOM 2526 C C . LEU A 1 334 ? 37.719 -12.189 49.211 1.00 57.04 333 LEU A C 1
ATOM 2527 O O . LEU A 1 334 ? 38.399 -12.264 48.184 1.00 55.62 333 LEU A O 1
ATOM 2532 N N . GLU A 1 335 ? 37.465 -13.242 49.977 1.00 58.14 334 GLU A N 1
ATOM 2533 C CA . GLU A 1 335 ? 37.974 -14.566 49.633 1.00 59.47 334 GLU A CA 1
ATOM 2534 C C . GLU A 1 335 ? 36.817 -15.505 49.312 1.00 59.69 334 GLU A C 1
ATOM 2535 O O . GLU A 1 335 ? 36.976 -16.729 49.308 1.00 60.33 334 GLU A O 1
ATOM 2541 N N . LYS A 1 336 ? 35.651 -14.924 49.046 1.00 58.62 335 LYS A N 1
ATOM 2542 C CA . LYS A 1 336 ? 34.462 -15.706 48.741 1.00 58.56 335 LYS A CA 1
ATOM 2543 C C . LYS A 1 336 ? 33.950 -15.450 47.329 1.00 57.67 335 LYS A C 1
ATOM 2544 O O . LYS A 1 336 ? 34.462 -14.589 46.619 1.00 57.84 335 LYS A O 1
ATOM 2550 N N . GLU A 1 337 ? 32.935 -16.207 46.926 1.00 56.64 336 GLU A N 1
ATOM 2551 C CA . GLU A 1 337 ? 32.345 -16.056 45.601 1.00 55.86 336 GLU A CA 1
ATOM 2552 C C . GLU A 1 337 ? 31.442 -14.836 45.653 1.00 54.18 336 GLU A C 1
ATOM 2553 O O . GLU A 1 337 ? 30.246 -14.946 45.938 1.00 56.26 336 GLU A O 1
ATOM 2559 N N . ALA A 1 338 ? 32.009 -13.669 45.381 1.00 50.23 337 ALA A N 1
ATOM 2560 C CA . ALA A 1 338 ? 31.221 -12.462 45.450 1.00 46.58 337 ALA A CA 1
ATOM 2561 C C . ALA A 1 338 ? 31.422 -11.494 44.312 1.00 47.29 337 ALA A C 1
ATOM 2562 O O . ALA A 1 338 ? 32.496 -11.402 43.706 1.00 47.86 337 ALA A O 1
ATOM 2564 N N . VAL A 1 339 ? 30.351 -10.769 44.029 1.00 47.52 338 VAL A N 1
ATOM 2565 C CA . VAL A 1 339 ? 30.364 -9.748 43.011 1.00 45.96 338 VAL A CA 1
ATOM 2566 C C . VAL A 1 339 ? 30.254 -8.426 43.764 1.00 45.53 338 VAL A C 1
ATOM 2567 O O . VAL A 1 339 ? 29.273 -8.168 44.457 1.00 44.67 338 VAL A O 1
ATOM 2571 N N . LEU A 1 340 ? 31.284 -7.604 43.645 1.00 45.34 339 LEU A N 1
ATOM 2572 C CA . LEU A 1 340 ? 31.308 -6.303 44.292 1.00 45.61 339 LEU A CA 1
ATOM 2573 C C . LEU A 1 340 ? 30.756 -5.246 43.323 1.00 45.80 339 LEU A C 1
ATOM 2574 O O . LEU A 1 340 ? 31.189 -5.153 42.175 1.00 46.22 339 LEU A O 1
ATOM 2579 N N . THR A 1 341 ? 29.801 -4.450 43.792 1.00 47.28 340 THR A N 1
ATOM 2580 C CA . THR A 1 341 ? 29.181 -3.425 42.959 1.00 49.44 340 THR A CA 1
ATOM 2581 C C . THR A 1 341 ? 29.415 -2.010 43.505 1.00 50.16 340 THR A C 1
ATOM 2582 O O . THR A 1 341 ? 28.473 -1.263 43.765 1.00 50.84 340 THR A O 1
ATOM 2586 N N . PRO A 1 342 ? 30.689 -1.616 43.665 1.00 50.57 341 PRO A N 1
ATOM 2587 C CA . PRO A 1 342 ? 31.045 -0.293 44.186 1.00 50.92 341 PRO A CA 1
ATOM 2588 C C . PRO A 1 342 ? 31.070 0.881 43.218 1.00 52.60 341 PRO A C 1
ATOM 2589 O O . PRO A 1 342 ? 31.327 0.719 42.026 1.00 52.07 341 PRO A O 1
ATOM 2593 N N . HIS A 1 343 ? 30.801 2.067 43.765 1.00 54.84 342 HIS A N 1
ATOM 2594 C CA . HIS A 1 343 ? 30.845 3.340 43.030 1.00 55.16 342 HIS A CA 1
ATOM 2595 C C . HIS A 1 343 ? 32.273 3.820 43.309 1.00 55.43 342 HIS A C 1
ATOM 2596 O O . HIS A 1 343 ? 32.956 3.262 44.168 1.00 54.25 342 HIS A O 1
ATOM 2603 N N . PRO A 1 344 ? 32.750 4.848 42.592 1.00 55.99 343 PRO A N 1
ATOM 2604 C CA . PRO A 1 344 ? 34.116 5.293 42.883 1.00 55.27 343 PRO A CA 1
ATOM 2605 C C . PRO A 1 344 ? 34.335 5.576 44.371 1.00 54.70 343 PRO A C 1
ATOM 2606 O O . PRO A 1 344 ? 35.326 5.127 44.948 1.00 54.11 343 PRO A O 1
ATOM 2610 N N . LYS A 1 345 ? 33.421 6.313 45.000 1.00 54.93 344 LYS A N 1
ATOM 2611 C CA . LYS A 1 345 ? 33.570 6.588 46.432 1.00 55.10 344 LYS A CA 1
ATOM 2612 C C . LYS A 1 345 ? 33.604 5.263 47.179 1.00 53.42 344 LYS A C 1
ATOM 2613 O O . LYS A 1 345 ? 34.587 4.940 47.849 1.00 53.11 344 LYS A O 1
ATOM 2619 N N . GLU A 1 346 ? 32.519 4.504 47.050 1.00 52.96 345 GLU A N 1
ATOM 2620 C CA . GLU A 1 346 ? 32.392 3.195 47.687 1.00 52.37 345 GLU A CA 1
ATOM 2621 C C . GLU A 1 346 ? 33.656 2.365 47.501 1.00 50.88 345 GLU A C 1
ATOM 2622 O O . GLU A 1 346 ? 34.034 1.598 48.383 1.00 50.47 345 GLU A O 1
ATOM 2628 N N . PHE A 1 347 ? 34.311 2.531 46.353 1.00 51.30 346 PHE A N 1
ATOM 2629 C CA . PHE A 1 347 ? 35.534 1.792 46.045 1.00 50.51 346 PHE A CA 1
ATOM 2630 C C . PHE A 1 347 ? 36.736 2.443 46.701 1.00 50.89 346 PHE A C 1
ATOM 2631 O O . PHE A 1 347 ? 37.653 1.755 47.152 1.00 50.03 346 PHE A O 1
ATOM 2639 N N . LEU A 1 348 ? 36.739 3.774 46.740 1.00 52.08 347 LEU A N 1
ATOM 2640 C CA . LEU A 1 348 ? 37.821 4.490 47.396 1.00 52.94 347 LEU A CA 1
ATOM 2641 C C . LEU A 1 348 ? 37.892 3.902 48.795 1.00 52.48 347 LEU A C 1
ATOM 2642 O O . LEU A 1 348 ? 38.967 3.545 49.287 1.00 52.17 347 LEU A O 1
ATOM 2647 N N . SER A 1 349 ? 36.730 3.801 49.434 1.00 50.97 348 SER A N 1
ATOM 2648 C CA . SER A 1 349 ? 36.664 3.250 50.778 1.00 50.54 348 SER A CA 1
ATOM 2649 C C . SER A 1 349 ? 37.175 1.821 50.814 1.00 52.10 348 SER A C 1
ATOM 2650 O O . SER A 1 349 ? 37.867 1.425 51.757 1.00 51.96 348 SER A O 1
ATOM 2653 N N . LEU A 1 350 ? 36.838 1.037 49.792 1.00 52.96 349 LEU A N 1
ATOM 2654 C CA . LEU A 1 350 ? 37.289 -0.346 49.768 1.00 53.95 349 LEU A CA 1
ATOM 2655 C C . LEU A 1 350 ? 38.814 -0.384 49.803 1.00 53.73 349 LEU A C 1
ATOM 2656 O O . LEU A 1 350 ? 39.396 -0.981 50.713 1.00 53.21 349 LEU A O 1
ATOM 2661 N N . LEU A 1 351 ? 39.465 0.254 48.832 1.00 54.00 350 LEU A N 1
ATOM 2662 C CA . LEU A 1 351 ? 40.930 0.300 48.834 1.00 55.64 350 LEU A CA 1
ATOM 2663 C C . LEU A 1 351 ? 41.207 1.235 49.979 1.00 58.04 350 LEU A C 1
ATOM 2664 O O . LEU A 1 351 ? 41.112 2.462 49.827 1.00 60.04 350 LEU A O 1
ATOM 2669 N N . ASN A 1 352 ? 41.541 0.672 51.123 1.00 61.02 351 ASN A N 1
ATOM 2670 C CA . ASN A 1 352 ? 41.794 1.480 52.301 1.00 63.13 351 ASN A CA 1
ATOM 2671 C C . ASN A 1 352 ? 41.649 0.498 53.419 1.00 64.77 351 ASN A C 1
ATOM 2672 O O . ASN A 1 352 ? 42.509 0.406 54.294 1.00 64.04 351 ASN A O 1
ATOM 2677 N N . LEU A 1 353 ? 40.535 -0.226 53.400 1.00 64.38 352 LEU A N 1
ATOM 2678 C CA . LEU A 1 353 ? 40.305 -1.239 54.412 1.00 65.23 352 LEU A CA 1
ATOM 2679 C C . LEU A 1 353 ? 41.290 -2.322 54.036 1.00 66.30 352 LEU A C 1
ATOM 2680 O O . LEU A 1 353 ? 41.553 -3.246 54.803 1.00 66.32 352 LEU A O 1
ATOM 2685 N N . VAL A 1 354 ? 41.833 -2.190 52.830 1.00 68.41 353 VAL A N 1
ATOM 2686 C CA . VAL A 1 354 ? 42.790 -3.156 52.330 1.00 69.98 353 VAL A CA 1
ATOM 2687 C C . VAL A 1 354 ? 44.219 -2.627 52.382 1.00 70.76 353 VAL A C 1
ATOM 2688 O O . VAL A 1 354 ? 45.166 -3.351 52.074 1.00 72.82 353 VAL A O 1
ATOM 2692 N N . GLY A 1 355 ? 44.375 -1.365 52.772 1.00 70.10 354 GLY A N 1
ATOM 2693 C CA . GLY A 1 355 ? 45.704 -0.789 52.876 1.00 69.89 354 GLY A CA 1
ATOM 2694 C C . GLY A 1 355 ? 46.121 0.034 51.676 1.00 70.20 354 GLY A C 1
ATOM 2695 O O . GLY A 1 355 ? 47.305 0.074 51.325 1.00 69.68 354 GLY A O 1
ATOM 2696 N N . ILE A 1 356 ? 45.154 0.694 51.041 1.00 69.72 355 ILE A N 1
ATOM 2697 C CA . ILE A 1 356 ? 45.448 1.511 49.869 1.00 68.61 355 ILE A CA 1
ATOM 2698 C C . ILE A 1 356 ? 44.723 2.852 49.876 1.00 68.95 355 ILE A C 1
ATOM 2699 O O . ILE A 1 356 ? 43.514 2.916 49.658 1.00 68.95 355 ILE A O 1
ATOM 2704 N N . ASN A 1 357 ? 45.467 3.928 50.120 1.00 68.95 356 ASN A N 1
ATOM 2705 C CA . ASN A 1 357 ? 44.866 5.255 50.138 1.00 67.91 356 ASN A CA 1
ATOM 2706 C C . ASN A 1 357 ? 45.205 6.093 48.921 1.00 67.94 356 ASN A C 1
ATOM 2707 O O . ASN A 1 357 ? 46.357 6.437 48.665 1.00 67.71 356 ASN A O 1
ATOM 2712 N N . ILE A 1 358 ? 44.159 6.406 48.173 1.00 68.71 357 ILE A N 1
ATOM 2713 C CA . ILE A 1 358 ? 44.247 7.180 46.956 1.00 69.25 357 ILE A CA 1
ATOM 2714 C C . ILE A 1 358 ? 43.144 8.208 47.058 1.00 70.08 357 ILE A C 1
ATOM 2715 O O . ILE A 1 358 ? 42.226 8.057 47.859 1.00 71.35 357 ILE A O 1
ATOM 2720 N N . SER A 1 359 ? 43.229 9.255 46.256 1.00 70.60 358 SER A N 1
ATOM 2721 C CA . SER A 1 359 ? 42.185 10.265 46.245 1.00 71.39 358 SER A CA 1
ATOM 2722 C C . SER A 1 359 ? 41.440 9.936 44.964 1.00 72.28 358 SER A C 1
ATOM 2723 O O . SER A 1 359 ? 41.545 8.815 44.470 1.00 71.39 358 SER A O 1
ATOM 2734 N N . LEU A 1 361 ? 42.214 10.196 42.309 1.00 74.88 360 LEU A N 1
ATOM 2735 C CA . LEU A 1 361 ? 43.360 10.235 41.403 1.00 73.33 360 LEU A CA 1
ATOM 2736 C C . LEU A 1 361 ? 43.381 8.818 40.844 1.00 72.74 360 LEU A C 1
ATOM 2737 O O . LEU A 1 361 ? 44.255 8.433 40.067 1.00 72.16 360 LEU A O 1
ATOM 2742 N N . GLU A 1 362 ? 42.393 8.045 41.286 1.00 71.42 361 GLU A N 1
ATOM 2743 C CA . GLU A 1 362 ? 42.197 6.676 40.850 1.00 70.19 361 GLU A CA 1
ATOM 2744 C C . GLU A 1 362 ? 41.346 6.767 39.581 1.00 69.31 361 GLU A C 1
ATOM 2745 O O . GLU A 1 362 ? 41.146 5.783 38.871 1.00 69.15 361 GLU A O 1
ATOM 2751 N N . LEU A 1 363 ? 40.852 7.970 39.306 1.00 67.70 362 LEU A N 1
ATOM 2752 C CA . LEU A 1 363 ? 40.063 8.220 38.111 1.00 67.23 362 LEU A CA 1
ATOM 2753 C C . LEU A 1 363 ? 41.041 8.210 36.937 1.00 66.89 362 LEU A C 1
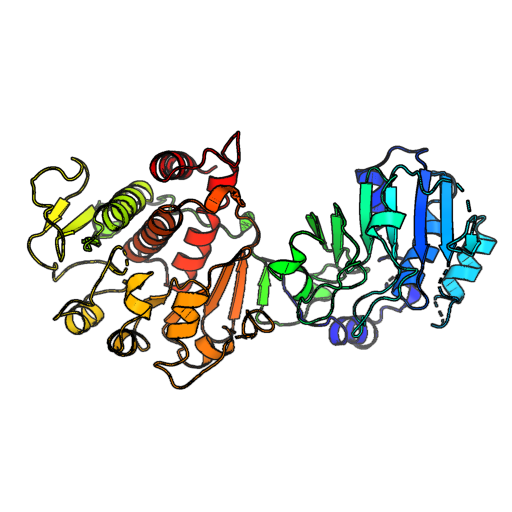ATOM 2754 O O . LEU A 1 363 ? 40.700 7.808 35.819 1.00 67.02 362 LEU A O 1
ATOM 2759 N N . LEU A 1 364 ? 42.263 8.656 37.213 1.00 65.36 363 LEU A N 1
ATOM 2760 C CA . LEU A 1 364 ? 43.319 8.712 36.211 1.00 63.61 363 LEU A CA 1
ATOM 2761 C C . LEU A 1 364 ? 43.920 7.328 35.920 1.00 63.34 363 LEU A C 1
ATOM 2762 O O . LEU A 1 364 ? 44.721 7.175 34.990 1.00 63.82 363 LEU A O 1
ATOM 2767 N N . ASP A 1 365 ? 43.515 6.326 36.698 1.00 62.98 364 ASP A N 1
ATOM 2768 C CA . ASP A 1 365 ? 44.002 4.959 36.550 1.00 62.96 364 ASP A CA 1
ATOM 2769 C C . ASP A 1 365 ? 42.855 3.993 36.820 1.00 62.35 364 ASP A C 1
ATOM 2770 O O . ASP A 1 365 ? 43.078 2.814 37.109 1.00 61.39 364 ASP A O 1
ATOM 2775 N N . ASN A 1 366 ? 41.631 4.500 36.717 1.00 61.82 365 ASN A N 1
ATOM 2776 C CA . ASN A 1 366 ? 40.427 3.723 36.985 1.00 61.19 365 ASN A CA 1
ATOM 2777 C C . ASN A 1 366 ? 40.546 2.246 36.686 1.00 60.30 365 ASN A C 1
ATOM 2778 O O . ASN A 1 366 ? 40.373 1.417 37.562 1.00 61.36 365 ASN A O 1
ATOM 2783 N N . LYS A 1 367 ? 40.896 1.909 35.456 1.00 58.89 366 LYS A N 1
ATOM 2784 C CA . LYS A 1 367 ? 40.959 0.506 35.082 1.00 55.31 366 LYS A CA 1
ATOM 2785 C C . LYS A 1 367 ? 42.192 -0.313 35.460 1.00 54.41 366 LYS A C 1
ATOM 2786 O O . LYS A 1 367 ? 42.058 -1.371 36.083 1.00 54.12 366 LYS A O 1
ATOM 2792 N N . LEU A 1 368 ? 43.391 0.140 35.117 1.00 55.22 367 LEU A N 1
ATOM 2793 C CA . LEU A 1 368 ? 44.530 -0.678 35.449 1.00 55.42 367 LEU A CA 1
ATOM 2794 C C . LEU A 1 368 ? 44.787 -0.595 36.921 1.00 55.92 367 LEU A C 1
ATOM 2795 O O . LEU A 1 368 ? 45.258 -1.585 37.534 1.00 57.53 367 LEU A O 1
ATOM 2800 N N . ALA A 1 371 ? 41.825 -1.330 39.238 1.00 48.49 370 ALA A N 1
ATOM 2801 C CA . ALA A 1 371 ? 40.736 -2.314 39.172 1.00 45.30 370 ALA A CA 1
ATOM 2802 C C . ALA A 1 371 ? 41.273 -3.678 38.804 1.00 44.78 370 ALA A C 1
ATOM 2803 O O . ALA A 1 371 ? 40.942 -4.680 39.437 1.00 43.23 370 ALA A O 1
ATOM 2805 N N . ARG A 1 372 ? 42.102 -3.709 37.769 1.00 44.85 371 ARG A N 1
ATOM 2806 C CA . ARG A 1 372 ? 42.686 -4.958 37.325 1.00 47.51 371 ARG A CA 1
ATOM 2807 C C . ARG A 1 372 ? 43.549 -5.489 38.456 1.00 49.09 371 ARG A C 1
ATOM 2808 O O . ARG A 1 372 ? 43.430 -6.650 38.837 1.00 46.87 371 ARG A O 1
ATOM 2816 N N . ASP A 1 373 ? 44.407 -4.633 39.009 1.00 51.68 372 ASP A N 1
ATOM 2817 C CA . ASP A 1 373 ? 45.277 -5.067 40.102 1.00 55.35 372 ASP A CA 1
ATOM 2818 C C . ASP A 1 373 ? 44.474 -5.609 41.271 1.00 55.02 372 ASP A C 1
ATOM 2819 O O . ASP A 1 373 ? 44.813 -6.646 41.844 1.00 55.40 372 ASP A O 1
ATOM 2824 N N . PHE A 1 374 ? 43.412 -4.900 41.625 1.00 54.30 373 PHE A N 1
ATOM 2825 C CA . PHE A 1 374 ? 42.562 -5.321 42.723 1.00 54.67 373 PHE A CA 1
ATOM 2826 C C . PHE A 1 374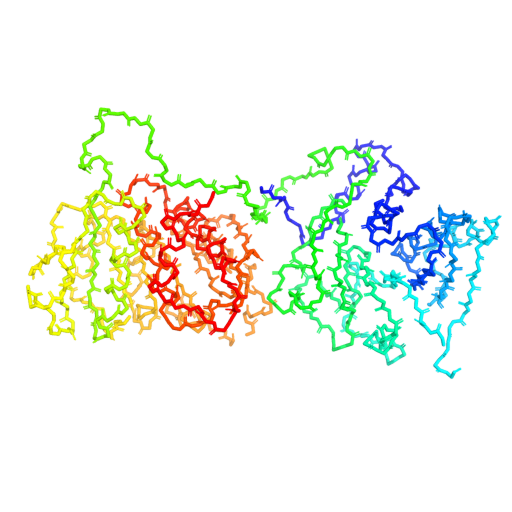 ? 42.087 -6.757 42.524 1.00 55.13 373 PHE A C 1
ATOM 2827 O O . PHE A 1 374 ? 42.128 -7.568 43.455 1.00 55.36 373 PHE A O 1
ATOM 2835 N N . SER A 1 375 ? 41.632 -7.063 41.310 1.00 55.41 374 SER A N 1
ATOM 2836 C CA . SER A 1 375 ? 41.125 -8.392 40.996 1.00 56.73 374 SER A CA 1
ATOM 2837 C C . SER A 1 375 ? 42.186 -9.480 41.025 1.00 58.39 374 SER A C 1
ATOM 2838 O O . SER A 1 375 ? 41.896 -10.614 41.418 1.00 58.01 374 SER A O 1
ATOM 2841 N N . GLN A 1 376 ? 43.405 -9.151 40.600 1.00 60.14 375 GLN A N 1
ATOM 2842 C CA . GLN A 1 376 ? 44.493 -10.128 40.620 1.00 61.77 375 GLN A CA 1
ATOM 2843 C C . GLN A 1 376 ? 44.864 -10.415 42.070 1.00 62.43 375 GLN A C 1
ATOM 2844 O O . GLN A 1 376 ? 45.400 -11.474 42.393 1.00 61.71 375 GLN A O 1
ATOM 2850 N N . LYS A 1 377 ? 44.551 -9.457 42.938 1.00 64.40 376 LYS A N 1
ATOM 2851 C CA . LYS A 1 377 ? 44.823 -9.560 44.364 1.00 66.70 376 LYS A CA 1
ATOM 2852 C C . LYS A 1 377 ? 43.789 -10.460 45.043 1.00 66.53 376 LYS A C 1
ATOM 2853 O O . LYS A 1 377 ? 44.093 -11.150 46.019 1.00 66.64 376 LYS A O 1
ATOM 2859 N N . TYR A 1 378 ? 42.567 -10.439 44.521 1.00 67.01 377 TYR A N 1
ATOM 2860 C CA . TYR A 1 378 ? 41.472 -11.244 45.055 1.00 66.83 377 TYR A CA 1
ATOM 2861 C C . TYR A 1 378 ? 40.806 -11.975 43.895 1.00 66.23 377 TYR A C 1
ATOM 2862 O O . TYR A 1 378 ? 39.747 -11.579 43.414 1.00 66.75 377 TYR A O 1
ATOM 2871 N N . PRO A 1 379 ? 41.423 -13.074 43.445 1.00 65.30 378 PRO A N 1
ATOM 2872 C CA . PRO A 1 379 ? 40.966 -13.915 42.335 1.00 64.60 378 PRO A CA 1
ATOM 2873 C C . PRO A 1 379 ? 39.604 -14.593 42.481 1.00 63.41 378 PRO A C 1
ATOM 2874 O O . PRO A 1 379 ? 39.009 -15.016 41.489 1.00 62.73 378 PRO A O 1
ATOM 2878 N N . LYS A 1 380 ? 39.109 -14.698 43.707 1.00 62.47 379 LYS A N 1
ATOM 2879 C CA . LYS A 1 380 ? 37.827 -15.354 43.938 1.00 61.20 379 LYS A CA 1
ATOM 2880 C C . LYS A 1 380 ? 36.650 -14.394 43.864 1.00 59.10 379 LYS A C 1
ATOM 2881 O O . LYS A 1 380 ? 35.506 -14.791 44.082 1.00 58.62 379 LYS A O 1
ATOM 2887 N N . VAL A 1 381 ? 36.928 -13.136 43.552 1.00 56.84 380 VAL A N 1
ATOM 2888 C CA . VAL A 1 381 ? 35.880 -12.128 43.497 1.00 55.44 380 VAL A CA 1
ATOM 2889 C C . VAL A 1 381 ? 35.730 -11.507 42.115 1.00 52.94 380 VAL A C 1
ATOM 2890 O O . VAL A 1 381 ? 36.586 -11.663 41.251 1.00 53.51 380 VAL A O 1
ATOM 2894 N N . VAL A 1 382 ? 34.614 -10.823 41.908 1.00 50.27 381 VAL A N 1
ATOM 2895 C CA . VAL A 1 382 ? 34.352 -10.134 40.655 1.00 47.69 381 VAL A CA 1
ATOM 2896 C C . VAL A 1 382 ? 34.135 -8.682 41.028 1.00 45.96 381 VAL A C 1
ATOM 2897 O O . VAL A 1 382 ? 33.346 -8.373 41.911 1.00 45.61 381 VAL A O 1
ATOM 2901 N N . LEU A 1 383 ? 34.843 -7.787 40.361 1.00 45.17 382 LEU A N 1
ATOM 2902 C CA . LEU A 1 383 ? 34.701 -6.375 40.655 1.00 45.09 382 LEU A CA 1
ATOM 2903 C C . LEU A 1 383 ? 33.964 -5.638 39.546 1.00 44.62 382 LEU A C 1
ATOM 2904 O O . LEU A 1 383 ? 34.370 -5.660 38.381 1.00 44.19 382 LEU A O 1
ATOM 2909 N N . LEU A 1 384 ? 32.859 -5.005 39.908 1.00 44.28 383 LEU A N 1
ATOM 2910 C CA . LEU A 1 384 ? 32.108 -4.230 38.941 1.00 44.86 383 LEU A CA 1
ATOM 2911 C C . LEU A 1 384 ? 32.221 -2.811 39.440 1.00 45.03 383 LEU A C 1
ATOM 2912 O O . LEU A 1 384 ? 31.544 -2.420 40.394 1.00 46.30 383 LEU A O 1
ATOM 2917 N N . LEU A 1 385 ? 33.117 -2.055 38.819 1.00 44.97 384 LEU A N 1
ATOM 2918 C CA . LEU A 1 385 ? 33.330 -0.673 39.199 1.00 44.40 384 LEU A CA 1
ATOM 2919 C C . LEU A 1 385 ? 32.444 0.194 38.332 1.00 44.61 384 LEU A C 1
ATOM 2920 O O . LEU A 1 385 ? 32.556 0.187 37.105 1.00 45.36 384 LEU A O 1
ATOM 2925 N N . LYS A 1 386 ? 31.556 0.936 38.979 1.00 44.17 385 LYS A N 1
ATOM 2926 C CA . LYS A 1 386 ? 30.621 1.802 38.281 1.00 42.96 385 LYS A CA 1
ATOM 2927 C C . LYS A 1 386 ? 31.258 3.102 37.797 1.00 44.22 385 LYS A C 1
ATOM 2928 O O . LYS A 1 386 ? 32.250 3.575 38.359 1.00 45.71 385 LYS A O 1
ATOM 2934 N N . GLY A 1 387 ? 30.659 3.676 36.756 1.00 43.50 386 GLY A N 1
ATOM 2935 C CA . GLY A 1 387 ? 31.139 4.914 36.170 1.00 42.33 386 GLY A CA 1
ATOM 2936 C C . GLY A 1 387 ? 30.425 5.117 34.844 1.00 43.49 386 GLY A C 1
ATOM 2937 O O . GLY A 1 387 ? 29.625 4.269 34.436 1.00 43.42 386 GLY A O 1
ATOM 2938 N N . ALA A 1 388 ? 30.685 6.236 34.171 1.00 44.28 387 ALA A N 1
ATOM 2939 C CA . ALA A 1 388 ? 30.054 6.495 32.879 1.00 44.60 387 ALA A CA 1
ATOM 2940 C C . ALA A 1 388 ? 30.198 5.201 32.079 1.00 45.33 387 ALA A C 1
ATOM 2941 O O . ALA A 1 388 ? 29.277 4.768 31.394 1.00 45.27 387 ALA A O 1
ATOM 2943 N N . ASN A 1 389 ? 31.380 4.598 32.165 1.00 45.96 388 ASN A N 1
ATOM 2944 C CA . ASN A 1 389 ? 31.639 3.315 31.523 1.00 45.27 388 ASN A CA 1
ATOM 2945 C C . ASN A 1 389 ? 31.878 2.361 32.682 1.00 46.50 388 ASN A C 1
ATOM 2946 O O . ASN A 1 389 ? 32.574 2.695 33.646 1.00 49.10 388 ASN A O 1
ATOM 2951 N N . THR A 1 390 ? 31.288 1.178 32.594 1.00 46.47 389 THR A N 1
ATOM 2952 C CA . THR A 1 390 ? 31.420 0.181 33.638 1.00 45.72 389 THR A CA 1
ATOM 2953 C C . THR A 1 390 ? 32.621 -0.722 33.426 1.00 44.86 389 THR A C 1
ATOM 2954 O O . THR A 1 390 ? 32.883 -1.167 32.315 1.00 44.10 389 THR A O 1
ATOM 2958 N N . LEU A 1 391 ? 33.357 -0.974 34.503 1.00 45.11 390 LEU A N 1
ATOM 2959 C CA . LEU A 1 391 ? 34.516 -1.855 34.449 1.00 45.77 390 LEU A CA 1
ATOM 2960 C C . LEU A 1 391 ? 34.170 -3.119 35.230 1.00 45.78 390 LEU A C 1
ATOM 2961 O O . LEU A 1 391 ? 33.725 -3.051 36.381 1.00 46.53 390 LEU A O 1
ATOM 2966 N N . ILE A 1 392 ? 34.345 -4.270 34.595 1.00 45.38 391 ILE A N 1
ATOM 2967 C CA . ILE A 1 392 ? 34.059 -5.541 35.241 1.00 45.15 391 ILE A CA 1
ATOM 2968 C C . ILE A 1 392 ? 35.385 -6.279 35.315 1.00 45.12 391 ILE A C 1
ATOM 2969 O O . ILE A 1 392 ? 35.904 -6.735 34.296 1.00 45.24 391 ILE A O 1
ATOM 2974 N N . ALA A 1 393 ? 35.941 -6.390 36.518 1.00 43.79 392 ALA A N 1
ATOM 2975 C CA . ALA A 1 393 ? 37.233 -7.045 36.677 1.00 43.45 392 ALA A CA 1
ATOM 2976 C C . ALA A 1 393 ? 37.217 -8.362 37.443 1.00 44.09 392 ALA A C 1
ATOM 2977 O O . ALA A 1 393 ? 36.639 -8.476 38.528 1.00 42.40 392 ALA A O 1
ATOM 2979 N N . HIS A 1 394 ? 37.862 -9.359 36.847 1.00 44.99 393 HIS A N 1
ATOM 2980 C CA . HIS A 1 394 ? 37.985 -10.681 37.442 1.00 45.80 393 HIS A CA 1
ATOM 2981 C C . HIS A 1 394 ? 39.393 -11.179 37.157 1.00 47.34 393 HIS A C 1
ATOM 2982 O O . HIS A 1 394 ? 39.826 -11.245 35.999 1.00 47.77 393 HIS A O 1
ATOM 2989 N N . GLN A 1 395 ? 40.108 -11.520 38.220 1.00 49.45 394 GLN A N 1
ATOM 2990 C CA . GLN A 1 395 ? 41.472 -11.994 38.088 1.00 50.39 394 GLN A CA 1
ATOM 2991 C C . GLN A 1 395 ? 42.289 -11.077 37.184 1.00 50.63 394 GLN A C 1
ATOM 2992 O O . GLN A 1 395 ? 42.435 -9.894 37.480 1.00 50.22 394 GLN A O 1
ATOM 2998 N N . GLY A 1 396 ? 42.819 -11.573 36.082 1.00 50.41 395 GLY A N 1
ATOM 2999 C CA . GLY A 1 396 ? 43.602 -10.662 35.267 1.00 50.80 395 GLY A CA 1
ATOM 3000 C C . GLY A 1 396 ? 42.810 -9.823 34.278 1.00 50.14 395 GLY A C 1
ATOM 3001 O O . GLY A 1 396 ? 43.192 -8.695 33.954 1.00 49.72 395 GLY A O 1
ATOM 3002 N N . GLN A 1 397 ? 41.689 -10.378 33.826 1.00 49.29 396 GLN A N 1
ATOM 3003 C CA . GLN A 1 397 ? 40.826 -9.772 32.817 1.00 47.72 396 GLN A CA 1
ATOM 3004 C C . GLN A 1 397 ? 39.937 -8.613 33.224 1.00 45.23 396 GLN A C 1
ATOM 3005 O O . GLN A 1 397 ? 39.454 -8.547 34.358 1.00 43.67 396 GLN A O 1
ATOM 3011 N N . VAL A 1 398 ? 39.712 -7.722 32.259 1.00 43.22 397 VAL A N 1
ATOM 3012 C CA . VAL A 1 398 ? 38.837 -6.569 32.419 1.00 43.31 397 VAL A CA 1
ATOM 3013 C C . VAL A 1 398 ? 37.929 -6.458 31.191 1.00 43.71 397 VAL A C 1
ATOM 3014 O O . VAL A 1 398 ? 38.378 -6.496 30.038 1.00 42.28 397 VAL A O 1
ATOM 3018 N N . PHE A 1 399 ? 36.639 -6.322 31.466 1.00 43.68 398 PHE A N 1
ATOM 3019 C CA . PHE A 1 399 ? 35.614 -6.218 30.449 1.00 42.60 398 PHE A CA 1
ATOM 3020 C C . PHE A 1 399 ? 34.940 -4.877 30.660 1.00 42.35 398 PHE A C 1
ATOM 3021 O O . PHE A 1 399 ? 34.429 -4.606 31.743 1.00 42.38 398 PHE A O 1
ATOM 3029 N N . ILE A 1 400 ? 34.940 -4.044 29.625 1.00 41.83 399 ILE A N 1
ATOM 3030 C CA . ILE A 1 400 ? 34.353 -2.719 29.720 1.00 40.80 399 ILE A CA 1
ATOM 3031 C C . ILE A 1 400 ? 33.036 -2.595 28.980 1.00 41.49 399 ILE A C 1
ATOM 3032 O O . ILE A 1 400 ? 32.906 -3.036 27.838 1.00 41.43 399 ILE A O 1
ATOM 3037 N N . ASN A 1 401 ? 32.058 -1.988 29.647 1.00 42.14 400 ASN A N 1
ATOM 3038 C CA . ASN A 1 401 ? 30.736 -1.789 29.074 1.00 42.04 400 ASN A CA 1
ATOM 3039 C C . ASN A 1 401 ? 30.503 -0.301 28.876 1.00 42.05 400 ASN A C 1
ATOM 3040 O O . ASN A 1 401 ? 30.418 0.453 29.838 1.00 42.46 400 ASN A O 1
ATOM 3045 N N . ILE A 1 402 ? 30.385 0.113 27.621 1.00 41.34 401 ILE A N 1
ATOM 3046 C CA . ILE A 1 402 ? 30.179 1.514 27.300 1.00 40.38 401 ILE A CA 1
ATOM 3047 C C . ILE A 1 402 ? 28.802 1.775 26.668 1.00 40.90 401 ILE A C 1
ATOM 3048 O O . ILE A 1 402 ? 28.559 2.850 26.109 1.00 41.57 401 ILE A O 1
ATOM 3053 N N . LEU A 1 403 ? 27.897 0.805 26.779 1.00 38.67 402 LEU A N 1
ATOM 3054 C CA . LEU A 1 403 ? 26.561 0.921 26.187 1.00 38.51 402 LEU A CA 1
ATOM 3055 C C . LEU A 1 403 ? 25.473 1.666 26.982 1.00 38.95 402 LEU A C 1
ATOM 3056 O O . LEU A 1 403 ? 24.538 2.220 26.395 1.00 37.19 402 LEU A O 1
ATOM 3061 N N . GLY A 1 404 ? 25.577 1.661 28.308 1.00 38.22 403 GLY A N 1
ATOM 3062 C CA . GLY A 1 404 ? 24.575 2.326 29.115 1.00 37.54 403 GLY A CA 1
ATOM 3063 C C . GLY A 1 404 ? 24.244 3.762 28.725 1.00 38.02 403 GLY A C 1
ATOM 3064 O O . GLY A 1 404 ? 25.051 4.460 28.107 1.00 37.80 403 GLY A O 1
ATOM 3065 N N . SER A 1 405 ? 23.040 4.199 29.081 1.00 38.40 404 SER A N 1
ATOM 3066 C CA . SER A 1 405 ? 22.599 5.557 28.803 1.00 37.56 404 SER A CA 1
ATOM 3067 C C . SER A 1 405 ? 22.754 6.393 30.072 1.00 39.51 404 SER A C 1
ATOM 3068 O O . SER A 1 405 ? 22.594 5.880 31.194 1.00 37.94 404 SER A O 1
ATOM 3071 N N . VAL A 1 406 ? 23.066 7.675 29.894 1.00 40.72 405 VAL A N 1
ATOM 3072 C CA . VAL A 1 406 ? 23.236 8.581 31.023 1.00 42.59 405 VAL A CA 1
ATOM 3073 C C . VAL A 1 406 ? 21.898 8.643 31.736 1.00 44.29 405 VAL A C 1
ATOM 3074 O O . VAL A 1 406 ? 21.773 9.175 32.839 1.00 43.92 405 VAL A O 1
ATOM 3078 N N . ALA A 1 407 ? 20.885 8.079 31.097 1.00 29.40 406 ALA A N 1
ATOM 3079 C CA . ALA A 1 407 ? 19.557 8.057 31.697 1.00 29.40 406 ALA A CA 1
ATOM 3080 C C . ALA A 1 407 ? 19.636 7.328 33.034 1.00 29.40 406 ALA A C 1
ATOM 3081 O O . ALA A 1 407 ? 18.780 7.498 33.900 1.00 29.40 406 ALA A O 1
ATOM 3083 N N . LEU A 1 408 ? 20.681 6.523 33.199 1.00 29.40 407 LEU A N 1
ATOM 3084 C CA . LEU A 1 408 ? 20.843 5.732 34.409 1.00 29.40 407 LEU A CA 1
ATOM 3085 C C . LEU A 1 408 ? 21.291 6.455 35.683 1.00 29.40 407 LEU A C 1
ATOM 3086 O O . LEU A 1 408 ? 21.475 5.805 36.712 1.00 29.40 407 LEU A O 1
ATOM 3091 N N . ALA A 1 409 ? 21.470 7.771 35.644 1.00 53.64 408 ALA A N 1
ATOM 3092 C CA . ALA A 1 409 ? 21.881 8.472 36.861 1.00 53.46 408 ALA A CA 1
ATOM 3093 C C . ALA A 1 409 ? 20.926 8.056 37.975 1.00 52.84 408 ALA A C 1
ATOM 3094 O O . ALA A 1 409 ? 21.332 7.394 38.923 1.00 52.17 408 ALA A O 1
ATOM 3096 N N . LYS A 1 410 ? 19.656 8.425 37.856 1.00 51.86 409 LYS A N 1
ATOM 3097 C CA . LYS A 1 410 ? 18.635 8.071 38.847 1.00 50.45 409 LYS A CA 1
ATOM 3098 C C . LYS A 1 410 ? 18.971 7.087 39.956 1.00 49.97 409 LYS A C 1
ATOM 3099 O O . LYS A 1 410 ? 19.495 6.009 39.709 1.00 47.53 409 LYS A O 1
ATOM 3105 N N . ALA A 1 411 ? 18.615 7.470 41.179 1.00 49.76 410 ALA A N 1
ATOM 3106 C CA . ALA A 1 411 ? 18.806 6.624 42.346 1.00 48.31 410 ALA A CA 1
ATOM 3107 C C . ALA A 1 411 ? 17.823 5.481 42.127 1.00 46.15 410 ALA A C 1
ATOM 3108 O O . ALA A 1 411 ? 16.712 5.712 41.662 1.00 44.33 410 ALA A O 1
ATOM 3110 N N . GLY A 1 412 ? 18.228 4.261 42.459 1.00 45.23 411 GLY A N 1
ATOM 3111 C CA . GLY A 1 412 ? 17.364 3.115 42.248 1.00 46.04 411 GLY A CA 1
ATOM 3112 C C . GLY A 1 412 ? 17.880 2.383 41.025 1.00 46.20 411 GLY A C 1
ATOM 3113 O O . GLY A 1 412 ? 17.802 1.158 40.918 1.00 46.35 411 GLY A O 1
ATOM 3114 N N . SER A 1 413 ? 18.418 3.154 40.090 1.00 46.68 412 SER A N 1
ATOM 3115 C CA . SER A 1 413 ? 18.980 2.596 38.868 1.00 47.85 412 SER A CA 1
ATOM 3116 C C . SER A 1 413 ? 19.961 1.490 39.261 1.00 46.10 412 SER A C 1
ATOM 3117 O O . SER A 1 413 ? 20.029 0.446 38.618 1.00 45.52 412 SER A O 1
ATOM 3120 N N . GLY A 1 414 ? 20.684 1.715 40.353 1.00 45.45 413 GLY A N 1
ATOM 3121 C CA . GLY A 1 414 ? 21.657 0.746 40.827 1.00 44.09 413 GLY A CA 1
ATOM 3122 C C . GLY A 1 414 ? 21.058 -0.451 41.543 1.00 44.01 413 GLY A C 1
ATOM 3123 O O . GLY A 1 414 ? 21.646 -1.541 41.538 1.00 44.01 413 GLY A O 1
ATOM 3124 N N . ASP A 1 415 ? 19.895 -0.267 42.165 1.00 43.06 414 ASP A N 1
ATOM 3125 C CA . ASP A 1 415 ? 19.255 -1.372 42.875 1.00 42.51 414 ASP A CA 1
ATOM 3126 C C . ASP A 1 415 ? 18.713 -2.410 41.892 1.00 41.55 414 ASP A C 1
ATOM 3127 O O . ASP A 1 415 ? 18.616 -3.596 42.209 1.00 40.90 414 ASP A O 1
ATOM 3132 N N . VAL A 1 416 ? 18.360 -1.965 40.690 1.00 39.98 415 VAL A N 1
ATOM 3133 C CA . VAL A 1 416 ? 17.850 -2.889 39.690 1.00 38.03 415 VAL A CA 1
ATOM 3134 C C . VAL A 1 416 ? 19.013 -3.719 39.158 1.00 37.61 415 VAL A C 1
ATOM 3135 O O . VAL A 1 416 ? 18.857 -4.908 38.853 1.00 36.44 415 VAL A O 1
ATOM 3139 N N . LEU A 1 417 ? 20.179 -3.086 39.052 1.00 36.33 416 LEU A N 1
ATOM 3140 C CA . LEU A 1 417 ? 21.371 -3.772 38.563 1.00 36.25 416 LEU A CA 1
ATOM 3141 C C . LEU A 1 417 ? 21.734 -4.894 39.523 1.00 35.53 416 LEU A C 1
ATOM 3142 O O . LEU A 1 417 ? 22.060 -6.005 39.099 1.00 35.31 416 LEU A O 1
ATOM 3147 N N . ALA A 1 418 ? 21.665 -4.606 40.820 1.00 35.40 417 ALA A N 1
ATOM 3148 C CA . ALA A 1 418 ? 21.972 -5.608 41.835 1.00 35.29 417 ALA A CA 1
ATOM 3149 C C . ALA A 1 418 ? 20.979 -6.767 41.746 1.00 35.10 417 ALA A C 1
ATOM 3150 O O . ALA A 1 418 ? 21.350 -7.932 41.945 1.00 34.58 417 ALA A O 1
ATOM 3152 N N . GLY A 1 419 ? 19.718 -6.454 41.452 1.00 33.91 418 GLY A N 1
ATOM 3153 C CA . GLY A 1 419 ? 18.724 -7.506 41.345 1.00 33.80 418 GLY A CA 1
ATOM 3154 C C . GLY A 1 419 ? 19.053 -8.405 40.166 1.00 36.08 418 GLY A C 1
ATOM 3155 O O . GLY A 1 419 ? 18.906 -9.626 40.237 1.00 34.95 418 GLY A O 1
ATOM 3156 N N . LEU A 1 420 ? 19.509 -7.798 39.073 1.00 37.29 419 LEU A N 1
ATOM 3157 C CA . LEU A 1 420 ? 19.853 -8.556 37.880 1.00 38.20 419 LEU A CA 1
ATOM 3158 C C . LEU A 1 420 ? 21.020 -9.498 38.141 1.00 39.17 419 LEU A C 1
ATOM 3159 O O . LEU A 1 420 ? 20.942 -10.678 37.812 1.00 38.95 419 LEU A O 1
ATOM 3164 N N . ILE A 1 421 ? 22.098 -8.985 38.726 1.00 39.46 420 ILE A N 1
ATOM 3165 C CA . ILE A 1 421 ? 23.251 -9.831 39.014 1.00 39.80 420 ILE A CA 1
ATOM 3166 C C . ILE A 1 421 ? 22.817 -10.935 39.975 1.00 39.49 420 ILE A C 1
ATOM 3167 O O . ILE A 1 421 ? 23.241 -12.086 39.850 1.00 39.73 420 ILE A O 1
ATOM 3172 N N . LEU A 1 422 ? 21.968 -10.575 40.936 1.00 39.55 421 LEU A N 1
ATOM 3173 C CA . LEU A 1 422 ? 21.466 -11.530 41.922 1.00 38.97 421 LEU A CA 1
ATOM 3174 C C . LEU A 1 422 ? 20.692 -12.665 41.250 1.00 39.38 421 LEU A C 1
ATOM 3175 O O . LEU A 1 422 ? 20.871 -13.841 41.591 1.00 39.81 421 LEU A O 1
ATOM 3180 N N . SER A 1 423 ? 19.830 -12.306 40.300 1.00 39.45 422 SER A N 1
ATOM 3181 C CA . SER A 1 423 ? 19.020 -13.281 39.580 1.00 39.17 422 SER A CA 1
ATOM 3182 C C . SER A 1 423 ? 19.907 -14.273 38.842 1.00 40.04 422 SER A C 1
ATOM 3183 O O . SER A 1 423 ? 19.714 -15.489 38.941 1.00 39.01 422 SER A O 1
ATOM 3186 N N . LEU A 1 424 ? 20.886 -13.754 38.104 1.00 40.22 423 LEU A N 1
ATOM 3187 C CA . LEU A 1 424 ? 21.790 -14.615 37.360 1.00 41.59 423 LEU A CA 1
ATOM 3188 C C . LEU A 1 424 ? 22.594 -15.517 38.299 1.00 40.89 423 LEU A C 1
ATOM 3189 O O . LEU A 1 424 ? 22.872 -16.667 37.971 1.00 40.40 423 LEU A O 1
ATOM 3194 N N . LEU A 1 425 ? 22.971 -15.009 39.468 1.00 41.21 424 LEU A N 1
ATOM 3195 C CA . LEU A 1 425 ? 23.712 -15.842 40.411 1.00 41.45 424 LEU A CA 1
ATOM 3196 C C . LEU A 1 425 ? 22.801 -16.967 40.915 1.00 41.74 424 LEU A C 1
ATOM 3197 O O . LEU A 1 425 ? 23.255 -18.096 41.111 1.00 41.05 424 LEU A O 1
ATOM 3202 N N . SER A 1 426 ? 21.516 -16.661 41.105 1.00 41.45 425 SER A N 1
ATOM 3203 C CA . SER A 1 426 ? 20.558 -17.665 41.569 1.00 42.63 425 SER A CA 1
ATOM 3204 C C . SER A 1 426 ? 20.227 -18.670 40.469 1.00 43.30 425 SER A C 1
ATOM 3205 O O . SER A 1 426 ? 19.769 -19.771 40.754 1.00 44.25 425 SER A O 1
ATOM 3208 N N . GLN A 1 427 ? 20.445 -18.282 39.215 1.00 43.77 426 GLN A N 1
ATOM 3209 C CA . GLN A 1 427 ? 20.180 -19.158 38.076 1.00 42.84 426 GLN A CA 1
ATOM 3210 C C . GLN A 1 427 ? 21.449 -19.923 37.713 1.00 43.69 426 GLN A C 1
ATOM 3211 O O . GLN A 1 427 ? 21.531 -20.573 36.668 1.00 43.37 426 GLN A O 1
ATOM 3217 N N . ASN A 1 428 ? 22.440 -19.811 38.594 1.00 43.84 427 ASN A N 1
ATOM 3218 C CA . ASN A 1 428 ? 23.726 -20.492 38.471 1.00 45.22 427 ASN A CA 1
ATOM 3219 C C . ASN A 1 428 ? 24.744 -20.032 37.417 1.00 44.69 427 ASN A C 1
ATOM 3220 O O . ASN A 1 428 ? 25.583 -20.823 36.968 1.00 45.64 427 ASN A O 1
ATOM 3225 N N . TYR A 1 429 ? 24.676 -18.764 37.017 1.00 42.94 428 TYR A N 1
ATOM 3226 C CA . TYR A 1 429 ? 25.661 -18.213 36.087 1.00 40.96 428 TYR A CA 1
ATOM 3227 C C . TYR A 1 429 ? 26.903 -18.062 36.968 1.00 40.96 428 TYR A C 1
ATOM 3228 O O . TYR A 1 429 ? 26.785 -17.959 38.192 1.00 40.40 428 TYR A O 1
ATOM 3237 N N . THR A 1 430 ? 28.089 -18.037 36.375 1.00 39.92 429 THR A N 1
ATOM 3238 C CA . THR A 1 430 ? 29.276 -17.846 37.192 1.00 38.36 429 THR A CA 1
ATOM 3239 C C . THR A 1 430 ? 29.279 -16.380 37.605 1.00 38.98 429 THR A C 1
ATOM 3240 O O . THR A 1 430 ? 28.672 -15.531 36.938 1.00 38.67 429 THR A O 1
ATOM 3244 N N . PRO A 1 431 ? 29.957 -16.054 38.716 1.00 39.01 430 PRO A N 1
ATOM 3245 C CA . PRO A 1 431 ? 29.998 -14.658 39.164 1.00 38.08 430 PRO A CA 1
ATOM 3246 C C . PRO A 1 431 ? 30.372 -13.679 38.054 1.00 37.71 430 PRO A C 1
ATOM 3247 O O . PRO A 1 431 ? 29.724 -12.643 37.888 1.00 36.91 430 PRO A O 1
ATOM 3251 N N . LEU A 1 432 ? 31.415 -14.003 37.295 1.00 37.96 431 LEU A N 1
ATOM 3252 C CA . LEU A 1 432 ? 31.837 -13.132 36.201 1.00 38.31 431 LEU A CA 1
ATOM 3253 C C . LEU A 1 432 ? 30.742 -13.013 35.144 1.00 38.19 431 LEU A C 1
ATOM 3254 O O . LEU A 1 432 ? 30.440 -11.905 34.688 1.00 38.08 431 LEU A O 1
ATOM 3259 N N . ASP A 1 433 ? 30.147 -14.143 34.759 1.00 37.59 432 ASP A N 1
ATOM 3260 C CA . ASP A 1 433 ? 29.077 -14.125 33.761 1.00 37.83 432 ASP A CA 1
ATOM 3261 C C . ASP A 1 433 ? 27.846 -13.377 34.251 1.00 37.83 432 ASP A C 1
ATOM 3262 O O . ASP A 1 433 ? 27.137 -12.764 33.449 1.00 39.14 432 ASP A O 1
ATOM 3267 N N . ALA A 1 434 ? 27.583 -13.422 35.556 1.00 36.64 433 ALA A N 1
ATOM 3268 C CA . ALA A 1 434 ? 26.417 -12.728 36.091 1.00 37.48 433 ALA A CA 1
ATOM 3269 C C . ALA A 1 434 ? 26.628 -11.221 36.074 1.00 37.75 433 ALA A C 1
ATOM 3270 O O . ALA A 1 434 ? 25.680 -10.461 35.911 1.00 39.17 433 ALA A O 1
ATOM 3272 N N . ALA A 1 435 ? 27.873 -10.789 36.236 1.00 37.45 434 ALA A N 1
ATOM 3273 C CA . ALA A 1 435 ? 28.186 -9.361 36.225 1.00 37.40 434 ALA A CA 1
ATOM 3274 C C . ALA A 1 435 ? 28.167 -8.841 34.791 1.00 36.30 434 ALA A C 1
ATOM 3275 O O . ALA A 1 435 ? 27.616 -7.772 34.509 1.00 36.65 434 ALA A O 1
ATOM 3277 N N . ILE A 1 436 ? 28.758 -9.611 33.884 1.00 34.76 435 ILE A N 1
ATOM 3278 C CA . ILE A 1 436 ? 28.805 -9.221 32.482 1.00 34.11 435 ILE A CA 1
ATOM 3279 C C . ILE A 1 436 ? 27.424 -9.075 31.857 1.00 34.46 435 ILE A C 1
ATOM 3280 O O . ILE A 1 436 ? 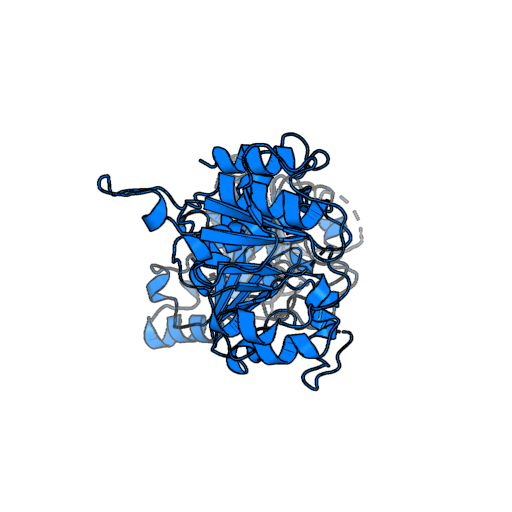27.104 -8.042 31.253 1.00 34.44 435 ILE A O 1
ATOM 3285 N N . ASN A 1 437 ? 26.600 -10.106 32.004 1.00 34.40 436 ASN A N 1
ATOM 3286 C CA . ASN A 1 437 ? 25.284 -10.068 31.398 1.00 34.71 436 ASN A CA 1
ATOM 3287 C C . ASN A 1 437 ? 24.307 -9.146 32.091 1.00 36.21 436 ASN A C 1
ATOM 3288 O O . ASN A 1 437 ? 23.494 -8.494 31.425 1.00 36.18 436 ASN A O 1
ATOM 3293 N N . ALA A 1 438 ? 24.388 -9.060 33.416 1.00 35.54 437 ALA A N 1
ATOM 3294 C CA . ALA A 1 438 ? 23.496 -8.160 34.132 1.00 35.59 437 ALA A CA 1
ATOM 3295 C C . ALA A 1 438 ? 23.812 -6.736 33.685 1.00 34.47 437 ALA A C 1
ATOM 3296 O O . ALA A 1 438 ? 22.907 -5.947 33.404 1.00 33.59 437 ALA A O 1
ATOM 3298 N N . SER A 1 439 ? 25.100 -6.419 33.609 1.00 33.19 438 SER A N 1
ATOM 3299 C CA . SER A 1 439 ? 25.533 -5.091 33.196 1.00 34.60 438 SER A CA 1
ATOM 3300 C C . SER A 1 439 ? 25.016 -4.751 31.796 1.00 35.31 438 SER A C 1
ATOM 3301 O O . SER A 1 439 ? 24.614 -3.613 31.542 1.00 34.34 438 SER A O 1
ATOM 3304 N N . LEU A 1 440 ? 25.023 -5.739 30.897 1.00 36.03 439 LEU A N 1
ATOM 3305 C CA . LEU A 1 440 ? 24.555 -5.558 29.517 1.00 35.33 439 LEU A CA 1
ATOM 3306 C C . LEU A 1 440 ? 23.029 -5.465 29.382 1.00 35.14 439 LEU A C 1
ATOM 3307 O O . LEU A 1 440 ? 22.524 -4.628 28.631 1.00 36.27 439 LEU A O 1
ATOM 3312 N N . ALA A 1 441 ? 22.300 -6.327 30.085 1.00 32.30 440 ALA A N 1
ATOM 3313 C CA . ALA A 1 441 ? 20.838 -6.300 30.041 1.00 31.13 440 ALA A CA 1
ATOM 3314 C C . ALA A 1 441 ? 20.474 -4.923 30.549 1.00 31.65 440 ALA A C 1
ATOM 3315 O O . ALA A 1 441 ? 19.732 -4.173 29.923 1.00 33.53 440 ALA A O 1
ATOM 3317 N N . HIS A 1 442 ? 21.005 -4.611 31.718 1.00 33.32 441 HIS A N 1
ATOM 3318 C CA . HIS A 1 442 ? 20.831 -3.311 32.342 1.00 35.17 441 HIS A CA 1
ATOM 3319 C C . HIS A 1 442 ? 21.621 -2.514 31.301 1.00 36.73 441 HIS A C 1
ATOM 3320 O O . HIS A 1 442 ? 22.564 -3.062 30.728 1.00 37.86 441 HIS A O 1
ATOM 3327 N N . ALA A 1 443 ? 21.248 -1.271 31.013 1.00 36.82 442 ALA A N 1
ATOM 3328 C CA . ALA A 1 443 ? 21.975 -0.463 29.999 1.00 38.08 442 ALA A CA 1
ATOM 3329 C C . ALA A 1 443 ? 21.318 -0.592 28.641 1.00 38.44 442 ALA A C 1
ATOM 3330 O O . ALA A 1 443 ? 20.817 0.387 28.093 1.00 40.16 442 ALA A O 1
ATOM 3332 N N . LEU A 1 444 ? 21.355 -1.796 28.081 1.00 37.80 443 LEU A N 1
ATOM 3333 C CA . LEU A 1 444 ? 20.705 -2.035 26.807 1.00 37.85 443 LEU A CA 1
ATOM 3334 C C . LEU A 1 444 ? 19.244 -1.651 27.055 1.00 38.68 443 LEU A C 1
ATOM 3335 O O . LEU A 1 444 ? 18.577 -1.061 26.195 1.00 39.16 443 LEU A O 1
ATOM 3340 N N . ALA A 1 445 ? 18.762 -1.975 28.253 1.00 36.92 444 ALA A N 1
ATOM 3341 C CA . ALA A 1 445 ? 17.393 -1.665 28.642 1.00 36.76 444 ALA A CA 1
ATOM 3342 C C . ALA A 1 445 ? 17.209 -0.166 28.883 1.00 37.19 444 ALA A C 1
ATOM 3343 O O . ALA A 1 445 ? 16.113 0.362 28.724 1.00 37.38 444 ALA A O 1
ATOM 3345 N N . SER A 1 446 ? 18.276 0.521 29.274 1.00 35.84 445 SER A N 1
ATOM 3346 C CA . SER A 1 446 ? 18.171 1.944 29.525 1.00 36.27 445 SER A CA 1
ATOM 3347 C C . SER A 1 446 ? 18.006 2.717 28.221 1.00 37.65 445 SER A C 1
ATOM 3348 O O . SER A 1 446 ? 17.562 3.864 28.217 1.00 38.21 445 SER A O 1
ATOM 3351 N N . LEU A 1 447 ? 18.367 2.090 27.109 1.00 38.35 446 LEU A N 1
ATOM 3352 C CA . LEU A 1 447 ? 18.256 2.740 25.807 1.00 38.54 446 LEU A CA 1
ATOM 3353 C C . LEU A 1 447 ? 16.807 2.808 25.321 1.00 38.66 446 LEU A C 1
ATOM 3354 O O . LEU A 1 447 ? 16.503 3.520 24.367 1.00 38.68 446 LEU A O 1
ATOM 3359 N N . GLU A 1 448 ? 15.922 2.075 25.995 1.00 38.46 447 GLU A N 1
ATOM 3360 C CA . GLU A 1 448 ? 14.509 2.009 25.627 1.00 39.63 447 GLU A CA 1
ATOM 3361 C C . GLU A 1 448 ? 13.616 3.111 26.163 1.00 39.99 447 GLU A C 1
ATOM 3362 O O . GLU A 1 448 ? 12.406 2.920 26.237 1.00 41.73 447 GLU A O 1
ATOM 3368 N N . PHE A 1 449 ? 14.193 4.250 26.537 1.00 40.23 448 PHE A N 1
ATOM 3369 C CA . PHE A 1 449 ? 13.406 5.362 27.064 1.00 39.43 448 PHE A CA 1
ATOM 3370 C C . PHE A 1 449 ? 13.338 6.535 26.091 1.00 40.67 448 PHE A C 1
ATOM 3371 O O . PHE A 1 449 ? 14.363 7.023 25.611 1.00 41.13 448 PHE A O 1
ATOM 3379 N N . LYS A 1 450 ? 12.127 6.995 25.800 1.00 41.52 449 LYS A N 1
ATOM 3380 C CA . LYS A 1 450 ? 11.975 8.117 24.886 1.00 42.67 449 LYS A CA 1
ATOM 3381 C C . LYS A 1 450 ? 12.827 9.291 25.351 1.00 42.48 449 LYS A C 1
ATOM 3382 O O . LYS A 1 450 ? 13.621 9.830 24.584 1.00 42.89 449 LYS A O 1
ATOM 3388 N N . ASN A 1 451 ? 12.672 9.680 26.614 1.00 41.05 450 ASN A N 1
ATOM 3389 C CA . ASN A 1 451 ? 13.439 10.792 27.156 1.00 40.27 450 ASN A CA 1
ATOM 3390 C C . ASN A 1 451 ? 14.422 10.338 28.227 1.00 39.55 450 ASN A C 1
ATOM 3391 O O . ASN A 1 451 ? 14.043 9.684 29.205 1.00 41.03 450 ASN A O 1
ATOM 3396 N N . ASN A 1 452 ? 15.688 10.696 28.044 1.00 37.80 451 ASN A N 1
ATOM 3397 C CA . ASN A 1 452 ? 16.716 10.287 28.984 1.00 37.64 451 ASN A CA 1
ATOM 3398 C C . ASN A 1 452 ? 16.643 10.965 30.349 1.00 37.59 451 ASN A C 1
ATOM 3399 O O . ASN A 1 452 ? 17.597 10.892 31.131 1.00 36.71 451 ASN A O 1
ATOM 3404 N N . TYR A 1 453 ? 15.521 11.628 30.630 1.00 36.47 452 TYR A N 1
ATOM 3405 C CA . TYR A 1 453 ? 15.325 12.265 31.934 1.00 37.74 452 TYR A CA 1
ATOM 3406 C C . TYR A 1 453 ? 14.182 11.571 32.679 1.00 39.32 452 TYR A C 1
ATOM 3407 O O . TYR A 1 453 ? 13.983 11.813 33.863 1.00 39.01 452 TYR A O 1
ATOM 3416 N N . ALA A 1 454 ? 13.448 10.693 31.988 1.00 41.37 453 ALA A N 1
ATOM 3417 C CA . ALA A 1 454 ? 12.298 10.004 32.594 1.00 42.79 453 ALA A CA 1
ATOM 3418 C C . ALA A 1 454 ? 12.527 8.546 32.986 1.00 42.60 453 ALA A C 1
ATOM 3419 O O . ALA A 1 454 ? 11.579 7.757 33.048 1.00 43.05 453 ALA A O 1
ATOM 3421 N N . LEU A 1 455 ? 13.777 8.188 33.255 1.00 43.00 454 LEU A N 1
ATOM 3422 C CA . LEU A 1 455 ? 14.105 6.817 33.639 1.00 41.69 454 LEU A CA 1
ATO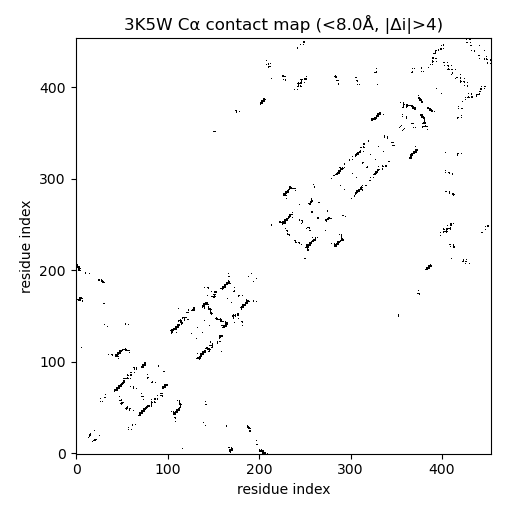M 3423 C C . LEU A 1 455 ? 13.819 6.582 35.123 1.00 41.43 454 LEU A C 1
ATOM 3424 O O . LEU A 1 455 ? 14.359 7.273 35.992 1.00 41.86 454 LEU A O 1
ATOM 3429 N N . THR A 1 456 ? 12.969 5.604 35.408 1.00 39.58 455 THR A N 1
ATOM 3430 C CA . THR A 1 456 ? 12.649 5.255 36.785 1.00 39.59 455 THR A CA 1
ATOM 3431 C C . THR A 1 456 ? 12.838 3.741 37.003 1.00 38.09 455 THR A C 1
ATOM 3432 O O . THR A 1 456 ? 12.706 2.952 36.075 1.00 37.21 455 THR A O 1
ATOM 3436 N N . PRO A 1 457 ? 13.160 3.327 38.236 1.00 36.54 456 PRO A N 1
ATOM 3437 C CA . PRO A 1 457 ? 13.374 1.916 38.584 1.00 36.37 456 PRO A CA 1
ATOM 3438 C C . PRO A 1 457 ? 12.308 0.940 38.064 1.00 36.35 456 PRO A C 1
ATOM 3439 O O . PRO A 1 457 ? 12.633 -0.052 37.405 1.00 34.80 456 PRO A O 1
ATOM 3443 N N . LEU A 1 458 ? 11.041 1.213 38.364 1.00 36.06 457 LEU A N 1
ATOM 3444 C CA . LEU A 1 458 ? 9.975 0.323 37.922 1.00 37.61 457 LEU A CA 1
ATOM 3445 C C . LEU A 1 458 ? 9.816 0.278 36.404 1.00 37.86 457 LEU A C 1
ATOM 3446 O O . LEU A 1 458 ? 9.603 -0.790 35.831 1.00 38.80 457 LEU A O 1
ATOM 3451 N N . ASP A 1 459 ? 9.919 1.431 35.757 1.00 37.63 458 ASP A N 1
ATOM 3452 C CA . ASP A 1 459 ? 9.827 1.491 34.306 1.00 36.88 458 ASP A CA 1
ATOM 3453 C C . ASP A 1 459 ? 11.014 0.721 33.699 1.00 35.89 458 ASP A C 1
ATOM 3454 O O . ASP A 1 459 ? 10.873 0.019 32.691 1.00 34.53 458 ASP A O 1
ATOM 3459 N N . LEU A 1 460 ? 12.178 0.840 34.325 1.00 34.41 459 LEU A N 1
ATOM 3460 C CA . LEU A 1 460 ? 13.369 0.165 33.831 1.00 35.71 459 LEU A CA 1
ATOM 3461 C C . LEU A 1 460 ? 13.234 -1.349 33.890 1.00 36.88 459 LEU A C 1
ATOM 3462 O O . LEU A 1 460 ? 13.781 -2.060 33.043 1.00 37.38 459 LEU A O 1
ATOM 3467 N N . ILE A 1 461 ? 12.502 -1.839 34.883 1.00 37.39 460 ILE A N 1
ATOM 3468 C CA . ILE A 1 461 ? 12.302 -3.270 35.043 1.00 38.69 460 ILE A CA 1
ATOM 3469 C C . ILE A 1 461 ? 11.406 -3.808 33.932 1.00 40.37 460 ILE A C 1
ATOM 3470 O O . ILE A 1 461 ? 11.657 -4.890 33.395 1.00 39.04 460 ILE A O 1
ATOM 3475 N N . GLU A 1 462 ? 10.360 -3.059 33.593 1.00 42.19 461 GLU A N 1
ATOM 3476 C CA . GLU A 1 462 ? 9.441 -3.480 32.535 1.00 44.47 461 GLU A CA 1
ATOM 3477 C C . GLU A 1 462 ? 10.212 -3.626 31.234 1.00 43.69 461 GLU A C 1
ATOM 3478 O O . GLU A 1 462 ? 10.037 -4.601 30.497 1.00 43.02 461 GLU A O 1
ATOM 3484 N N . LYS A 1 463 ? 11.074 -2.648 30.971 1.00 42.50 462 LYS A N 1
ATOM 3485 C CA . LYS A 1 463 ? 11.907 -2.657 29.778 1.00 41.42 462 LYS A CA 1
ATOM 3486 C C . LYS A 1 463 ? 12.746 -3.926 29.788 1.00 40.98 462 LYS A C 1
ATOM 3487 O O . LYS A 1 463 ? 12.976 -4.530 28.750 1.00 42.95 462 LYS A O 1
ATOM 3493 N N . ILE A 1 464 ? 13.204 -4.325 30.966 1.00 40.07 463 ILE A N 1
ATOM 3494 C CA . ILE A 1 464 ? 14.005 -5.533 31.092 1.00 40.06 463 ILE A CA 1
ATOM 3495 C C . ILE A 1 464 ? 13.163 -6.759 30.767 1.00 39.73 463 ILE A C 1
ATOM 3496 O O . ILE A 1 464 ? 13.616 -7.674 30.078 1.00 39.79 463 ILE A O 1
ATOM 3501 N N . LYS A 1 465 ? 11.931 -6.772 31.256 1.00 40.37 464 LYS A N 1
ATOM 3502 C CA . LYS A 1 465 ? 11.041 -7.892 31.006 1.00 41.13 464 LYS A CA 1
ATOM 3503 C C . LYS A 1 465 ? 10.903 -8.135 29.506 1.00 42.27 464 LYS A C 1
ATOM 3504 O O . LYS A 1 465 ? 10.632 -9.252 29.081 1.00 43.00 464 LYS A O 1
ATOM 3510 N N . GLN A 1 466 ? 11.106 -7.102 28.696 1.00 43.62 465 GLN A N 1
ATOM 3511 C CA . GLN A 1 466 ? 10.992 -7.287 27.258 1.00 44.05 465 GLN A CA 1
ATOM 3512 C C . GLN A 1 466 ? 12.221 -6.945 26.432 1.00 43.52 465 GLN A C 1
ATOM 3513 O O . GLN A 1 466 ? 12.126 -6.706 25.229 1.00 43.76 465 GLN A O 1
ATOM 3519 N N . LEU A 1 467 ? 13.376 -6.934 27.072 1.00 44.11 466 LEU A N 1
ATOM 3520 C CA . LEU A 1 467 ? 14.607 -6.651 26.368 1.00 46.66 466 LEU A CA 1
ATOM 3521 C C . LEU A 1 467 ? 14.589 -7.528 25.117 1.00 48.89 466 LEU A C 1
ATOM 3522 O O . LEU A 1 467 ? 14.279 -8.715 25.185 1.00 49.82 466 LEU A O 1
ATOM 3527 N N . GLU A 1 468 ? 14.891 -6.926 23.972 1.00 52.32 467 GLU A N 1
ATOM 3528 C CA . GLU A 1 468 ? 14.893 -7.633 22.694 1.00 55.61 467 GLU A CA 1
ATOM 3529 C C . GLU A 1 468 ? 16.103 -8.568 22.544 1.00 56.91 467 GLU A C 1
ATOM 3530 O O . GLU A 1 468 ? 17.116 -8.350 23.250 1.00 57.72 467 GLU A O 1
#

Foldseek 3Di:
DFFAALDCVVLVVCCCVVVVDDPVLLLLLLLVLVVCVVQDAQEWEEEEEAAAEVLSLSRLSVLLVNPPRYHYEYEYNHHDYVNVVSVVSSVVSVGHYDYDDPVCLATAEYEYSHDAAPADDADDPVLQQVVSCPRYNFYEYRQAWRAFYSLQDGYPRTAAGLAYAHLGHYVNCQAQVNVRRHRHYHYRDRNDDSVVSDDDDFEAEDDLVVADQPDDDDDVDDLPLQWEEEEEAALPNVLSLLLQLLLVLRGHSAYEYEYDHYDDAVNPRDPRYHYDPDDDLAGLEYEEAVHADDDDCNVVVLVRYEYEYEHHVLQDLVVVSCLQGQYEYEDEVVSVCSNQVSVPHHDPCCSSVVPVCQVSQLVRQNYWYWYDHCWIWIYHNNHIYIYNQADPLQPDDSLVSSLRSQLSSCSRSPDRNSSSNVNSVSLSRLLLVPDPDSPPDDSVSSSVSSSVVD

Nearest PDB structures (foldseek):
  3k5w-assembly1_A  TM=9.990E-01  e=2.571E-88  Helicobacter pylori
  3rss-assembly1_A  TM=8.750E-01  e=7.826E-33  Thermotoga maritima MSB8
  2r3b-assembly1_B  TM=7.981E-01  e=1.013E-13  Enterococcus faecalis V583
  3bgk-assembly1_A  TM=7.766E-01  e=6.914E-13  Streptococcus mutans
  6i3m-assembly1_C  TM=5.478E-01  e=1.396E-01  Saccharomyces cerevisiae S288C

Organism: Helicobacter pylori (strain ATCC 700392 / 26695) (NCBI:txid85962)

InterPro domains:
  IPR000631 ATP/ADP-dependent (S)-NAD(P)H-hydrate dehydratase [MF_01965] (215-465)
  IPR000631 ATP/ADP-dependent (S)-NAD(P)H-hydrate dehydratase [PF01256] (239-464)
  IPR000631 ATP/ADP-dependent (S)-NAD(P)H-hydrate dehydratase [PS51383] (215-466)
  IPR000631 ATP/ADP-dependent (S)-NAD(P)H-hydrate dehydratase [TIGR00196] (212-465)
  IPR000631 ATP/ADP-dependent (S)-NAD(P)H-hydrate dehydratase [cd01171] (228-463)
  IPR004443 YjeF N-terminal domain [MF_01966] (4-202)
  IPR004443 YjeF N-terminal domain [PF03853] (24-181)
  IPR004443 YjeF N-terminal domain [PS51385] (8-207)
  IPR004443 YjeF N-terminal domain [TIGR00197] (2-203)
  IPR017953 Carbohydrate kinase, predicted, conserved site [PS01050] (410-420)
  IPR029056 Ribokinase-like [G3DSA:3.40.1190.20] (211-466)
  IPR029056 Ribokinase-like [SSF53613] (221-464)
  IPR030677 Bifunctional NAD(P)H-hydrate repair enzyme Nnr [PIRSF017184] (2-465)
  IPR036652 YjeF N-terminal domain superfamily [G3DSA:3.40.50.10260] (2-210)
  IPR036652 YjeF N-terminal domain superfamily [SSF64153] (6-237)